Protein AF-G5SM64-F1 (afdb_monomer)

Radius of gyration: 37.09 Å; Cα contacts (8 Å, |Δi|>4): 666; chains: 1; bounding box: 85×56×99 Å

InterPro domains:
  IPR002898 MotA/TolQ/ExbB proton channel [PF01618] (306-399)
  IPR050790 ExbB/TolQ Biopolymer Transport [PTHR30625] (181-410)

Foldseek 3Di:
DQQFKDFCFAADHDPQKDKPDPPQKDADAQDPPGGIWGKFWADPAFTKIFAAWAWAAPQDDGRHFFKKKKKKAFQDDFKWKKAFDWDDQDDPWQFVQQNRMEMEGPDDPHGHDYQYHGGDRGIDMDMDGSCNNGNTTTTGMMTIDDNDDGMMIMHRTMTGRDPVSCCPPDPDDPPRPPDDDDDDDPDPPDDDDDDDDDDDPDPDPDPPPPLVVLLVLLPPLSVVLVVLLVVLVVLLVVLVVCLDCQAAPNPCLLVVLLVCVVVVNLVVSLVSLVVSNHLLSVLSNQCSVCLVDDLVVSLVVSLVSLVVVLVVSLVSLVVLQVLLVVLLVSLQVSQVVLQVVLVVVCVVPPPVCSVVSNVSSNSSSNSSNVSSNVSNVVSVVSSVVSNVSSVVSSVSSSVSSVSSSCSRPVVVVVD

Mean predicted aligned error: 18.78 Å

Sequence (415 aa):
MAKDRYEVFKDKVPAGTRISVPDAVREGGSSEKSTHYIYVQPSETPTRISGLSIPIRENPGPGQYRYITFAWIKWGGEEIGMQLGVKNVKGNAPGKKYNYTYMAGPGKELSGLKVDKKVTGGWMVVTRDLWKDFGEFTLTDVSFLCPTRRDAGFDNIILGATQDAFADVAPKILPGKVAAAETVNDAAADSISLDTPVEEEEAEQQVQIDWAAQIKAGGFIMYPLYLLGILALVITIQRFFTSTRGRLAPKNLAEKVNACIARKDYDGAVDLCKKSSSTLGNSLGFIVEHRDADWETVCQTAGDMAARDIRSHLSRIYPLTVISSLSPLLGLFGTIVGMIEAFGLVALFGDEGGASILSDSISKALITTAAGLVVAMPSIAVYFILKSRISNLGSQIEMGIESVVNAIYLNKKTE

Secondary structure (DSSP, 8-state):
--SSEEEEESSSPPTT-EESSTT-EEE--SSTT--EEEEE-S-SS-EEEEEEEEEE-SS--TT-B-EEEEEEEESSSS-EEEEEEEES--SS-GGGGGTTEEEESS-SS--SEEEESS--SS-EEEEEEHHHHH-SEEEEEEEEE--SSS-EEEEEEEEESSGGGGTTTS-S-----PPPPPPPPS---S---S----------------HHHHHHHT-TTHHHHHHHHHHHHHHHHHHHHHT-HHHHS-TTHHHHHHHHHHTT-HHHHHHHHHHH-SHHHHHHHHHHHTTTS-HHHHHHHHHHHHHHHHHHHHHTTHHHHHHHHHHHHHHHHHHHHHHHHHHHHHHHHTTTTHHHHHHHHHHHHHHHHHHHHHHHHHHHHHHHHHHHHHHHHHHHHHHHHHHHHHHHHTGGGT-

Organism: NCBI:txid762968

Nearest PDB structures (foldseek):
  5sv0-assembly1_B  TM=7.528E-01  e=3.159E-06  Escherichia coli DH1
  5sv0-assembly2_J  TM=7.453E-01  e=6.809E-06  Escherichia coli DH1
  7sqc-assembly1_1W  TM=3.046E-01  e=3.175E-01  Chlamydomonas reinhardtii
  2d1l-assembly1_B  TM=3.487E-01  e=1.719E+00  Mus musculus
  3ja6-assembly1_H  TM=1.797E-01  e=7.580E-01  Escherichia coli

pLDDT: mean 78.97, std 18.3, range [25.0, 97.44]

Structure (mmCIF, N/CA/C/O backbone):
data_AF-G5SM64-F1
#
_entry.id   AF-G5SM64-F1
#
loop_
_atom_site.group_PDB
_atom_site.id
_atom_site.type_symbol
_atom_site.label_atom_id
_atom_site.label_alt_id
_atom_site.label_comp_id
_atom_site.label_asym_id
_atom_site.label_entity_id
_atom_site.label_seq_id
_atom_site.pdbx_PDB_ins_code
_atom_site.Cartn_x
_atom_site.Cartn_y
_atom_site.Cartn_z
_atom_site.occupancy
_atom_site.B_iso_or_equiv
_atom_site.auth_seq_id
_atom_site.auth_comp_id
_atom_site.auth_asym_id
_atom_site.auth_atom_id
_atom_site.pdbx_PDB_model_num
ATOM 1 N N . MET A 1 1 ? 48.152 12.974 -33.262 1.00 35.09 1 MET A N 1
ATOM 2 C CA . MET A 1 1 ? 47.367 14.047 -32.613 1.00 35.09 1 MET A CA 1
ATOM 3 C C . MET A 1 1 ? 46.071 14.206 -33.379 1.00 35.09 1 MET A C 1
ATOM 5 O O . MET A 1 1 ? 46.119 14.360 -34.592 1.00 35.09 1 MET A O 1
ATOM 9 N N . ALA A 1 2 ? 44.953 14.078 -32.675 1.00 45.03 2 ALA A N 1
ATOM 10 C CA . ALA A 1 2 ? 43.591 14.124 -33.188 1.00 45.03 2 ALA A CA 1
ATOM 11 C C . ALA A 1 2 ? 43.277 15.493 -33.823 1.00 45.03 2 ALA A C 1
ATOM 13 O O . ALA A 1 2 ? 42.961 16.435 -33.107 1.00 45.03 2 ALA A O 1
ATOM 14 N N . LYS A 1 3 ? 43.429 15.628 -35.147 1.00 53.81 3 LYS A N 1
ATOM 15 C CA . LYS A 1 3 ? 43.187 16.901 -35.856 1.00 53.81 3 LYS A CA 1
ATOM 16 C C . LYS A 1 3 ? 41.726 17.132 -36.248 1.00 53.81 3 LYS A C 1
ATOM 18 O O . LYS A 1 3 ? 41.380 18.264 -36.564 1.00 53.81 3 LYS A O 1
ATOM 23 N N . ASP A 1 4 ? 40.885 16.105 -36.134 1.00 74.19 4 ASP A N 1
ATOM 24 C CA . ASP A 1 4 ? 39.533 16.126 -36.706 1.00 74.19 4 ASP A CA 1
ATOM 25 C C . ASP A 1 4 ? 38.417 16.045 -35.657 1.00 74.19 4 ASP A C 1
ATOM 27 O O . ASP A 1 4 ? 37.246 15.908 -36.016 1.00 74.19 4 ASP A O 1
ATOM 31 N N . ARG A 1 5 ? 38.758 16.136 -34.362 1.00 84.06 5 ARG A N 1
ATOM 32 C CA . ARG A 1 5 ? 37.774 16.144 -33.273 1.00 84.06 5 ARG A CA 1
ATOM 33 C C . ARG A 1 5 ? 38.085 17.135 -32.161 1.00 84.06 5 ARG A C 1
ATOM 35 O O . ARG A 1 5 ? 39.246 17.369 -31.836 1.00 84.06 5 ARG A O 1
ATOM 42 N N . TYR A 1 6 ? 37.027 17.656 -31.551 1.00 88.12 6 TYR A N 1
ATOM 43 C CA . TYR A 1 6 ? 37.076 18.515 -30.374 1.00 88.12 6 TYR A CA 1
ATOM 44 C C . TYR A 1 6 ? 36.254 17.899 -29.250 1.00 88.12 6 TYR A C 1
ATOM 46 O O . TYR A 1 6 ? 35.061 17.659 -29.406 1.00 88.12 6 TYR A O 1
ATOM 54 N N . GLU A 1 7 ? 36.884 17.658 -28.109 1.00 89.75 7 GLU A N 1
ATOM 55 C CA . GLU A 1 7 ? 36.226 17.099 -26.931 1.00 89.75 7 GLU A CA 1
ATOM 56 C C . GLU A 1 7 ? 35.613 18.252 -26.131 1.00 89.75 7 GLU A C 1
ATOM 58 O O . GLU A 1 7 ? 36.328 19.014 -25.489 1.00 89.75 7 GLU A O 1
ATOM 63 N N . VAL A 1 8 ? 34.290 18.416 -26.201 1.00 86.88 8 VAL A N 1
ATOM 64 C CA . VAL A 1 8 ? 33.557 19.386 -25.371 1.00 86.88 8 VAL A CA 1
ATOM 65 C C . VAL A 1 8 ? 33.514 18.900 -23.923 1.00 86.88 8 VAL A C 1
ATOM 67 O O . VAL A 1 8 ? 33.629 19.703 -23.000 1.00 86.88 8 VAL A O 1
ATOM 70 N N . PHE A 1 9 ? 33.386 17.586 -23.729 1.00 87.00 9 PHE A N 1
ATOM 71 C CA . PHE A 1 9 ? 33.560 16.915 -22.447 1.00 87.00 9 PHE A CA 1
ATOM 72 C C . PHE A 1 9 ? 33.868 15.426 -22.668 1.00 87.00 9 PHE A C 1
ATOM 74 O O . PHE A 1 9 ? 33.192 14.773 -23.462 1.00 87.00 9 PHE A O 1
ATOM 81 N N . LYS A 1 10 ? 34.864 14.891 -21.956 1.00 79.44 10 LYS A N 1
ATOM 82 C CA . LYS A 1 10 ? 35.198 13.458 -21.952 1.00 79.44 10 LYS A CA 1
ATOM 83 C C . LYS A 1 10 ? 35.547 12.985 -20.545 1.00 79.44 10 LYS A C 1
ATOM 85 O O . LYS A 1 10 ? 34.735 12.345 -19.915 1.00 79.44 10 LYS A O 1
ATOM 90 N N . ASP A 1 11 ? 36.691 13.411 -20.017 1.00 77.25 11 ASP A N 1
ATOM 91 C CA . ASP A 1 11 ? 37.038 13.202 -18.598 1.00 77.25 11 ASP A CA 1
ATOM 92 C C . ASP A 1 11 ? 37.221 14.528 -17.846 1.00 77.25 11 ASP A C 1
ATOM 94 O O . ASP A 1 11 ? 37.193 14.595 -16.621 1.00 77.25 11 ASP A O 1
ATOM 98 N N . LYS A 1 12 ? 37.430 15.616 -18.592 1.00 82.25 12 LYS A N 1
ATOM 99 C CA . LYS A 1 12 ? 37.622 16.959 -18.054 1.00 82.25 12 LYS A CA 1
ATOM 100 C C . LYS A 1 12 ? 37.038 18.005 -18.985 1.00 82.25 12 LYS A C 1
ATOM 102 O O . LYS A 1 12 ? 36.962 17.819 -20.199 1.00 82.25 12 LYS A O 1
ATOM 107 N N . VAL A 1 13 ? 36.677 19.130 -18.388 1.00 83.25 13 VAL A N 1
ATOM 108 C CA . VAL A 1 13 ? 36.219 20.323 -19.095 1.00 83.25 13 VAL A CA 1
ATOM 109 C C . VAL A 1 13 ? 37.423 20.990 -19.802 1.00 83.25 13 VAL A C 1
ATOM 111 O O . VAL A 1 13 ? 38.497 21.087 -19.197 1.00 83.25 13 VAL A O 1
ATOM 114 N N . PRO A 1 14 ? 37.305 21.427 -21.073 1.00 83.31 14 PRO A N 1
ATOM 115 C CA . PRO A 1 14 ? 38.409 22.032 -21.820 1.00 83.31 14 PRO A CA 1
ATOM 116 C C . PRO A 1 14 ? 38.957 23.309 -21.177 1.00 83.31 14 PRO A C 1
ATOM 118 O O . PRO A 1 14 ? 38.213 24.116 -20.613 1.00 83.31 14 PRO A O 1
ATOM 121 N N . ALA A 1 15 ? 40.264 23.542 -21.324 1.00 76.25 15 ALA A N 1
ATOM 122 C CA . ALA A 1 15 ? 40.906 24.758 -20.827 1.00 76.25 15 ALA A CA 1
ATOM 123 C C . ALA A 1 15 ? 40.254 26.017 -21.433 1.00 76.25 15 ALA A C 1
ATOM 125 O O . ALA A 1 15 ? 40.066 26.105 -22.645 1.00 76.25 15 ALA A O 1
ATOM 126 N N . GLY A 1 16 ? 39.915 26.992 -20.584 1.00 76.19 16 GLY A N 1
ATOM 127 C CA . GLY A 1 16 ? 39.260 28.242 -20.994 1.00 76.19 16 GLY A CA 1
ATOM 128 C C . GLY A 1 16 ? 37.727 28.204 -21.007 1.00 76.19 16 GLY A C 1
ATOM 129 O O . GLY A 1 16 ? 37.109 29.247 -21.210 1.00 76.19 16 GLY A O 1
ATOM 130 N N . THR A 1 17 ? 37.108 27.053 -20.734 1.00 82.88 17 THR A N 1
ATOM 131 C CA . THR A 1 17 ? 35.648 26.933 -20.582 1.00 82.88 17 THR A CA 1
ATOM 132 C C . THR A 1 17 ? 35.239 26.935 -19.105 1.00 82.88 17 THR A C 1
ATOM 134 O O . THR A 1 17 ? 36.056 26.678 -18.218 1.00 82.88 17 THR A O 1
ATOM 137 N N . ARG A 1 18 ? 33.983 27.291 -18.815 1.00 83.50 18 ARG A N 1
ATOM 138 C CA . ARG A 1 18 ? 33.428 27.362 -17.452 1.00 83.50 18 ARG A CA 1
ATOM 139 C C . ARG A 1 18 ? 32.190 26.489 -17.341 1.00 83.50 18 ARG A C 1
ATOM 141 O O . ARG A 1 18 ? 31.266 26.655 -18.139 1.00 83.50 18 ARG A O 1
ATOM 148 N N . ILE A 1 19 ? 32.156 25.627 -16.328 1.00 84.44 19 ILE A N 1
ATOM 149 C CA . ILE A 1 19 ? 30.955 24.889 -15.936 1.00 84.44 19 ILE A CA 1
ATOM 150 C C . ILE A 1 19 ? 30.177 25.696 -14.890 1.00 84.44 19 ILE A C 1
ATOM 152 O O . ILE A 1 19 ? 30.775 26.254 -13.972 1.00 84.44 19 ILE A O 1
ATOM 156 N N . SER A 1 20 ? 28.857 25.815 -15.046 1.00 83.62 20 SER A N 1
ATOM 157 C CA . SER A 1 20 ? 28.028 26.617 -14.129 1.00 83.62 20 SER A CA 1
ATOM 158 C C . SER A 1 20 ? 27.895 26.012 -12.731 1.00 83.62 20 SER A C 1
ATOM 160 O O . SER A 1 20 ? 27.649 26.748 -11.780 1.00 83.62 20 SER A O 1
ATOM 162 N N . VAL A 1 21 ? 28.079 24.696 -12.603 1.00 82.12 21 VAL A N 1
ATOM 163 C CA . VAL A 1 21 ? 28.020 23.958 -11.337 1.00 82.12 21 VAL A CA 1
ATOM 164 C C . VAL A 1 21 ? 29.393 23.313 -11.090 1.00 82.12 21 VAL A C 1
ATOM 166 O O . VAL A 1 21 ? 29.753 22.398 -11.832 1.00 82.12 21 VAL A O 1
ATOM 169 N N . PRO A 1 22 ? 30.177 23.784 -10.097 1.00 68.38 22 PRO A N 1
ATOM 170 C CA . PRO A 1 22 ? 31.567 23.357 -9.891 1.00 68.38 22 PRO A CA 1
ATOM 171 C C . PRO A 1 22 ? 31.747 21.850 -9.652 1.00 68.38 22 PRO A C 1
ATOM 173 O O . PRO A 1 22 ? 32.676 21.263 -10.197 1.00 68.38 22 PRO A O 1
ATOM 176 N N . ASP A 1 23 ? 30.819 21.220 -8.926 1.00 76.94 23 ASP A N 1
ATOM 177 C CA . ASP A 1 23 ? 30.889 19.802 -8.529 1.00 76.94 23 ASP A CA 1
ATOM 178 C C . ASP A 1 23 ? 30.013 18.888 -9.404 1.00 76.94 23 ASP A C 1
ATOM 180 O O . ASP A 1 23 ? 29.553 17.825 -8.980 1.00 76.94 23 ASP A O 1
ATOM 184 N N . ALA A 1 24 ? 29.727 19.310 -10.639 1.00 83.00 24 ALA A N 1
ATOM 185 C CA . ALA A 1 24 ? 28.909 18.522 -11.557 1.00 83.00 24 ALA A CA 1
ATOM 186 C C . ALA A 1 24 ? 29.649 17.313 -12.146 1.00 83.00 24 ALA A C 1
ATOM 188 O O . ALA A 1 24 ? 29.001 16.424 -12.682 1.00 83.00 24 ALA A O 1
ATOM 189 N N . VAL A 1 25 ? 30.979 17.245 -12.073 1.00 85.44 25 VAL A N 1
ATOM 190 C CA . VAL A 1 25 ? 31.749 16.119 -12.626 1.00 85.44 25 VAL A CA 1
ATOM 191 C C . VAL A 1 25 ? 31.899 15.024 -11.567 1.00 85.44 25 VAL A C 1
ATOM 193 O O . VAL A 1 25 ? 32.382 15.292 -10.470 1.00 85.44 25 VAL A O 1
ATOM 196 N N . ARG A 1 26 ? 31.482 13.794 -11.885 1.00 83.19 26 ARG A N 1
ATOM 197 C CA . ARG A 1 26 ? 31.544 12.624 -10.989 1.00 83.19 26 ARG A CA 1
ATOM 198 C C . ARG A 1 26 ? 32.307 11.467 -11.624 1.00 83.19 26 ARG A C 1
ATOM 200 O O . ARG A 1 26 ? 32.357 11.373 -12.846 1.00 83.19 26 ARG A O 1
ATOM 207 N N . GLU A 1 27 ? 32.860 10.589 -10.790 1.00 80.00 27 GLU A N 1
ATOM 208 C CA . GLU A 1 27 ? 33.528 9.358 -11.230 1.00 80.00 27 GLU A CA 1
ATOM 209 C C . GLU A 1 27 ? 32.534 8.346 -11.825 1.00 80.00 27 GLU A C 1
ATOM 211 O O . GLU A 1 27 ? 31.425 8.167 -11.317 1.00 80.00 27 GLU A O 1
ATOM 216 N N . GLY A 1 28 ? 32.954 7.665 -12.891 1.00 74.31 28 GLY A N 1
ATOM 217 C CA . GLY A 1 28 ? 32.155 6.736 -13.694 1.00 74.31 28 GLY A CA 1
ATOM 218 C C . GLY A 1 28 ? 32.022 7.212 -15.142 1.00 74.31 28 GLY A C 1
ATOM 219 O O . GLY A 1 28 ? 32.517 8.272 -15.499 1.00 74.31 28 GLY A O 1
ATOM 220 N N . GLY A 1 29 ? 31.330 6.464 -15.997 1.00 69.69 29 GLY A N 1
ATOM 221 C CA . GLY A 1 29 ? 31.205 6.862 -17.397 1.00 69.69 29 GLY A CA 1
ATOM 222 C C . GLY A 1 29 ? 30.316 5.942 -18.217 1.00 69.69 29 GLY A C 1
ATOM 223 O O . GLY A 1 29 ? 29.811 4.926 -17.740 1.00 69.69 29 GLY A O 1
ATOM 224 N N . SER A 1 30 ? 30.125 6.322 -19.474 1.00 66.50 30 SER A N 1
ATOM 225 C CA . SER A 1 30 ? 29.327 5.595 -20.466 1.00 66.50 30 SER A CA 1
ATOM 226 C C . SER A 1 30 ? 30.053 4.408 -21.105 1.00 66.50 30 SER A C 1
ATOM 228 O O . SER A 1 30 ? 29.428 3.605 -21.792 1.00 66.50 30 SER A O 1
ATOM 230 N N . SER A 1 31 ? 31.365 4.277 -20.891 1.00 65.56 31 SER A N 1
ATOM 231 C CA . SER A 1 31 ? 32.183 3.186 -21.431 1.00 65.56 31 SER A CA 1
ATOM 232 C C . SER A 1 31 ? 33.333 2.846 -20.487 1.00 65.56 31 SER A C 1
ATOM 234 O O . SER A 1 31 ? 33.724 3.682 -19.679 1.00 65.56 31 SER A O 1
ATOM 236 N N . GLU A 1 32 ? 33.949 1.671 -20.654 1.00 60.84 32 GLU A N 1
ATOM 237 C CA . GLU A 1 32 ? 35.151 1.254 -19.902 1.00 60.84 32 GLU A CA 1
ATOM 238 C C . GLU A 1 32 ? 36.343 2.220 -20.053 1.00 60.84 32 GLU A C 1
ATOM 240 O O . GLU A 1 32 ? 37.290 2.172 -19.273 1.00 60.84 32 GLU A O 1
ATOM 245 N N . LYS A 1 33 ? 36.308 3.097 -21.065 1.00 64.75 33 LYS A N 1
ATOM 246 C CA . LYS A 1 33 ? 37.337 4.107 -21.341 1.00 64.75 33 LYS A CA 1
ATOM 247 C C . LYS A 1 33 ? 36.972 5.508 -20.842 1.00 64.75 33 LYS A C 1
ATOM 249 O O . LYS A 1 33 ? 37.792 6.406 -21.011 1.00 64.75 33 LYS A O 1
ATOM 254 N N . SER A 1 34 ? 35.768 5.707 -20.301 1.00 67.94 34 SER A N 1
ATOM 255 C CA . SER A 1 34 ? 35.343 6.976 -19.702 1.00 67.94 34 SER A CA 1
ATOM 256 C C . SER A 1 34 ? 35.383 6.863 -18.185 1.00 67.94 34 SER A C 1
ATOM 258 O O . SER A 1 34 ? 34.823 5.930 -17.606 1.00 67.94 34 SER A O 1
ATOM 260 N N . THR A 1 35 ? 36.082 7.799 -17.553 1.00 74.31 35 THR A N 1
ATOM 261 C CA . THR A 1 35 ? 36.305 7.793 -16.104 1.00 74.31 35 THR A CA 1
ATOM 262 C C . THR A 1 35 ? 35.466 8.824 -15.371 1.00 74.31 35 THR A C 1
ATOM 264 O O . THR A 1 35 ? 35.290 8.683 -14.161 1.00 74.31 35 THR A O 1
ATOM 267 N N . HIS A 1 36 ? 34.955 9.838 -16.078 1.00 83.38 36 HIS A N 1
ATOM 268 C CA . HIS A 1 36 ? 34.120 10.876 -15.489 1.00 83.38 36 HIS A CA 1
ATOM 269 C C . HIS A 1 36 ? 32.906 11.209 -16.357 1.00 83.38 36 HIS A C 1
ATOM 271 O O . HIS A 1 36 ? 32.963 11.173 -17.579 1.00 83.38 36 HIS A O 1
ATOM 277 N N . TYR A 1 37 ? 31.817 11.633 -15.717 1.00 85.81 37 TYR A N 1
ATOM 278 C CA . TYR A 1 37 ? 30.627 12.140 -16.394 1.00 85.81 37 TYR A CA 1
ATOM 279 C C . TYR A 1 37 ? 30.079 13.398 -15.716 1.00 85.81 37 TYR A C 1
ATOM 281 O O . TYR A 1 37 ? 30.351 13.669 -14.545 1.00 85.81 37 TYR A O 1
ATOM 289 N N . ILE A 1 38 ? 29.279 14.173 -16.446 1.00 88.00 38 ILE A N 1
ATOM 290 C CA . ILE A 1 38 ? 28.556 15.331 -15.916 1.00 88.00 38 ILE A CA 1
ATOM 291 C C . ILE A 1 38 ? 27.242 14.850 -15.316 1.00 88.00 38 ILE A C 1
ATOM 293 O O . ILE A 1 38 ? 26.343 14.404 -16.026 1.00 88.00 38 ILE A O 1
ATOM 297 N N . TYR A 1 39 ? 27.124 14.964 -14.006 1.00 87.62 39 TYR A N 1
ATOM 298 C CA . TYR A 1 39 ? 25.920 14.724 -13.237 1.00 87.62 39 TYR A CA 1
ATOM 299 C C . TYR A 1 39 ? 25.081 16.000 -13.118 1.00 87.62 39 TYR A C 1
ATOM 301 O O . TYR A 1 39 ? 25.577 17.075 -12.773 1.00 87.62 39 TYR A O 1
ATOM 309 N N . VAL A 1 40 ? 23.784 15.866 -13.376 1.00 87.69 40 VAL A N 1
ATOM 310 C CA . VAL A 1 40 ? 22.824 16.970 -13.407 1.00 87.69 40 VAL A CA 1
ATOM 311 C C . VAL A 1 40 ? 21.596 16.588 -12.595 1.00 87.69 40 VAL A C 1
ATOM 313 O O . VAL A 1 40 ? 20.964 15.567 -12.856 1.00 87.69 40 VAL A O 1
ATOM 316 N N . GLN A 1 41 ? 21.253 17.413 -11.610 1.00 84.69 41 GLN A N 1
ATOM 317 C CA . GLN A 1 41 ? 20.037 17.250 -10.812 1.00 84.69 41 GLN A CA 1
ATOM 318 C C . GLN A 1 41 ? 18.832 17.887 -11.518 1.00 84.69 41 GLN A C 1
ATOM 320 O O . GLN A 1 41 ? 19.025 18.800 -12.327 1.00 84.69 41 GLN A O 1
ATOM 325 N N . PRO A 1 42 ? 17.594 17.463 -11.203 1.00 81.44 42 PRO A N 1
ATOM 326 C CA . PRO A 1 42 ? 16.395 18.172 -11.631 1.00 81.44 42 PRO A CA 1
ATOM 327 C C . PRO A 1 42 ? 16.443 19.636 -11.201 1.00 81.44 42 PRO A C 1
ATOM 329 O O . PRO A 1 42 ? 16.507 19.927 -10.007 1.00 81.44 42 PRO A O 1
ATOM 332 N N . SER A 1 43 ? 16.440 20.549 -12.166 1.00 71.38 43 SER A N 1
ATOM 333 C CA . SER A 1 43 ? 16.542 21.986 -11.913 1.00 71.38 43 SER A CA 1
ATOM 334 C C . SER A 1 43 ? 15.979 22.771 -13.091 1.00 71.38 43 SER A C 1
ATOM 336 O O . SER A 1 43 ? 16.222 22.423 -14.2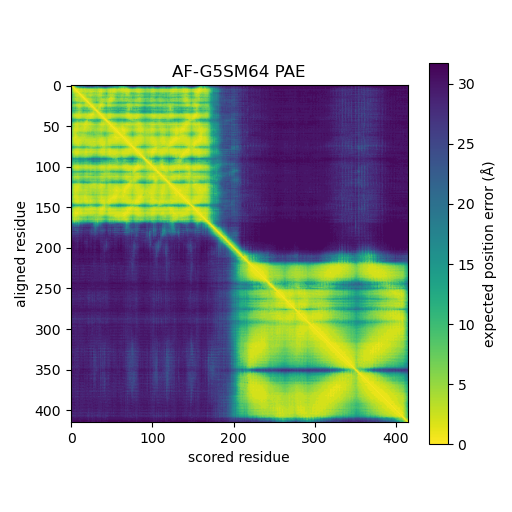47 1.00 71.38 43 SER A O 1
ATOM 338 N N . GLU A 1 44 ? 15.294 23.876 -12.793 1.00 60.31 44 GLU A N 1
ATOM 339 C CA . GLU A 1 44 ? 14.880 24.873 -13.791 1.00 60.31 44 GLU A CA 1
ATOM 340 C C . GLU A 1 44 ? 16.083 25.604 -14.411 1.00 60.31 44 GLU A C 1
ATOM 342 O O . GLU A 1 44 ? 16.006 26.116 -15.526 1.00 60.31 44 GLU A O 1
ATOM 347 N N . THR A 1 45 ? 17.220 25.637 -13.705 1.00 71.62 45 THR A N 1
ATOM 348 C CA . THR A 1 45 ? 18.475 26.204 -14.213 1.00 71.62 45 THR A CA 1
ATOM 349 C C . THR A 1 45 ? 19.421 25.078 -14.638 1.00 71.62 45 THR A C 1
ATOM 351 O O . THR A 1 45 ? 19.934 24.353 -13.779 1.00 71.62 45 THR A O 1
ATOM 354 N N . PRO A 1 46 ? 19.662 24.890 -15.949 1.00 78.00 46 PRO A N 1
ATOM 355 C CA . PRO A 1 46 ? 20.464 23.773 -16.423 1.00 78.00 46 PRO A CA 1
ATOM 356 C C . PRO A 1 46 ? 21.953 23.983 -16.134 1.00 78.00 46 PRO A C 1
ATOM 358 O O . PRO A 1 46 ? 22.499 25.083 -16.285 1.00 78.00 46 PRO A O 1
ATOM 361 N N . THR A 1 47 ? 22.641 22.896 -15.779 1.00 84.81 47 THR A N 1
ATOM 362 C CA . THR A 1 47 ? 24.107 22.869 -15.779 1.00 84.81 47 THR A CA 1
ATOM 363 C C . THR A 1 47 ? 24.590 23.139 -17.200 1.00 84.81 47 THR A C 1
ATOM 365 O O . THR A 1 47 ? 24.109 22.514 -18.142 1.00 84.81 47 THR A O 1
ATOM 368 N N . ARG A 1 48 ? 25.540 24.058 -17.386 1.00 89.06 48 ARG A N 1
ATOM 369 C CA . ARG A 1 48 ? 26.060 24.404 -18.714 1.00 89.06 48 ARG A CA 1
ATOM 370 C C . ARG A 1 48 ? 27.571 24.524 -18.731 1.00 89.06 48 ARG A C 1
ATOM 372 O O . ARG A 1 48 ? 28.164 25.043 -17.786 1.00 89.06 48 ARG A O 1
ATOM 379 N N . ILE A 1 49 ? 28.173 24.113 -19.841 1.00 89.69 49 ILE A N 1
ATOM 380 C CA . ILE A 1 49 ? 29.558 24.423 -20.198 1.00 89.69 49 ILE A CA 1
ATOM 381 C C . ILE A 1 49 ? 29.530 25.612 -21.150 1.00 89.69 49 ILE A C 1
ATOM 383 O O . ILE A 1 49 ? 28.913 25.554 -22.209 1.00 89.69 49 ILE A O 1
ATOM 387 N N . SER A 1 50 ? 30.193 26.696 -20.766 1.00 88.56 50 SER A N 1
ATOM 388 C CA . SER A 1 50 ? 30.203 27.975 -21.479 1.00 88.56 50 SER A CA 1
ATOM 389 C C . SER A 1 50 ? 31.624 28.421 -21.825 1.00 88.56 50 SER A C 1
ATOM 391 O O . SER A 1 50 ? 32.596 27.935 -21.246 1.00 88.56 50 SER A O 1
ATOM 393 N N . GLY A 1 51 ? 31.749 29.359 -22.767 1.00 84.00 51 GLY A N 1
ATOM 394 C CA . GLY A 1 51 ? 33.049 29.841 -23.251 1.00 84.00 51 GLY A CA 1
ATOM 395 C C . GLY A 1 51 ? 33.573 29.080 -24.470 1.00 84.00 51 GLY A C 1
ATOM 396 O O . GLY A 1 51 ? 34.761 29.153 -24.772 1.00 84.00 51 GLY A O 1
ATOM 397 N N . LEU A 1 52 ? 32.699 28.358 -25.177 1.00 89.50 52 LEU A N 1
ATOM 398 C CA . LEU A 1 52 ? 33.021 27.757 -26.468 1.00 89.50 52 LEU A CA 1
ATOM 399 C C . LEU A 1 52 ? 32.928 28.824 -27.573 1.00 89.50 52 LEU A C 1
ATOM 401 O O . LEU A 1 52 ? 32.223 29.827 -27.450 1.00 89.50 52 LEU A O 1
ATOM 405 N N . SER A 1 53 ? 33.648 28.608 -28.669 1.00 90.19 53 SER A N 1
ATOM 406 C CA . SER A 1 53 ? 33.553 29.431 -29.879 1.00 90.19 53 SER A CA 1
ATOM 407 C C . SER A 1 53 ? 33.844 28.564 -31.098 1.00 90.19 53 SER A C 1
ATOM 409 O O . SER A 1 53 ? 34.859 28.734 -31.776 1.00 90.19 53 SER A O 1
ATOM 411 N N . ILE A 1 54 ? 32.975 27.579 -31.332 1.00 91.75 54 ILE A N 1
ATOM 412 C CA . ILE A 1 54 ? 33.242 26.492 -32.276 1.00 91.75 54 ILE A CA 1
ATOM 413 C C . ILE A 1 54 ? 32.348 26.628 -33.517 1.00 91.75 54 ILE A C 1
ATOM 415 O O . ILE A 1 54 ? 31.127 26.514 -33.409 1.00 91.75 54 ILE A O 1
ATOM 419 N N . PRO A 1 55 ? 32.911 26.894 -34.705 1.00 91.75 55 PRO A N 1
ATOM 420 C CA . PRO A 1 55 ? 32.142 27.012 -35.944 1.00 91.75 55 PRO A CA 1
ATOM 421 C C . PRO A 1 55 ? 31.657 25.654 -36.482 1.00 91.75 55 PRO A C 1
ATOM 423 O O . PRO A 1 55 ? 32.461 24.754 -36.729 1.00 91.75 55 PRO A O 1
ATOM 426 N N . ILE A 1 56 ? 30.347 25.547 -36.738 1.00 92.81 56 ILE A N 1
ATOM 427 C CA . ILE A 1 56 ? 29.703 24.390 -37.377 1.00 92.81 56 ILE A CA 1
ATOM 428 C C . ILE A 1 56 ? 29.446 24.678 -38.858 1.00 92.81 56 ILE A C 1
ATOM 430 O O . ILE A 1 56 ? 28.825 25.694 -39.184 1.00 92.81 56 ILE A O 1
ATOM 434 N N . ARG A 1 57 ? 29.950 23.834 -39.765 1.00 91.06 57 ARG A N 1
ATOM 435 C CA . ARG A 1 57 ? 29.931 24.062 -41.224 1.00 91.06 57 ARG A CA 1
ATOM 436 C C . ARG A 1 57 ? 29.581 22.789 -41.995 1.00 91.06 57 ARG A C 1
ATOM 438 O O . ARG A 1 57 ? 29.857 21.690 -41.531 1.00 91.06 57 ARG A O 1
ATOM 445 N N . GLU A 1 58 ? 29.025 22.951 -43.196 1.00 89.94 58 GLU A N 1
ATOM 446 C CA . GLU A 1 58 ? 28.721 21.838 -44.112 1.00 89.94 58 GLU A CA 1
ATOM 447 C C . GLU A 1 58 ? 29.988 21.095 -44.556 1.00 89.94 58 GLU A C 1
ATOM 449 O O . GLU A 1 58 ? 30.032 19.865 -44.562 1.00 89.94 58 GLU A O 1
ATOM 454 N N . ASN A 1 59 ? 31.026 21.865 -44.887 1.00 88.38 59 ASN A N 1
ATOM 455 C CA . ASN A 1 59 ? 32.336 21.392 -45.318 1.00 88.38 59 ASN A CA 1
ATOM 456 C C . ASN A 1 59 ? 33.391 21.972 -44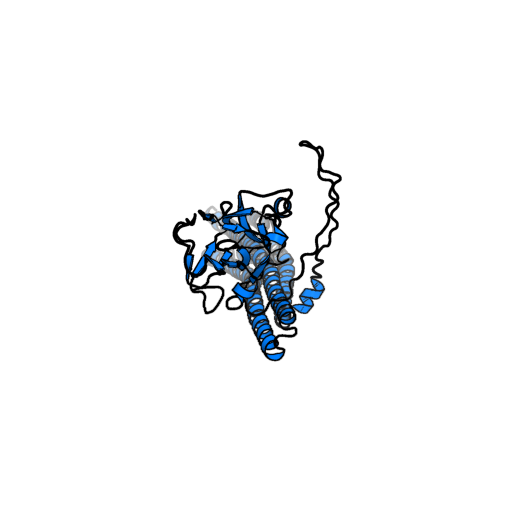.360 1.00 88.38 59 ASN A C 1
ATOM 458 O O . ASN A 1 59 ? 33.891 23.075 -44.602 1.00 88.38 59 ASN A O 1
ATOM 462 N N . PRO A 1 60 ? 33.657 21.308 -43.221 1.00 88.69 60 PRO A N 1
ATOM 463 C CA . PRO A 1 60 ? 34.515 21.852 -42.176 1.00 88.69 60 PRO A CA 1
ATOM 464 C C . PRO A 1 60 ? 35.987 21.924 -42.606 1.00 88.69 60 PRO A C 1
ATOM 466 O O . PRO A 1 60 ? 36.584 20.926 -43.002 1.00 88.69 60 PRO A O 1
ATOM 469 N N . GLY A 1 61 ? 36.581 23.114 -42.490 1.00 86.38 61 GLY A N 1
ATOM 470 C CA . GLY A 1 61 ? 38.032 23.308 -42.527 1.00 86.38 61 GLY A CA 1
ATOM 471 C C . GLY A 1 61 ? 38.698 23.102 -41.154 1.00 86.38 61 GLY A C 1
ATOM 472 O O . GLY A 1 61 ? 38.035 22.728 -40.185 1.00 86.38 61 GLY A O 1
ATOM 473 N N . PRO A 1 62 ? 40.005 23.392 -41.020 1.00 85.81 62 PRO A N 1
ATOM 474 C CA . PRO A 1 62 ? 40.718 23.267 -39.748 1.00 85.81 62 PRO A CA 1
ATOM 475 C C . PRO A 1 62 ? 40.048 24.067 -38.618 1.00 85.81 62 PRO A C 1
ATOM 477 O O . PRO A 1 62 ? 39.821 25.269 -38.749 1.00 85.81 62 PRO A O 1
ATOM 480 N N . GLY A 1 63 ? 39.737 23.399 -37.502 1.00 85.12 63 GLY A N 1
ATOM 481 C CA . GLY A 1 63 ? 39.064 24.012 -36.347 1.00 85.12 63 GLY A CA 1
ATOM 482 C C . GLY A 1 63 ? 37.553 24.225 -36.513 1.00 85.12 63 GLY A C 1
ATOM 483 O O . GLY A 1 63 ? 36.936 24.856 -35.654 1.00 85.12 63 GLY A O 1
ATOM 484 N N . GLN A 1 64 ? 36.959 23.708 -37.592 1.00 91.50 64 GLN A N 1
ATOM 485 C CA . GLN A 1 64 ? 35.517 23.672 -37.834 1.00 91.50 64 GLN A CA 1
ATOM 486 C C . GLN A 1 64 ? 35.014 22.229 -37.746 1.00 91.50 64 GLN A C 1
ATOM 488 O O . GLN A 1 64 ? 35.767 21.287 -37.981 1.00 91.50 64 GLN A O 1
ATOM 493 N N . TYR A 1 65 ? 33.735 22.053 -37.415 1.00 93.50 65 TYR A N 1
ATOM 494 C CA . TYR A 1 65 ? 33.147 20.727 -37.204 1.00 93.50 65 TYR A CA 1
ATOM 495 C C . TYR A 1 65 ? 31.763 20.627 -37.843 1.00 93.50 65 TYR A C 1
ATOM 497 O O . TYR A 1 65 ? 31.170 21.635 -38.228 1.00 93.50 65 TYR A O 1
ATOM 505 N N . ARG A 1 66 ? 31.245 19.404 -37.961 1.00 90.31 66 ARG A N 1
ATOM 506 C CA . ARG A 1 66 ? 29.922 19.137 -38.542 1.00 90.31 66 ARG A CA 1
ATOM 507 C C . ARG A 1 66 ? 29.097 18.169 -37.712 1.00 90.31 66 ARG A C 1
ATOM 509 O O . ARG A 1 66 ? 27.889 18.334 -37.594 1.00 90.31 66 ARG A O 1
ATOM 516 N N . TYR A 1 67 ? 29.740 17.170 -37.134 1.00 90.00 67 TYR A N 1
ATOM 517 C CA . TYR A 1 67 ? 29.065 16.109 -36.411 1.00 90.00 67 TYR A CA 1
ATOM 518 C C . TYR A 1 67 ? 29.275 16.265 -34.913 1.00 90.00 67 TYR A C 1
ATOM 520 O O . TYR A 1 67 ? 30.291 16.805 -34.471 1.00 90.00 67 TYR A O 1
ATOM 528 N N . ILE A 1 68 ? 28.327 15.754 -34.139 1.00 92.69 68 ILE A N 1
ATOM 529 C CA . ILE A 1 68 ? 28.440 15.611 -32.691 1.00 92.69 68 ILE A CA 1
ATOM 530 C C . ILE A 1 68 ? 28.149 14.168 -32.311 1.00 92.69 68 ILE A C 1
ATOM 532 O O . ILE A 1 68 ? 27.223 13.560 -32.847 1.00 92.69 68 ILE A O 1
ATOM 536 N N . THR A 1 69 ? 28.914 13.642 -31.364 1.00 89.38 69 THR A N 1
ATOM 537 C CA . THR A 1 69 ? 28.537 12.467 -30.589 1.00 89.38 69 THR A CA 1
ATOM 538 C C . THR A 1 69 ? 28.456 12.851 -29.120 1.00 89.38 69 THR A C 1
ATOM 540 O O . THR A 1 69 ? 29.233 13.683 -28.657 1.00 89.38 69 THR A O 1
ATOM 543 N N . PHE A 1 70 ? 27.494 12.289 -28.405 1.00 90.56 70 PHE A N 1
ATOM 544 C CA . PHE A 1 70 ? 27.358 12.440 -26.962 1.00 90.56 70 PHE A CA 1
ATOM 545 C C . PHE A 1 70 ? 26.665 11.214 -26.386 1.00 90.56 70 PHE A C 1
ATOM 547 O O . PHE A 1 70 ? 25.877 10.560 -27.066 1.00 90.56 70 PHE A O 1
ATOM 554 N N . ALA A 1 71 ? 26.957 10.904 -25.134 1.00 87.06 71 ALA A N 1
ATOM 555 C CA . ALA A 1 71 ? 26.244 9.908 -24.363 1.00 87.06 71 ALA A CA 1
ATOM 556 C C . ALA A 1 71 ? 25.442 10.606 -23.270 1.00 87.06 71 ALA A C 1
ATOM 558 O O . ALA A 1 71 ? 25.923 11.534 -22.622 1.00 87.06 71 ALA A O 1
ATOM 559 N N . TRP A 1 72 ? 24.219 10.149 -23.049 1.00 90.12 72 TRP A N 1
ATOM 560 C CA . TRP A 1 72 ? 23.413 10.602 -21.925 1.00 90.12 72 TRP A CA 1
ATOM 561 C C . TRP A 1 72 ? 22.733 9.428 -21.225 1.00 90.12 72 TRP A C 1
ATOM 563 O O . TRP A 1 72 ? 22.581 8.344 -21.786 1.00 90.12 72 TRP A O 1
ATOM 573 N N . ILE A 1 73 ? 22.339 9.625 -19.979 1.00 83.88 73 ILE A N 1
ATOM 574 C CA . ILE A 1 73 ? 21.573 8.660 -19.197 1.00 83.88 73 ILE A CA 1
ATOM 575 C C . ILE A 1 73 ? 20.599 9.422 -18.315 1.00 83.88 73 ILE A C 1
ATOM 577 O O . ILE A 1 73 ? 20.900 10.507 -17.818 1.00 83.88 73 ILE A O 1
ATOM 581 N N . LYS A 1 74 ? 19.428 8.837 -18.091 1.00 86.88 74 LYS A N 1
ATOM 582 C CA . LYS A 1 74 ? 18.446 9.361 -17.152 1.00 86.88 74 LYS A CA 1
ATOM 583 C C . LYS A 1 74 ? 18.105 8.273 -16.149 1.00 86.88 74 LYS A C 1
ATOM 585 O O . LYS A 1 74 ? 17.615 7.211 -16.524 1.00 86.88 74 LYS A O 1
ATOM 590 N N . TRP A 1 75 ? 18.342 8.538 -14.867 1.00 79.25 75 TRP A N 1
ATOM 591 C CA . TRP A 1 75 ? 18.093 7.551 -13.808 1.00 79.25 75 TRP A CA 1
ATOM 592 C C . TRP A 1 75 ? 16.620 7.491 -13.361 1.00 79.25 75 TRP A C 1
ATOM 594 O O . TRP A 1 75 ? 16.248 6.649 -12.545 1.00 79.25 75 TRP A O 1
ATOM 604 N N . GLY A 1 76 ? 15.768 8.372 -13.889 1.00 74.06 76 GLY A N 1
ATOM 605 C CA . GLY A 1 76 ? 14.308 8.380 -13.731 1.00 74.06 76 GLY A CA 1
ATOM 606 C C . GLY A 1 76 ? 13.710 9.636 -14.364 1.00 74.06 76 GLY A C 1
ATOM 607 O O . GLY A 1 76 ? 14.459 10.561 -14.616 1.00 74.06 76 GLY A O 1
ATOM 608 N N . GLY A 1 77 ? 12.405 9.692 -14.635 1.00 75.88 77 GLY A N 1
ATOM 609 C CA . GLY A 1 77 ? 11.780 10.817 -15.356 1.00 75.88 77 GLY A CA 1
ATOM 610 C C . GLY A 1 77 ? 11.511 10.508 -16.832 1.00 75.88 77 GLY A C 1
ATOM 611 O O . GLY A 1 77 ? 11.948 9.480 -17.346 1.00 75.88 77 GLY A O 1
ATOM 612 N N . GLU A 1 78 ? 10.729 11.365 -17.487 1.00 81.81 78 GLU A N 1
ATOM 613 C CA . GLU A 1 78 ? 10.145 11.073 -18.806 1.00 81.81 78 GLU A CA 1
ATOM 614 C C . GLU A 1 78 ? 10.858 11.765 -19.965 1.00 81.81 78 GLU A C 1
ATOM 616 O O . GLU A 1 78 ? 10.614 11.413 -21.115 1.00 81.81 78 GLU A O 1
ATOM 621 N N . GLU A 1 79 ? 11.757 12.710 -19.695 1.00 87.38 79 GLU A N 1
ATOM 622 C CA . GLU A 1 79 ? 12.533 13.373 -20.736 1.00 87.38 79 GLU A CA 1
ATOM 623 C C . GLU A 1 79 ? 13.927 13.801 -20.270 1.00 87.38 79 GLU A C 1
ATOM 625 O O . GLU A 1 79 ? 14.202 13.988 -19.080 1.00 87.38 79 GLU A O 1
ATOM 630 N N . ILE A 1 80 ? 14.826 13.914 -21.242 1.00 90.06 80 ILE A N 1
ATOM 631 C CA . ILE A 1 80 ? 16.195 14.408 -21.101 1.00 90.06 80 ILE A CA 1
ATOM 632 C C . ILE A 1 80 ? 16.530 15.224 -22.343 1.00 90.06 80 ILE A C 1
ATOM 634 O O . ILE A 1 80 ? 16.052 14.914 -23.439 1.00 90.06 80 ILE A O 1
ATOM 638 N N . GLY A 1 81 ? 17.355 16.257 -22.193 1.00 91.19 81 GLY A N 1
ATOM 639 C CA . GLY A 1 81 ? 17.780 17.043 -23.338 1.00 91.19 81 GLY A CA 1
ATOM 640 C C . GLY A 1 81 ? 19.163 17.646 -23.205 1.00 91.19 81 GLY A C 1
ATOM 641 O O . GLY A 1 81 ? 19.735 17.754 -22.123 1.00 91.19 81 GLY A O 1
ATOM 642 N N . MET A 1 82 ? 19.693 18.064 -24.344 1.00 93.25 82 MET A N 1
ATOM 643 C CA . MET A 1 82 ? 20.924 18.823 -24.450 1.00 93.25 82 MET A CA 1
ATOM 644 C C . MET A 1 82 ? 20.684 19.974 -25.419 1.00 93.25 82 MET A C 1
ATOM 646 O O . MET A 1 82 ? 20.374 19.755 -26.591 1.00 93.25 82 MET A O 1
ATOM 650 N N . GLN A 1 83 ? 20.818 21.196 -24.920 1.00 93.00 83 GLN A N 1
ATOM 651 C CA . GLN A 1 83 ? 20.652 22.407 -25.707 1.00 93.00 83 GLN A CA 1
ATOM 652 C C . GLN A 1 83 ? 22.005 22.982 -26.097 1.00 93.00 83 GLN A C 1
ATOM 654 O O . GLN A 1 83 ? 22.916 23.097 -25.278 1.00 93.00 83 GLN A O 1
ATOM 659 N N . LEU A 1 84 ? 22.117 23.369 -27.361 1.00 92.50 84 LEU A N 1
ATOM 660 C CA . LEU A 1 84 ? 23.293 24.016 -27.910 1.00 92.50 84 LEU A CA 1
ATOM 661 C C . LEU A 1 84 ? 23.060 25.525 -27.929 1.00 92.50 84 LEU A C 1
ATOM 663 O O . LEU A 1 84 ? 22.145 26.016 -28.587 1.00 92.50 84 LEU A O 1
ATOM 667 N N . GLY A 1 85 ? 23.899 26.274 -27.223 1.00 90.00 85 GLY A N 1
ATOM 668 C CA . GLY A 1 85 ? 23.921 27.723 -27.336 1.00 90.00 85 GLY A CA 1
ATOM 669 C C . GLY A 1 85 ? 24.575 28.137 -28.644 1.00 90.00 85 GLY A C 1
ATOM 670 O O . GLY A 1 85 ? 25.651 27.645 -29.000 1.00 90.00 85 GLY A O 1
ATOM 671 N N . VAL A 1 86 ? 23.917 29.029 -29.380 1.00 90.38 86 VAL A N 1
ATOM 672 C CA . VAL A 1 86 ? 24.316 29.379 -30.743 1.00 90.38 86 VAL A CA 1
ATOM 673 C C . VAL A 1 86 ? 24.494 30.879 -30.937 1.00 90.38 86 VAL A C 1
ATOM 675 O O . VAL A 1 86 ? 23.756 31.702 -30.397 1.00 90.38 86 VAL A O 1
ATOM 678 N N . LYS A 1 87 ? 25.460 31.240 -31.781 1.00 88.12 87 LYS A N 1
ATOM 679 C CA . LYS A 1 87 ? 25.644 32.582 -32.349 1.00 88.12 87 LYS A CA 1
ATOM 680 C C . LYS A 1 87 ? 25.863 32.498 -33.855 1.00 88.12 87 LYS A C 1
ATOM 682 O O . LYS A 1 87 ? 26.177 31.433 -34.382 1.00 88.12 87 LYS A O 1
ATOM 687 N N . ASN A 1 88 ? 25.744 33.638 -34.539 1.00 82.94 88 ASN A N 1
ATOM 688 C CA . ASN A 1 88 ? 26.038 33.779 -35.971 1.00 82.94 88 ASN A CA 1
ATOM 689 C C . ASN A 1 88 ? 25.267 32.784 -36.857 1.00 82.94 88 ASN A C 1
ATOM 691 O O . ASN A 1 88 ? 25.829 32.200 -37.782 1.00 82.94 88 ASN A O 1
ATOM 695 N N . VAL A 1 89 ? 23.983 32.582 -36.552 1.00 82.06 89 VAL A N 1
ATOM 696 C CA . VAL A 1 89 ? 23.080 31.745 -37.351 1.00 82.06 89 VAL A CA 1
ATOM 697 C C . VAL A 1 89 ? 22.871 32.399 -38.716 1.00 82.06 89 VAL A C 1
ATOM 699 O O . VAL A 1 89 ? 22.467 33.562 -38.784 1.00 82.06 89 VAL A O 1
ATOM 702 N N . LYS A 1 90 ? 23.113 31.663 -39.804 1.00 70.56 90 LYS A N 1
ATOM 703 C CA . LYS A 1 90 ? 22.855 32.149 -41.168 1.00 70.56 90 LYS A CA 1
ATOM 704 C C . LYS A 1 90 ? 21.519 31.638 -41.712 1.00 70.56 90 LYS A C 1
ATOM 706 O O . LYS A 1 90 ? 21.223 30.450 -41.642 1.00 70.56 90 LYS A O 1
ATOM 711 N N . GLY A 1 91 ? 20.745 32.538 -42.324 1.00 65.00 91 GLY A N 1
ATOM 712 C CA . GLY A 1 91 ? 19.515 32.205 -43.052 1.00 65.00 91 GLY A CA 1
ATOM 713 C C . GLY A 1 91 ? 18.344 31.744 -42.173 1.00 65.00 91 GLY A C 1
ATOM 714 O O . GLY A 1 91 ? 18.283 32.016 -40.969 1.00 65.00 91 GLY A O 1
ATOM 715 N N . ASN A 1 92 ? 17.384 31.048 -42.792 1.00 61.12 92 ASN A N 1
ATOM 716 C CA . ASN A 1 92 ? 16.258 30.413 -42.104 1.00 61.12 92 ASN A CA 1
ATOM 717 C C . ASN A 1 92 ? 16.616 28.962 -41.751 1.00 61.12 92 ASN A C 1
ATOM 719 O O . ASN A 1 92 ? 16.110 28.007 -42.332 1.00 61.12 92 ASN A O 1
ATOM 723 N N . ALA A 1 93 ? 17.588 28.820 -40.850 1.00 65.06 93 ALA A N 1
ATOM 724 C CA . ALA A 1 93 ? 18.136 27.526 -40.480 1.00 65.06 93 ALA A CA 1
ATOM 725 C C . ALA A 1 93 ? 17.066 26.618 -39.827 1.00 65.06 93 ALA A C 1
ATOM 727 O O . ALA A 1 93 ? 16.315 27.104 -38.970 1.00 65.06 93 ALA A O 1
ATOM 728 N N . PRO A 1 94 ? 17.020 25.309 -40.158 1.00 68.31 94 PRO A N 1
ATOM 729 C CA . PRO A 1 94 ? 16.033 24.365 -39.615 1.00 68.31 94 PRO A CA 1
ATOM 730 C C . PRO A 1 94 ? 15.987 24.328 -38.078 1.00 68.31 94 PRO A C 1
ATOM 732 O O . PRO A 1 94 ? 14.937 24.083 -37.483 1.00 68.31 94 PRO A O 1
ATOM 735 N N . GLY A 1 95 ? 17.105 24.651 -37.418 1.00 65.38 95 GLY A N 1
ATOM 736 C CA . GLY A 1 95 ? 17.235 24.617 -35.963 1.00 65.38 95 GLY A CA 1
ATOM 737 C C . GLY A 1 95 ? 16.434 25.653 -35.186 1.00 65.38 95 GLY A C 1
ATOM 738 O O . GLY A 1 95 ? 16.205 25.440 -33.996 1.00 65.38 95 GLY A O 1
ATOM 739 N N . LYS A 1 96 ? 15.925 26.714 -35.832 1.00 70.38 96 LYS A N 1
ATOM 740 C CA . LYS A 1 96 ? 15.018 27.675 -35.176 1.00 70.38 96 LYS A CA 1
ATOM 741 C C . LYS A 1 96 ? 13.724 27.015 -34.684 1.00 70.38 96 LYS A C 1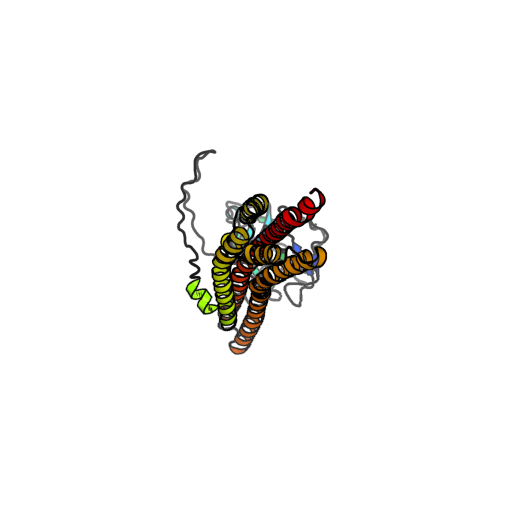
ATOM 743 O O . LYS A 1 96 ? 13.226 27.407 -33.637 1.00 70.38 96 LYS A O 1
ATOM 748 N N . LYS A 1 97 ? 13.225 25.983 -35.383 1.00 72.12 97 LYS A N 1
ATOM 749 C CA . LYS A 1 97 ? 12.032 25.214 -34.977 1.00 72.12 97 LYS A CA 1
ATOM 750 C C . LYS A 1 97 ? 12.244 24.431 -33.675 1.00 72.12 97 LYS A C 1
ATOM 752 O O . LYS A 1 97 ? 11.295 24.183 -32.945 1.00 72.12 97 LYS A O 1
ATOM 757 N N . TYR A 1 98 ? 13.485 24.042 -33.394 1.00 76.25 98 TYR A N 1
ATOM 758 C CA . TYR A 1 98 ? 13.840 23.125 -32.308 1.00 76.25 98 TYR A CA 1
ATOM 759 C C . TYR A 1 98 ? 14.666 23.788 -31.208 1.00 76.25 98 TYR A C 1
ATOM 761 O O . TYR A 1 98 ? 15.245 23.091 -30.377 1.00 76.25 98 TYR A O 1
ATOM 769 N N . ASN A 1 99 ? 14.801 25.117 -31.252 1.00 82.50 99 ASN A N 1
ATOM 770 C CA . ASN A 1 99 ? 15.618 25.891 -30.321 1.00 82.50 99 ASN A CA 1
ATOM 771 C C . ASN A 1 99 ? 17.015 25.271 -30.069 1.00 82.50 99 ASN A C 1
ATOM 773 O O . ASN A 1 99 ? 17.498 25.243 -28.935 1.00 82.50 99 ASN A O 1
ATOM 777 N N . TYR A 1 100 ? 17.623 24.699 -31.122 1.00 88.69 100 TYR A N 1
ATOM 778 C CA . TYR A 1 100 ? 18.933 24.024 -31.099 1.00 88.69 100 TYR A CA 1
ATOM 779 C C . TYR A 1 100 ? 19.090 22.959 -29.999 1.00 88.69 100 TYR A C 1
ATOM 781 O O . TYR A 1 100 ? 20.174 22.754 -29.453 1.00 88.69 100 TYR A O 1
ATOM 789 N N . THR A 1 101 ? 17.992 22.285 -29.660 1.00 88.38 101 THR A N 1
ATOM 790 C CA . THR A 1 101 ? 17.933 21.307 -28.574 1.00 88.38 101 THR A CA 1
ATOM 791 C C . THR A 1 101 ? 17.755 19.906 -29.134 1.00 88.38 101 THR A C 1
ATOM 793 O O . THR A 1 101 ? 16.906 19.689 -29.993 1.00 88.38 101 THR A O 1
ATOM 796 N N . TYR A 1 102 ? 18.529 18.945 -28.636 1.00 91.81 102 TYR A N 1
ATOM 797 C CA . TYR A 1 102 ? 18.241 17.521 -28.791 1.00 91.81 102 TYR A CA 1
ATOM 798 C C . TYR A 1 102 ? 17.514 17.021 -27.552 1.00 91.81 102 TYR A C 1
ATOM 800 O O . TYR A 1 102 ? 17.920 17.338 -26.437 1.00 91.81 102 TYR A O 1
ATOM 808 N N . MET A 1 103 ? 16.469 16.219 -27.736 1.00 90.75 103 MET A N 1
ATOM 809 C CA . MET A 1 103 ? 15.707 15.643 -26.626 1.00 90.75 103 MET A CA 1
ATOM 810 C C . MET A 1 103 ? 15.372 14.173 -26.865 1.00 90.75 103 MET A C 1
ATOM 812 O O . MET A 1 103 ? 15.268 13.725 -28.009 1.00 90.75 103 MET A O 1
ATOM 816 N N . ALA A 1 104 ? 15.160 13.431 -25.786 1.00 86.44 104 ALA A N 1
ATOM 817 C CA . ALA A 1 104 ? 14.578 12.097 -25.816 1.00 86.44 104 ALA A CA 1
ATOM 818 C C . ALA A 1 104 ? 13.460 11.983 -24.782 1.00 86.44 104 ALA A C 1
ATOM 820 O O . ALA A 1 104 ? 13.530 12.603 -23.723 1.00 86.44 104 ALA A O 1
ATOM 821 N N . GLY A 1 105 ? 12.462 11.153 -25.092 1.00 83.69 105 GLY A N 1
ATOM 822 C CA . GLY A 1 105 ? 11.355 10.842 -24.188 1.00 83.69 105 GLY A CA 1
ATOM 823 C C . GLY A 1 105 ? 9.999 11.454 -24.569 1.00 83.69 105 GLY A C 1
ATOM 824 O O . GLY A 1 105 ? 9.921 12.306 -25.465 1.00 83.69 105 GLY A O 1
ATOM 825 N N . PRO A 1 106 ? 8.899 10.974 -23.956 1.00 79.81 106 PRO A N 1
ATOM 826 C CA . PRO A 1 106 ? 7.544 11.463 -24.217 1.00 79.81 106 PRO A CA 1
ATOM 827 C C . PRO A 1 106 ? 7.160 12.748 -23.463 1.00 79.81 106 PRO A C 1
ATOM 829 O O . PRO A 1 106 ? 6.044 13.218 -23.675 1.00 79.81 106 PRO A O 1
ATOM 832 N N . GLY A 1 107 ? 8.037 13.297 -22.616 1.00 69.12 107 GLY A N 1
ATOM 833 C CA . GLY A 1 107 ? 7.755 14.507 -21.838 1.00 69.12 107 GLY A CA 1
ATOM 834 C C . GLY A 1 107 ? 7.401 15.739 -22.685 1.00 69.12 107 GLY A C 1
ATOM 835 O O . GLY A 1 107 ? 7.585 15.761 -23.909 1.00 69.12 107 GLY A O 1
ATOM 836 N N . LYS A 1 108 ? 6.812 16.736 -22.016 1.00 77.62 108 LYS A N 1
ATOM 837 C CA . LYS A 1 108 ? 6.283 17.970 -22.624 1.00 77.62 108 LYS A CA 1
ATOM 838 C C . LYS A 1 108 ? 7.030 19.229 -22.167 1.00 77.62 108 LYS A C 1
ATOM 840 O O . LYS A 1 108 ? 6.692 20.314 -22.629 1.00 77.62 108 LYS A O 1
ATOM 845 N N . GLU A 1 109 ? 7.997 19.114 -21.258 1.00 75.19 109 GLU A N 1
ATOM 846 C CA . GLU A 1 109 ? 8.721 20.259 -20.694 1.00 75.19 109 GLU A CA 1
ATOM 847 C C . GLU A 1 109 ? 9.838 20.726 -21.632 1.00 75.19 109 GLU A C 1
ATOM 849 O O . GLU A 1 109 ? 10.185 21.909 -21.639 1.00 75.19 109 GLU A O 1
ATOM 854 N N . LEU A 1 110 ? 10.384 19.826 -22.461 1.00 81.12 110 LEU A N 1
ATOM 855 C CA . LEU A 1 110 ? 11.380 20.170 -23.470 1.00 81.12 110 LEU A CA 1
ATOM 856 C C . LEU A 1 110 ? 10.761 20.300 -24.859 1.00 81.12 110 LEU A C 1
ATOM 858 O O . LEU A 1 110 ? 9.949 19.490 -25.302 1.00 81.12 110 LEU A O 1
ATOM 862 N N . SER A 1 111 ? 11.237 21.303 -25.593 1.00 80.12 111 SER A N 1
ATOM 863 C CA . SER A 1 111 ? 11.015 21.437 -27.030 1.00 80.12 111 SER A CA 1
ATOM 864 C C . SER A 1 111 ? 12.355 21.309 -27.749 1.00 80.12 111 SER A C 1
ATOM 866 O O . SER A 1 111 ? 13.329 21.981 -27.415 1.00 80.12 111 SER A O 1
ATOM 868 N N . GLY A 1 112 ? 12.431 20.401 -28.719 1.00 84.38 112 GLY A N 1
ATOM 869 C CA . GLY A 1 112 ? 13.681 20.083 -29.393 1.00 84.38 112 GLY A CA 1
ATOM 870 C C . GLY A 1 112 ? 13.523 19.026 -30.476 1.00 84.38 112 GLY A C 1
ATOM 871 O O . GLY A 1 112 ? 12.448 18.469 -30.700 1.00 84.38 112 GLY A O 1
ATOM 872 N N . LEU A 1 113 ? 14.619 18.748 -31.170 1.00 84.06 113 LEU A N 1
ATOM 873 C CA . LEU A 1 113 ? 14.706 17.677 -32.142 1.00 84.06 113 LEU A CA 1
ATOM 874 C C . LEU A 1 113 ? 14.733 16.345 -31.389 1.00 84.06 113 LEU A C 1
ATOM 876 O O . LEU A 1 113 ? 15.681 16.036 -30.660 1.00 84.06 113 LEU A O 1
ATOM 880 N N . LYS A 1 114 ? 13.661 15.566 -31.548 1.00 86.25 114 LYS A N 1
ATOM 881 C CA . LYS A 1 114 ? 13.473 14.296 -30.844 1.00 86.25 114 LYS A CA 1
ATOM 882 C C . LYS A 1 114 ? 14.382 13.221 -31.442 1.00 86.25 114 LYS A C 1
ATOM 884 O O . LYS A 1 114 ? 14.185 12.787 -32.576 1.00 86.25 114 LYS A O 1
ATOM 889 N N . VAL A 1 115 ? 15.384 12.815 -30.668 1.00 84.00 115 VAL A N 1
ATOM 890 C CA . VAL A 1 115 ? 16.357 11.776 -31.031 1.00 84.00 115 VAL A CA 1
ATOM 891 C C . VAL A 1 115 ? 15.802 10.385 -30.728 1.00 84.00 115 VAL A C 1
ATOM 893 O O . VAL A 1 115 ? 15.979 9.474 -31.531 1.00 84.00 115 VAL A O 1
ATOM 896 N N . ASP A 1 116 ? 15.078 10.237 -29.615 1.00 80.31 116 ASP A N 1
ATOM 897 C CA . ASP A 1 116 ? 14.393 8.995 -29.246 1.00 80.31 116 ASP A CA 1
ATOM 898 C C . ASP A 1 116 ? 13.007 9.285 -28.644 1.00 80.31 116 ASP A C 1
ATOM 900 O O . ASP A 1 116 ? 12.770 10.312 -28.003 1.00 80.31 116 ASP A O 1
ATOM 904 N N . LYS A 1 117 ? 12.065 8.363 -28.852 1.00 77.75 117 LYS A N 1
ATOM 905 C CA . LYS A 1 117 ? 10.712 8.415 -28.292 1.00 77.75 117 LYS A CA 1
ATOM 906 C C . LYS A 1 117 ? 10.686 8.078 -26.801 1.00 77.75 117 LYS A C 1
ATOM 908 O O . LYS A 1 117 ? 9.740 8.483 -26.133 1.00 77.75 117 LYS A O 1
ATOM 913 N N . LYS A 1 118 ? 11.677 7.345 -26.281 1.00 77.56 118 LYS A N 1
ATOM 914 C CA . LYS A 1 118 ? 11.756 6.955 -24.864 1.00 77.56 118 LYS A CA 1
ATOM 915 C C . LYS A 1 118 ? 13.140 7.228 -24.293 1.00 77.56 118 LYS A C 1
ATOM 917 O O . LYS A 1 118 ? 14.136 7.140 -25.001 1.00 77.56 118 LYS A O 1
ATOM 922 N N . VAL A 1 119 ? 13.192 7.519 -22.997 1.00 76.44 119 VAL A N 1
ATOM 923 C CA . VAL A 1 119 ? 14.457 7.597 -22.268 1.00 76.44 119 VAL A CA 1
ATOM 924 C C . VAL A 1 119 ? 14.775 6.215 -21.709 1.00 76.44 119 VAL A C 1
ATOM 926 O O . VAL A 1 119 ? 13.978 5.639 -20.968 1.00 76.44 119 VAL A O 1
ATOM 929 N N . THR A 1 120 ? 15.904 5.642 -22.113 1.00 64.00 120 THR A N 1
ATOM 930 C CA . THR A 1 120 ? 16.364 4.339 -21.621 1.00 64.00 120 THR A CA 1
ATOM 931 C C . THR A 1 120 ? 17.077 4.500 -20.280 1.00 64.00 120 THR A C 1
ATOM 933 O O . THR A 1 120 ? 17.785 5.479 -20.070 1.00 64.00 120 THR A O 1
ATOM 936 N N . GLY A 1 121 ? 16.944 3.520 -19.380 1.00 65.81 121 GLY A N 1
ATOM 937 C CA . GLY A 1 121 ? 17.624 3.533 -18.074 1.00 65.81 121 GLY A CA 1
ATOM 938 C C . GLY A 1 121 ? 19.139 3.280 -18.126 1.00 65.81 121 GLY A C 1
ATOM 939 O O . GLY A 1 121 ? 19.783 3.254 -17.082 1.00 65.81 121 GLY A O 1
ATOM 940 N N . GLY A 1 122 ? 19.701 3.067 -19.319 1.00 76.00 122 GLY A N 1
ATOM 941 C CA . GLY A 1 122 ? 21.136 2.936 -19.566 1.00 76.00 122 GLY A CA 1
ATOM 942 C C . GLY A 1 122 ? 21.679 4.091 -20.406 1.00 76.00 122 GLY A C 1
ATOM 943 O O . GLY A 1 122 ? 20.910 4.879 -20.962 1.00 76.00 122 GLY A O 1
ATOM 944 N N . TRP A 1 123 ? 23.007 4.166 -20.508 1.00 78.00 123 TRP A N 1
ATOM 945 C CA . TRP A 1 123 ? 23.690 5.138 -21.357 1.00 78.00 123 TRP A CA 1
ATOM 946 C C . TRP A 1 123 ? 23.277 4.969 -22.818 1.00 78.00 123 TRP A C 1
ATOM 948 O O . TRP A 1 123 ? 23.460 3.910 -23.414 1.00 78.00 123 TRP A O 1
ATOM 958 N N . MET A 1 124 ? 22.735 6.033 -23.395 1.00 83.12 124 MET A N 1
ATOM 959 C CA . MET A 1 124 ? 22.377 6.113 -24.802 1.00 83.12 124 MET A CA 1
ATOM 960 C C . MET A 1 124 ? 23.386 7.013 -25.503 1.00 83.12 124 MET A C 1
ATOM 962 O O . MET A 1 124 ? 23.533 8.184 -25.152 1.00 83.12 124 MET A O 1
ATOM 966 N N . VAL A 1 125 ? 24.068 6.450 -26.497 1.00 84.31 125 VAL A N 1
ATOM 967 C CA . VAL A 1 125 ? 25.005 7.175 -27.355 1.00 84.31 125 VAL A CA 1
ATOM 968 C C . VAL A 1 125 ? 24.252 7.696 -28.569 1.00 84.31 125 VAL A C 1
ATOM 970 O O . VAL A 1 125 ? 23.565 6.952 -29.267 1.00 84.31 125 VAL A O 1
ATOM 973 N N . VAL A 1 126 ? 24.394 8.988 -28.820 1.00 84.75 126 VAL A N 1
ATOM 974 C CA . VAL A 1 126 ? 23.727 9.715 -29.888 1.00 84.75 126 VAL A CA 1
ATOM 975 C C . VAL A 1 126 ? 24.787 10.343 -30.777 1.00 84.75 126 VAL A C 1
ATOM 977 O O . VAL A 1 126 ? 25.620 11.108 -30.301 1.00 84.75 126 VAL A O 1
ATOM 980 N N . THR A 1 127 ? 24.717 10.077 -32.081 1.00 87.19 127 THR A N 1
ATOM 981 C CA . THR A 1 127 ? 25.554 10.737 -33.091 1.00 87.19 127 THR A CA 1
ATOM 982 C C . THR A 1 127 ? 24.667 11.458 -34.102 1.00 87.19 127 THR A C 1
ATOM 984 O O . THR A 1 127 ? 23.761 10.851 -34.675 1.00 87.19 127 THR A O 1
ATOM 987 N N . ARG A 1 128 ? 24.901 12.758 -34.315 1.00 87.94 128 ARG A N 1
ATOM 988 C CA . ARG A 1 128 ? 24.073 13.627 -35.169 1.00 87.94 128 ARG A CA 1
ATOM 989 C C . ARG A 1 128 ? 24.915 14.499 -36.093 1.00 87.94 128 ARG A C 1
ATOM 991 O O . ARG A 1 128 ? 26.043 14.867 -35.768 1.00 87.94 128 ARG A O 1
ATOM 998 N N . ASP A 1 129 ? 24.331 14.852 -37.234 1.00 89.62 129 ASP A N 1
ATOM 999 C CA . ASP A 1 129 ? 24.864 15.857 -38.157 1.00 89.62 129 ASP A CA 1
ATOM 1000 C C . ASP A 1 129 ? 24.282 17.224 -37.773 1.00 89.62 129 ASP A C 1
ATOM 1002 O O . ASP A 1 129 ? 23.127 17.525 -38.075 1.00 89.62 129 ASP A O 1
ATOM 1006 N N . LEU A 1 130 ? 25.082 18.046 -37.086 1.00 89.94 130 LEU A N 1
ATOM 1007 C CA . LEU A 1 130 ? 24.653 19.355 -36.587 1.00 89.94 130 LEU A CA 1
ATOM 1008 C C . LEU A 1 130 ? 24.272 20.302 -37.720 1.00 89.94 130 LEU A C 1
ATOM 1010 O O . LEU A 1 130 ? 23.365 21.113 -37.551 1.00 89.94 130 LEU A O 1
ATOM 1014 N N . TRP A 1 131 ? 24.962 20.224 -38.859 1.00 88.88 131 TRP A N 1
ATOM 1015 C CA . TRP A 1 131 ? 24.664 21.103 -39.982 1.00 88.88 131 TRP A CA 1
ATOM 1016 C C . TRP A 1 131 ? 23.345 20.710 -40.646 1.00 88.88 131 TRP A C 1
ATOM 1018 O O . TRP A 1 131 ? 22.528 21.579 -40.944 1.00 88.88 131 TRP A O 1
ATOM 1028 N N . LYS A 1 132 ? 23.087 19.409 -40.817 1.00 86.31 132 LYS A N 1
ATOM 1029 C CA . LYS A 1 132 ? 21.806 18.934 -41.358 1.00 86.31 132 LYS A CA 1
ATOM 1030 C C . LYS A 1 132 ? 20.635 19.258 -40.428 1.00 86.31 132 LYS A C 1
ATOM 1032 O O . LYS A 1 132 ? 19.566 19.631 -40.905 1.00 86.31 132 LYS A O 1
ATOM 1037 N N . ASP A 1 133 ? 20.843 19.121 -39.122 1.00 85.69 133 ASP A N 1
ATOM 1038 C CA . ASP A 1 133 ? 19.797 19.334 -38.122 1.00 85.69 133 ASP A CA 1
ATOM 1039 C C . ASP A 1 133 ? 19.530 20.826 -37.864 1.00 85.69 133 ASP A C 1
ATOM 1041 O O . ASP A 1 133 ? 18.378 21.232 -37.704 1.00 85.69 133 ASP A O 1
ATOM 1045 N N . PHE A 1 134 ? 20.573 21.662 -37.846 1.00 87.12 134 PHE A N 1
ATOM 1046 C CA . PHE A 1 134 ? 20.483 23.038 -37.350 1.00 87.12 134 PHE A CA 1
ATOM 1047 C C . PHE A 1 134 ? 21.100 24.111 -38.257 1.00 87.12 134 PHE A C 1
ATOM 1049 O O . PHE A 1 134 ? 20.973 25.295 -37.951 1.00 87.12 134 PHE A O 1
ATOM 1056 N N . GLY A 1 135 ? 21.714 23.743 -39.380 1.00 85.38 135 GLY A N 1
ATOM 1057 C CA . GLY A 1 135 ? 22.344 24.666 -40.327 1.00 85.38 135 GLY A CA 1
ATOM 1058 C C . GLY A 1 135 ? 23.716 25.184 -39.882 1.00 85.38 135 GLY A C 1
ATOM 1059 O O . GLY A 1 135 ? 24.408 24.589 -39.059 1.00 85.38 135 GLY A O 1
ATOM 1060 N N . GLU A 1 136 ? 24.140 26.309 -40.462 1.00 89.44 136 GLU A N 1
ATOM 1061 C CA . GLU A 1 136 ? 25.409 26.959 -40.120 1.00 89.44 136 GLU A CA 1
ATOM 1062 C C . GLU A 1 136 ? 25.255 27.872 -38.893 1.00 89.44 136 GLU A C 1
ATOM 1064 O O . GLU A 1 136 ? 24.470 28.825 -38.906 1.00 89.44 136 GLU A O 1
ATOM 1069 N N . PHE A 1 137 ? 26.056 27.613 -37.855 1.00 92.50 137 PHE A N 1
ATOM 1070 C CA . PHE A 1 137 ? 26.114 28.423 -36.636 1.00 92.50 137 PHE A CA 1
ATOM 1071 C C . PHE A 1 137 ? 27.490 28.332 -35.951 1.00 92.50 137 PHE A C 1
ATOM 1073 O O . PHE A 1 137 ? 28.392 27.615 -36.394 1.00 92.50 137 PHE A O 1
ATOM 1080 N N . THR A 1 138 ? 27.679 29.093 -34.876 1.00 92.38 138 THR A N 1
ATOM 1081 C CA . THR A 1 138 ? 28.815 28.980 -33.952 1.00 92.38 138 THR A CA 1
ATOM 1082 C C . THR A 1 138 ? 28.302 28.518 -32.592 1.00 92.38 138 THR A C 1
ATOM 1084 O O . THR A 1 138 ? 27.473 29.201 -31.996 1.00 92.38 138 THR A O 1
ATOM 1087 N N . LEU A 1 139 ? 28.800 27.381 -32.104 1.00 92.50 139 LEU A N 1
ATOM 1088 C CA . LEU A 1 139 ? 28.486 26.835 -30.786 1.00 92.50 139 LEU A CA 1
ATOM 1089 C C . LEU A 1 139 ? 29.205 27.639 -29.694 1.00 92.50 139 LEU A C 1
ATOM 1091 O O . LEU A 1 139 ? 30.435 27.757 -29.721 1.00 92.50 139 LEU A O 1
ATOM 1095 N N . THR A 1 140 ? 28.443 28.172 -28.739 1.00 91.81 140 THR A N 1
ATOM 1096 C CA . THR A 1 140 ? 28.950 28.995 -27.627 1.00 91.81 140 THR A CA 1
ATOM 1097 C C . THR A 1 140 ? 28.916 28.305 -26.276 1.00 91.81 140 THR A C 1
ATOM 1099 O O . THR A 1 140 ? 29.736 28.595 -25.398 1.00 91.81 140 THR A O 1
ATOM 1102 N N . ASP A 1 141 ? 27.972 27.392 -26.105 1.00 91.25 141 ASP A N 1
ATOM 1103 C CA . ASP A 1 141 ? 27.758 26.671 -24.865 1.00 91.25 141 ASP A CA 1
ATOM 1104 C C . ASP A 1 141 ? 26.936 25.406 -25.104 1.00 91.25 141 ASP A C 1
ATOM 1106 O O . ASP A 1 141 ? 26.276 25.258 -26.131 1.00 91.25 141 ASP A O 1
ATOM 1110 N N . VAL A 1 142 ? 27.002 24.492 -24.145 1.00 92.81 142 VAL A N 1
ATOM 1111 C CA . VAL A 1 142 ? 26.189 23.277 -24.103 1.00 92.81 142 VAL A CA 1
ATOM 1112 C C . VAL A 1 142 ? 25.503 23.237 -22.749 1.00 92.81 142 VAL A C 1
ATOM 1114 O O . VAL A 1 142 ? 26.177 23.278 -21.719 1.00 92.81 142 VAL A O 1
ATOM 1117 N N . SER A 1 143 ? 24.175 23.195 -22.760 1.00 91.88 143 SER A N 1
ATOM 1118 C CA . SER A 1 143 ? 23.329 23.161 -21.569 1.00 91.88 143 SER A CA 1
ATOM 1119 C C . SER A 1 143 ? 22.671 21.793 -21.435 1.00 91.88 143 SER A C 1
ATOM 1121 O O . SER A 1 143 ? 22.127 21.249 -22.396 1.00 91.88 143 SER A O 1
ATOM 1123 N N . PHE A 1 144 ? 22.725 21.239 -20.233 1.00 92.44 144 PHE A N 1
ATOM 1124 C CA . PHE A 1 144 ? 22.244 19.907 -19.902 1.00 92.44 144 PHE A CA 1
ATOM 1125 C C . PHE A 1 144 ? 20.875 20.009 -19.242 1.00 92.44 144 PHE A C 1
ATOM 1127 O O . PHE A 1 144 ? 20.748 20.534 -18.135 1.00 92.44 144 PHE A O 1
ATOM 1134 N N . LEU A 1 145 ? 19.844 19.544 -19.943 1.00 88.81 145 LEU A N 1
ATOM 1135 C CA . LEU A 1 145 ? 18.452 19.711 -19.547 1.00 88.81 145 LEU A CA 1
ATOM 1136 C C . LEU A 1 145 ? 17.948 18.450 -18.837 1.00 88.81 145 LEU A C 1
ATOM 1138 O O . LEU A 1 145 ? 17.955 17.352 -19.400 1.00 88.81 145 LEU A O 1
ATOM 1142 N N . CYS A 1 146 ? 17.476 18.628 -17.605 1.00 86.56 146 CYS A N 1
ATOM 1143 C CA . CYS A 1 146 ? 16.884 17.581 -16.778 1.00 86.56 146 CYS A CA 1
ATOM 1144 C C . CYS A 1 146 ? 15.644 18.155 -16.068 1.00 86.56 146 CYS A C 1
ATOM 1146 O O . CYS A 1 146 ? 15.754 18.593 -14.923 1.00 86.56 146 CYS A O 1
ATOM 1148 N N . PRO A 1 147 ? 14.484 18.216 -16.740 1.00 70.75 147 PRO A N 1
ATOM 1149 C CA . PRO A 1 147 ? 13.379 19.056 -16.279 1.00 70.75 147 PRO A CA 1
ATOM 1150 C C . PRO A 1 147 ? 12.514 18.393 -15.187 1.00 70.75 147 PRO A C 1
ATOM 1152 O O . PRO A 1 147 ? 12.049 19.089 -14.290 1.00 70.75 147 PRO A O 1
ATOM 1155 N N . THR A 1 148 ? 12.438 17.053 -15.112 1.00 68.94 148 THR A N 1
ATOM 1156 C CA . THR A 1 148 ? 11.676 16.359 -14.051 1.00 68.94 148 THR A CA 1
ATOM 1157 C C . THR A 1 148 ? 12.311 15.073 -13.525 1.00 68.94 148 THR A C 1
ATOM 1159 O O . THR A 1 148 ? 12.978 14.346 -14.260 1.00 68.94 148 THR A O 1
ATOM 1162 N N . ARG A 1 149 ? 12.028 14.793 -12.233 1.00 65.56 149 ARG A N 1
ATOM 1163 C CA . ARG A 1 149 ? 12.269 13.555 -11.445 1.00 65.56 149 ARG A CA 1
ATOM 1164 C C . ARG A 1 149 ? 13.633 12.879 -11.646 1.00 65.56 149 ARG A C 1
ATOM 1166 O O . ARG A 1 149 ? 13.875 12.330 -12.701 1.00 65.56 149 ARG A O 1
ATOM 1173 N N . ARG A 1 150 ? 14.427 12.714 -10.579 1.00 78.25 150 ARG A N 1
ATOM 1174 C CA . ARG A 1 150 ? 15.754 12.043 -10.579 1.00 78.25 150 ARG A CA 1
ATOM 1175 C C . ARG A 1 150 ? 16.781 12.657 -11.538 1.00 78.25 150 ARG A C 1
ATOM 1177 O O . ARG A 1 150 ? 16.466 13.417 -12.441 1.00 78.25 150 ARG A O 1
ATOM 1184 N N . ASP A 1 151 ? 18.032 12.295 -11.336 1.00 85.69 151 ASP A N 1
ATOM 1185 C CA . ASP A 1 151 ? 19.162 12.954 -11.980 1.00 85.69 151 ASP A CA 1
ATOM 1186 C C . ASP A 1 151 ? 19.407 12.446 -13.412 1.00 85.69 151 ASP A C 1
ATOM 1188 O O . ASP A 1 151 ? 18.858 11.419 -13.838 1.00 85.69 151 ASP A O 1
ATOM 1192 N N . ALA A 1 152 ? 20.261 13.158 -14.141 1.00 88.62 152 ALA A N 1
ATOM 1193 C CA . ALA A 1 152 ? 20.727 12.830 -15.481 1.00 88.62 152 ALA A CA 1
ATOM 1194 C C . ALA A 1 152 ? 22.259 12.872 -15.562 1.00 88.62 152 ALA A C 1
ATOM 1196 O O . ALA A 1 152 ? 22.915 13.614 -14.829 1.00 88.62 152 ALA A O 1
ATOM 1197 N N . GLY A 1 153 ? 22.824 12.051 -16.439 1.00 88.06 153 GLY A N 1
ATOM 1198 C CA . GLY A 1 153 ? 24.255 11.971 -16.703 1.00 88.06 153 GLY A CA 1
ATOM 1199 C C . GLY A 1 153 ? 24.549 12.292 -18.159 1.00 88.06 153 GLY A C 1
ATOM 1200 O O . GLY A 1 153 ? 23.798 11.872 -19.036 1.00 88.06 153 GLY A O 1
ATOM 1201 N N . PHE A 1 154 ? 25.638 13.008 -18.418 1.00 91.62 154 PHE A N 1
ATOM 1202 C CA . PHE A 1 154 ? 26.120 13.326 -19.761 1.00 91.62 154 PHE A CA 1
ATOM 1203 C C . PHE A 1 154 ? 27.612 13.026 -19.855 1.00 91.62 154 PHE A C 1
ATOM 1205 O O . PHE A 1 154 ? 28.371 13.353 -18.947 1.00 91.62 154 PHE A O 1
ATOM 1212 N N . ASP A 1 155 ? 28.036 12.399 -20.941 1.00 87.06 155 ASP A N 1
ATOM 1213 C CA . ASP A 1 155 ? 29.403 11.923 -21.128 1.00 87.06 155 ASP A CA 1
ATOM 1214 C C . ASP A 1 155 ? 29.778 11.929 -22.623 1.00 87.06 155 ASP A C 1
ATOM 1216 O O . ASP A 1 155 ? 28.907 12.013 -23.489 1.00 87.06 155 ASP A O 1
ATOM 1220 N N . ASN A 1 156 ? 31.071 11.854 -22.942 1.00 86.69 156 ASN A N 1
ATOM 1221 C CA . ASN A 1 156 ? 31.605 11.686 -24.296 1.00 86.69 156 ASN A CA 1
ATOM 1222 C C . ASN A 1 156 ? 31.035 12.672 -25.330 1.00 86.69 156 ASN A C 1
ATOM 1224 O O . ASN A 1 156 ? 30.686 12.289 -26.447 1.00 86.69 156 ASN A O 1
ATOM 1228 N N . ILE A 1 157 ? 30.961 13.954 -24.969 1.00 91.12 157 ILE A N 1
ATOM 1229 C CA . ILE A 1 157 ? 30.487 15.030 -25.840 1.00 91.12 157 ILE A CA 1
ATOM 1230 C C . ILE A 1 157 ? 31.646 15.478 -26.727 1.00 91.12 157 ILE A C 1
ATOM 1232 O O . ILE A 1 157 ? 32.534 16.222 -26.303 1.00 91.12 157 ILE A O 1
ATOM 1236 N N . ILE A 1 158 ? 31.649 15.015 -27.971 1.00 90.56 158 ILE A N 1
ATOM 1237 C CA . ILE A 1 158 ? 32.756 15.197 -28.907 1.00 90.56 158 ILE A CA 1
ATOM 1238 C C . ILE A 1 158 ? 32.208 15.688 -30.245 1.00 90.56 158 ILE A C 1
ATOM 1240 O O . ILE A 1 158 ? 31.250 15.144 -30.789 1.00 90.56 158 ILE A O 1
ATOM 1244 N N . LEU A 1 159 ? 32.842 16.715 -30.798 1.00 91.25 159 LEU A N 1
ATOM 1245 C CA . LEU A 1 159 ? 32.588 17.224 -32.138 1.00 91.25 159 LEU A CA 1
ATOM 1246 C C . LEU A 1 159 ? 33.579 16.615 -33.122 1.00 91.25 159 LEU A C 1
ATOM 1248 O O . LEU A 1 159 ? 34.748 16.446 -32.787 1.00 91.25 159 LEU A O 1
ATOM 1252 N N . GLY A 1 160 ? 33.122 16.327 -34.336 1.00 89.81 160 GLY A N 1
ATOM 1253 C CA . GLY A 1 160 ? 33.918 15.729 -35.405 1.00 89.81 160 GLY A CA 1
ATOM 1254 C C . GLY A 1 160 ? 33.737 16.475 -36.723 1.00 89.81 160 GLY A C 1
ATOM 1255 O O . GLY A 1 160 ? 32.635 16.928 -37.052 1.00 89.81 160 GLY A O 1
ATOM 1256 N N . ALA A 1 161 ? 34.819 16.629 -37.483 1.00 87.44 161 ALA A N 1
ATOM 1257 C CA . ALA A 1 161 ? 34.754 17.150 -38.848 1.00 87.44 161 ALA A CA 1
ATOM 1258 C C . ALA A 1 161 ? 34.095 16.129 -39.796 1.00 87.44 161 ALA A C 1
ATOM 1260 O O . ALA A 1 161 ? 33.319 16.499 -40.676 1.00 87.44 161 ALA A O 1
ATOM 1261 N N . THR A 1 162 ? 34.334 14.837 -39.557 1.00 83.19 162 THR A N 1
ATOM 1262 C CA . THR A 1 162 ? 33.753 13.704 -40.290 1.00 83.19 162 THR A CA 1
ATOM 1263 C C . THR A 1 162 ? 33.129 12.696 -39.326 1.00 83.19 162 THR A C 1
ATOM 1265 O O . THR A 1 162 ? 33.424 12.699 -38.131 1.00 83.19 162 THR A O 1
ATOM 1268 N N . GLN A 1 163 ? 32.263 11.821 -39.837 1.00 77.12 163 GLN A N 1
ATOM 1269 C CA . GLN A 1 163 ? 31.633 10.770 -39.032 1.00 77.12 163 GLN A CA 1
ATOM 1270 C C . GLN A 1 163 ? 32.644 9.707 -38.560 1.00 77.12 163 GLN A C 1
ATOM 1272 O O . GLN A 1 163 ? 32.498 9.156 -37.470 1.00 77.12 163 GLN A O 1
ATOM 1277 N N . ASP A 1 164 ? 33.713 9.480 -39.328 1.00 76.19 164 ASP A N 1
ATOM 1278 C CA . ASP A 1 164 ? 34.781 8.529 -38.992 1.00 76.19 164 ASP A CA 1
ATOM 1279 C C . ASP A 1 164 ? 35.612 8.960 -37.772 1.00 76.19 164 ASP A C 1
ATOM 1281 O O . ASP A 1 164 ? 36.273 8.133 -37.142 1.00 76.19 164 ASP A O 1
ATOM 1285 N N . ALA A 1 165 ? 35.535 10.237 -37.376 1.00 77.50 165 ALA A N 1
ATOM 1286 C CA . ALA A 1 165 ? 36.224 10.774 -36.201 1.00 77.50 165 ALA A CA 1
ATOM 1287 C C . ALA A 1 165 ? 35.762 10.150 -34.864 1.00 77.50 165 ALA A C 1
ATOM 1289 O O . ALA A 1 165 ? 36.390 10.388 -33.824 1.00 77.50 165 ALA A O 1
ATOM 1290 N N . PHE A 1 166 ? 34.680 9.363 -34.887 1.00 79.25 166 PHE A N 1
ATOM 1291 C CA . PHE A 1 166 ? 34.091 8.704 -33.719 1.00 79.25 166 PHE A CA 1
ATOM 1292 C C . PHE A 1 166 ? 34.262 7.180 -33.705 1.00 79.25 166 PHE A C 1
ATOM 1294 O O . PHE A 1 166 ? 33.741 6.535 -32.796 1.00 79.25 166 PHE A O 1
ATOM 1301 N N . ALA A 1 167 ? 34.969 6.587 -34.673 1.00 68.75 167 ALA A N 1
ATOM 1302 C CA . ALA A 1 167 ? 35.061 5.131 -34.834 1.00 68.75 167 ALA A CA 1
ATOM 1303 C C . ALA A 1 167 ? 35.614 4.380 -33.599 1.00 68.75 167 ALA A C 1
ATOM 1305 O O . ALA A 1 167 ? 35.331 3.201 -33.408 1.00 68.75 167 ALA A O 1
ATOM 1306 N N . ASP A 1 168 ? 36.394 5.056 -32.754 1.00 64.81 168 ASP A N 1
ATOM 1307 C CA . ASP A 1 168 ? 36.991 4.542 -31.516 1.00 64.81 168 ASP A CA 1
ATOM 1308 C C . ASP A 1 168 ? 36.154 4.802 -30.248 1.00 64.81 168 ASP A C 1
ATOM 1310 O O . ASP A 1 168 ? 36.473 4.244 -29.193 1.00 64.81 168 ASP A O 1
ATOM 1314 N N . VAL A 1 169 ? 35.112 5.638 -30.341 1.00 63.38 169 VAL A N 1
ATOM 1315 C CA . VAL A 1 169 ? 34.257 6.067 -29.216 1.00 63.38 169 VAL A CA 1
ATOM 1316 C C . VAL A 1 169 ? 32.820 5.548 -29.356 1.00 63.38 169 VAL A C 1
ATOM 1318 O O . VAL A 1 169 ? 32.179 5.257 -28.352 1.00 63.38 169 VAL A O 1
ATOM 1321 N N . ALA A 1 170 ? 32.324 5.369 -30.583 1.00 55.66 170 ALA A N 1
ATOM 1322 C CA . ALA A 1 170 ? 31.002 4.821 -30.875 1.00 55.66 170 ALA A CA 1
ATOM 1323 C C . ALA A 1 170 ? 31.140 3.483 -31.636 1.00 55.66 170 ALA A C 1
ATOM 1325 O O . ALA A 1 170 ? 31.542 3.479 -32.803 1.00 55.66 170 ALA A O 1
ATOM 1326 N N . PRO A 1 171 ? 30.828 2.327 -31.022 1.00 41.06 171 PRO A N 1
ATOM 1327 C CA . PRO A 1 171 ? 30.908 1.045 -31.708 1.00 41.06 171 PRO A CA 1
ATOM 1328 C C . PRO A 1 171 ? 29.721 0.928 -32.669 1.00 41.06 171 PRO A C 1
ATOM 1330 O O . PRO A 1 171 ? 28.595 0.852 -32.205 1.00 41.06 171 PRO A O 1
ATOM 1333 N N . LYS A 1 172 ? 29.971 0.895 -33.988 1.00 35.44 172 LYS A N 1
ATOM 1334 C CA . LYS A 1 172 ? 28.987 0.626 -35.063 1.00 35.44 172 LYS A CA 1
ATOM 1335 C C . LYS A 1 172 ? 27.698 1.463 -34.992 1.00 35.44 172 LYS A C 1
ATOM 1337 O O . LYS A 1 172 ? 26.809 1.220 -34.190 1.00 35.44 172 LYS A O 1
ATOM 1342 N N . ILE A 1 173 ? 27.564 2.374 -35.955 1.00 37.34 173 ILE A N 1
ATOM 1343 C CA . ILE A 1 173 ? 26.324 3.075 -36.318 1.00 37.34 173 ILE A CA 1
ATOM 1344 C C . ILE A 1 173 ? 25.126 2.112 -36.202 1.00 37.34 173 ILE A C 1
ATOM 1346 O O . ILE A 1 173 ? 24.931 1.260 -37.069 1.00 37.34 173 ILE A O 1
ATOM 1350 N N . LEU A 1 174 ? 24.311 2.245 -35.149 1.00 35.84 174 LEU A N 1
ATOM 1351 C CA . LEU A 1 174 ? 22.937 1.757 -35.206 1.00 35.84 174 LEU A CA 1
ATOM 1352 C C . LEU A 1 174 ? 22.278 2.561 -36.331 1.00 35.84 174 LEU A C 1
ATOM 1354 O O . LEU A 1 174 ? 22.434 3.788 -36.343 1.00 35.84 174 LEU A O 1
ATOM 1358 N N . PRO A 1 175 ? 21.623 1.916 -37.315 1.00 33.69 175 PRO A N 1
ATOM 1359 C CA . PRO A 1 175 ? 21.043 2.627 -38.440 1.00 33.69 175 PRO A CA 1
ATOM 1360 C C . PRO A 1 175 ? 20.133 3.706 -37.879 1.00 33.69 175 PRO A C 1
ATOM 1362 O O . PRO A 1 175 ? 19.183 3.420 -37.147 1.00 33.69 175 PRO A O 1
ATOM 1365 N N . GLY A 1 176 ? 20.482 4.956 -38.185 1.00 34.22 176 GLY A N 1
ATOM 1366 C CA . GLY A 1 176 ? 19.695 6.098 -37.786 1.00 34.22 176 GLY A CA 1
ATOM 1367 C C . GLY A 1 176 ? 18.265 5.851 -38.231 1.00 34.22 176 GLY A C 1
ATOM 1368 O O . GLY A 1 176 ? 17.975 5.820 -39.427 1.00 34.22 176 GLY A O 1
ATOM 1369 N N . LYS A 1 177 ? 17.357 5.694 -37.267 1.00 29.23 177 LYS A N 1
ATOM 1370 C CA . LYS A 1 177 ? 15.969 6.051 -37.512 1.00 29.23 177 LYS A CA 1
ATOM 1371 C C . LYS A 1 177 ? 16.006 7.537 -37.833 1.00 29.23 177 LYS A C 1
ATOM 1373 O O . LYS A 1 177 ? 16.141 8.380 -36.950 1.00 29.23 177 LYS A O 1
ATOM 1378 N N . VAL A 1 178 ? 15.977 7.842 -39.127 1.00 32.31 178 VAL A N 1
ATOM 1379 C CA . VAL A 1 178 ? 15.629 9.166 -39.628 1.00 32.31 178 VAL A CA 1
ATOM 1380 C C . VAL A 1 178 ? 14.355 9.560 -38.885 1.00 32.31 178 VAL A C 1
ATOM 1382 O O . VAL A 1 178 ? 13.370 8.820 -38.911 1.00 32.31 178 VAL A O 1
ATOM 1385 N N . ALA A 1 179 ? 14.411 10.664 -38.140 1.00 35.22 179 ALA A N 1
ATOM 1386 C CA . ALA A 1 179 ? 13.246 11.195 -37.455 1.00 35.22 179 ALA A CA 1
ATOM 1387 C C . ALA A 1 179 ? 12.153 11.436 -38.506 1.00 35.22 179 ALA A C 1
ATOM 1389 O O . ALA A 1 179 ? 12.390 12.126 -39.499 1.00 35.22 179 ALA A O 1
ATOM 1390 N N . ALA A 1 180 ? 10.981 10.831 -38.317 1.00 26.50 180 ALA A N 1
ATOM 1391 C CA . ALA A 1 180 ? 9.819 11.155 -39.126 1.00 26.50 180 ALA A CA 1
ATOM 1392 C C . ALA A 1 180 ? 9.383 12.576 -38.749 1.00 26.50 180 ALA A C 1
ATOM 1394 O O . ALA A 1 180 ? 9.106 12.852 -37.581 1.00 26.50 180 ALA A O 1
ATOM 1395 N N . ALA A 1 181 ? 9.388 13.483 -39.723 1.00 27.50 181 ALA A N 1
ATOM 1396 C CA . ALA A 1 181 ? 8.858 14.823 -39.548 1.00 27.50 181 ALA A CA 1
ATOM 1397 C C . ALA A 1 181 ? 7.328 14.743 -39.503 1.00 27.50 181 ALA A C 1
ATOM 1399 O O . ALA A 1 181 ? 6.708 14.357 -40.490 1.00 27.50 181 ALA A O 1
ATOM 1400 N N . GLU A 1 182 ? 6.721 15.122 -38.381 1.00 28.62 182 GLU A N 1
ATOM 1401 C CA . GLU A 1 182 ? 5.309 15.498 -38.368 1.00 28.62 182 GLU A CA 1
ATOM 1402 C C . GLU A 1 182 ? 5.188 16.951 -38.848 1.00 28.62 182 GLU A C 1
ATOM 1404 O O . GLU A 1 182 ? 5.838 17.873 -38.334 1.00 28.62 182 GLU A O 1
ATOM 1409 N N . THR A 1 183 ? 4.400 17.138 -39.903 1.00 26.94 183 THR A N 1
ATOM 1410 C CA . THR A 1 183 ? 3.996 18.439 -40.433 1.00 26.94 183 THR A CA 1
ATOM 1411 C C . THR A 1 183 ? 2.895 19.011 -39.550 1.00 26.94 183 THR A C 1
ATOM 1413 O O . THR A 1 183 ? 1.854 18.379 -39.386 1.00 26.94 183 THR A O 1
ATOM 1416 N N . VAL A 1 184 ? 3.107 20.209 -39.009 1.00 31.72 184 VAL A N 1
ATOM 1417 C CA . VAL A 1 184 ? 2.044 21.006 -38.384 1.00 31.72 184 VAL A CA 1
ATOM 1418 C C . VAL A 1 184 ? 1.493 21.931 -39.467 1.00 31.72 184 VAL A C 1
ATOM 1420 O O . VAL A 1 184 ? 2.274 22.571 -40.166 1.00 31.72 184 VAL A O 1
ATOM 1423 N N . ASN A 1 185 ? 0.171 21.949 -39.641 1.00 29.75 185 ASN A N 1
ATOM 1424 C CA . ASN A 1 185 ? -0.520 22.854 -40.560 1.00 29.75 185 ASN A CA 1
ATOM 1425 C C . ASN A 1 185 ? -0.389 24.313 -40.081 1.00 29.75 185 ASN A C 1
ATOM 1427 O O . ASN A 1 185 ? -0.811 24.643 -38.975 1.00 29.75 185 ASN A O 1
ATOM 1431 N N . ASP A 1 186 ? 0.137 25.179 -40.949 1.00 31.58 186 ASP A N 1
ATOM 1432 C CA . ASP A 1 186 ? 0.432 26.610 -40.739 1.00 31.58 186 ASP A CA 1
ATOM 1433 C C . ASP A 1 186 ? -0.808 27.541 -40.763 1.00 31.58 186 ASP A C 1
ATOM 1435 O O . ASP A 1 186 ? -0.751 28.646 -41.293 1.00 31.58 186 ASP A O 1
ATOM 1439 N N . ALA A 1 187 ? -1.959 27.139 -40.213 1.00 31.50 187 ALA A N 1
ATOM 1440 C CA . ALA A 1 187 ? -3.201 27.921 -40.370 1.00 31.50 187 ALA A CA 1
ATOM 1441 C C . ALA A 1 187 ? -3.804 28.525 -39.088 1.00 31.50 187 ALA A C 1
ATOM 1443 O O . ALA A 1 187 ? -4.910 29.052 -39.147 1.00 31.50 187 ALA A O 1
ATOM 1444 N N . ALA A 1 188 ? -3.118 28.494 -37.942 1.00 30.08 188 ALA A N 1
ATOM 1445 C CA . ALA A 1 188 ? -3.665 29.054 -36.694 1.00 30.08 188 ALA A CA 1
ATOM 1446 C C . ALA A 1 188 ? -2.660 29.891 -35.885 1.00 30.08 188 ALA A C 1
ATOM 1448 O O . ALA A 1 188 ? -2.772 30.006 -34.668 1.00 30.08 188 ALA A O 1
ATOM 1449 N N . ALA A 1 189 ? -1.669 30.481 -36.553 1.00 28.44 189 ALA A N 1
ATOM 1450 C CA . ALA A 1 189 ? -0.779 31.468 -35.953 1.00 28.44 189 ALA A CA 1
ATOM 1451 C C . ALA A 1 189 ? -1.162 32.867 -36.438 1.00 28.44 189 ALA A C 1
ATOM 1453 O O . ALA A 1 189 ? -0.393 33.491 -37.151 1.00 28.44 189 ALA A O 1
ATOM 1454 N N . ASP A 1 190 ? -2.361 33.331 -36.092 1.00 31.42 190 ASP A N 1
ATOM 1455 C CA . ASP A 1 190 ? -2.596 34.760 -35.898 1.00 31.42 190 ASP A CA 1
ATOM 1456 C C . ASP A 1 190 ? -3.888 34.974 -35.104 1.00 31.42 190 ASP A C 1
ATOM 1458 O O . ASP A 1 190 ? -4.951 34.472 -35.464 1.00 31.42 190 ASP A O 1
ATOM 1462 N N . SER A 1 191 ? -3.763 35.752 -34.025 1.00 33.19 191 SER A N 1
ATOM 1463 C CA . SER A 1 191 ? -4.745 36.021 -32.958 1.00 33.19 191 SER A CA 1
ATOM 1464 C C . SER A 1 191 ? -5.048 34.803 -32.072 1.00 33.19 191 SER A C 1
ATOM 1466 O O . SER A 1 191 ? -5.402 33.736 -32.548 1.00 33.19 191 SER A O 1
ATOM 1468 N N . ILE A 1 192 ? -4.808 34.867 -30.762 1.00 28.53 192 ILE A N 1
ATOM 1469 C CA . ILE A 1 192 ? -5.798 35.263 -29.738 1.00 28.53 192 ILE A CA 1
ATOM 1470 C C . ILE A 1 192 ? -4.999 35.316 -28.411 1.00 28.53 192 ILE A C 1
ATOM 1472 O O . ILE A 1 192 ? -4.301 34.362 -28.076 1.00 28.53 192 ILE A O 1
ATOM 1476 N N . SER A 1 193 ? -4.751 36.483 -27.800 1.00 25.53 193 SER A N 1
ATOM 1477 C CA . SER A 1 193 ? -5.568 37.155 -26.766 1.00 25.53 193 SER A CA 1
ATOM 1478 C C . SER A 1 193 ? -6.132 36.228 -25.684 1.00 25.53 193 SER A C 1
ATOM 1480 O O . SER A 1 193 ? -6.841 35.281 -25.972 1.00 25.53 193 SER A O 1
ATOM 1482 N N . LEU A 1 194 ? -5.823 36.544 -24.426 1.00 39.38 194 LEU A N 1
ATOM 1483 C CA . LEU A 1 194 ? -6.343 35.885 -23.227 1.00 39.38 194 LEU A CA 1
ATOM 1484 C C . LEU A 1 194 ? -7.885 35.852 -23.208 1.00 39.38 194 LEU A C 1
ATOM 1486 O O . LEU A 1 194 ? -8.515 36.813 -23.642 1.00 39.38 194 LEU A O 1
ATOM 1490 N N . ASP A 1 195 ? -8.416 34.782 -22.613 1.00 30.92 195 ASP A N 1
ATOM 1491 C CA . ASP A 1 195 ? -9.816 34.450 -22.296 1.00 30.92 195 ASP A CA 1
ATOM 1492 C C . ASP A 1 195 ? -10.592 33.529 -23.257 1.00 30.92 195 ASP A C 1
ATOM 1494 O O . ASP A 1 195 ? -10.607 33.682 -24.477 1.00 30.92 195 ASP A O 1
ATOM 1498 N N . THR A 1 196 ? -11.360 32.640 -22.607 1.00 25.00 196 THR A N 1
ATOM 1499 C CA . THR A 1 196 ? -12.404 31.696 -23.074 1.00 25.00 196 THR A CA 1
ATOM 1500 C C . THR A 1 196 ? -11.969 30.285 -23.532 1.00 25.00 196 THR A C 1
ATOM 1502 O O . THR A 1 196 ? -10.830 30.087 -23.941 1.00 25.00 196 THR A O 1
ATOM 1505 N N . PRO A 1 197 ? -12.808 29.255 -23.272 1.00 30.33 197 PRO A N 1
ATOM 1506 C CA . PRO A 1 197 ? -12.440 28.059 -22.522 1.00 30.33 197 PRO A CA 1
ATOM 1507 C C . PRO A 1 197 ? -12.060 26.896 -23.438 1.00 30.33 197 PRO A C 1
ATOM 1509 O O . PRO A 1 197 ? -12.482 26.817 -24.587 1.00 30.33 197 PRO A O 1
ATOM 1512 N N . VAL A 1 198 ? -11.278 25.978 -22.877 1.00 28.06 198 VAL A N 1
ATOM 1513 C CA . VAL A 1 198 ? -10.891 24.712 -23.498 1.00 28.06 198 VAL A CA 1
ATOM 1514 C C . VAL A 1 198 ? -12.152 23.877 -23.739 1.00 28.06 198 VAL A C 1
ATOM 1516 O O . VAL A 1 198 ? -12.729 23.357 -22.788 1.00 28.06 198 VAL A O 1
ATOM 1519 N N . GLU A 1 199 ? -12.579 23.752 -24.995 1.00 27.50 199 GLU A N 1
ATOM 1520 C CA . GLU A 1 199 ? -13.357 22.590 -25.422 1.00 27.50 199 GLU A CA 1
ATOM 1521 C C . GLU A 1 199 ? -12.366 21.475 -25.762 1.00 27.50 199 GLU A C 1
ATOM 1523 O O . GLU A 1 199 ? -11.575 21.551 -26.703 1.00 27.50 199 GLU A O 1
ATOM 1528 N N . GLU A 1 200 ? -12.371 20.483 -24.878 1.00 37.47 200 GLU A N 1
ATOM 1529 C CA . GLU A 1 200 ? -11.703 19.200 -25.003 1.00 37.47 200 GLU A CA 1
ATOM 1530 C C . GLU A 1 200 ? -12.282 18.433 -26.199 1.00 37.47 200 GLU A C 1
ATOM 1532 O O . GLU A 1 200 ? -13.449 18.051 -26.194 1.00 37.47 200 GLU A O 1
ATOM 1537 N N . GLU A 1 201 ? -11.448 18.123 -27.188 1.00 27.73 201 GLU A N 1
ATOM 1538 C CA . GLU A 1 201 ? -11.613 16.887 -27.953 1.00 27.73 201 GLU A CA 1
ATOM 1539 C C . GLU A 1 201 ? -10.403 15.994 -27.675 1.00 27.73 201 GLU A C 1
ATOM 1541 O O . GLU A 1 201 ? -9.397 15.961 -28.389 1.00 27.73 201 GLU A O 1
ATOM 1546 N N . GLU A 1 202 ? -10.506 15.286 -26.551 1.00 30.31 202 GLU A N 1
ATOM 1547 C CA . GLU A 1 202 ? -9.689 14.129 -26.231 1.00 30.31 202 GLU A CA 1
ATOM 1548 C C . GLU A 1 202 ? -10.009 13.006 -27.226 1.00 30.31 202 GLU A C 1
ATOM 1550 O O . GLU A 1 202 ? -11.021 12.315 -27.121 1.00 30.31 202 GLU A O 1
ATOM 1555 N N . ALA A 1 203 ? -9.107 12.742 -28.170 1.00 29.36 203 ALA A N 1
ATOM 1556 C CA . ALA A 1 203 ? -8.981 11.384 -28.681 1.00 29.36 203 ALA A CA 1
ATOM 1557 C C . ALA A 1 203 ? -8.264 10.555 -27.605 1.00 29.36 203 ALA A C 1
ATOM 1559 O O . ALA A 1 203 ? -7.049 10.345 -27.651 1.00 29.36 203 ALA A O 1
ATOM 1560 N N . GLU A 1 204 ? -9.028 10.131 -26.599 1.00 30.02 204 GLU A N 1
ATOM 1561 C CA . GLU A 1 204 ? -8.635 9.153 -25.594 1.00 30.02 204 GLU A CA 1
ATOM 1562 C C . GLU A 1 204 ? -8.199 7.842 -26.278 1.00 30.02 204 GLU A C 1
ATOM 1564 O O . GLU A 1 204 ? -8.978 6.907 -26.453 1.00 30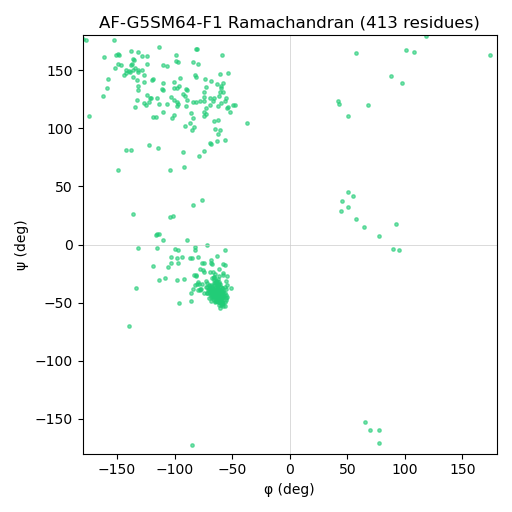.02 204 GLU A O 1
ATOM 1569 N N . GLN A 1 205 ? -6.916 7.694 -26.611 1.00 34.50 205 GLN A N 1
ATOM 1570 C CA . GLN A 1 205 ? -6.310 6.367 -26.530 1.00 34.50 205 GLN A CA 1
ATOM 1571 C C . GLN A 1 205 ? -5.995 6.109 -25.061 1.00 34.50 205 GLN A C 1
ATOM 1573 O O . GLN A 1 205 ? -4.853 6.201 -24.609 1.00 34.50 205 GLN A O 1
ATOM 1578 N N . GLN A 1 206 ? -7.052 5.797 -24.306 1.00 28.25 206 GLN A N 1
ATOM 1579 C CA . GLN A 1 206 ? -6.926 5.139 -23.018 1.00 28.25 206 GLN A CA 1
ATOM 1580 C C . GLN A 1 206 ? -6.009 3.932 -23.223 1.00 28.25 206 GLN A C 1
ATOM 1582 O O . GLN A 1 206 ? -6.313 3.023 -24.001 1.00 28.25 206 GLN A O 1
ATOM 1587 N N . VAL A 1 207 ? -4.877 3.902 -22.513 1.00 40.88 207 VAL A N 1
ATOM 1588 C CA . VAL A 1 207 ? -4.223 2.632 -22.203 1.00 40.88 207 VAL A CA 1
ATOM 1589 C C . VAL A 1 207 ? -5.237 1.893 -21.348 1.00 40.88 207 VAL A C 1
ATOM 1591 O O . VAL A 1 207 ? -5.293 2.061 -20.132 1.00 40.88 207 VAL A O 1
ATOM 1594 N N . GLN A 1 208 ? -6.110 1.144 -22.011 1.00 34.22 208 GLN A N 1
ATOM 1595 C CA . GLN A 1 208 ? -7.069 0.284 -21.365 1.00 34.22 208 GLN A CA 1
ATOM 1596 C C . GLN A 1 208 ? -6.238 -0.836 -20.747 1.00 34.22 208 GLN A C 1
ATOM 1598 O O . GLN A 1 208 ? -5.925 -1.844 -21.378 1.00 34.22 208 GLN A O 1
ATOM 1603 N N . ILE A 1 209 ? -5.768 -0.598 -19.522 1.00 52.00 209 ILE A N 1
ATOM 1604 C CA . ILE A 1 209 ? -5.203 -1.646 -18.694 1.00 52.00 209 ILE A CA 1
ATOM 1605 C C . ILE A 1 209 ? -6.376 -2.572 -18.429 1.00 52.00 209 ILE A C 1
ATOM 1607 O O . ILE A 1 209 ? -7.238 -2.288 -17.598 1.00 52.00 209 ILE A O 1
ATOM 1611 N N . ASP A 1 210 ? -6.443 -3.658 -19.188 1.00 58.56 210 ASP A N 1
ATOM 1612 C CA . ASP A 1 210 ? -7.343 -4.747 -18.874 1.00 58.56 210 ASP A CA 1
ATOM 1613 C C . ASP A 1 210 ? -6.821 -5.404 -17.591 1.00 58.56 210 ASP A C 1
ATOM 1615 O O . ASP A 1 210 ? -6.003 -6.330 -17.598 1.00 58.56 210 ASP A O 1
ATOM 1619 N N . TRP A 1 211 ? -7.250 -4.843 -16.459 1.00 59.47 211 TRP A N 1
ATOM 1620 C CA . TRP A 1 211 ? -6.868 -5.289 -15.128 1.00 59.47 211 TRP A CA 1
ATOM 1621 C C . TRP A 1 211 ? -7.183 -6.770 -14.945 1.00 59.47 211 TRP A C 1
ATOM 1623 O O . TRP A 1 211 ? -6.430 -7.452 -14.262 1.00 59.47 211 TRP A O 1
ATOM 1633 N N . ALA A 1 212 ? -8.228 -7.296 -15.597 1.00 56.38 212 ALA A N 1
ATOM 1634 C CA . ALA A 1 212 ? -8.583 -8.708 -15.531 1.00 56.38 212 ALA A CA 1
ATOM 1635 C C . ALA A 1 212 ? -7.581 -9.597 -16.289 1.00 56.38 212 ALA A C 1
ATOM 1637 O O . ALA A 1 212 ? -7.209 -10.666 -15.791 1.00 56.38 21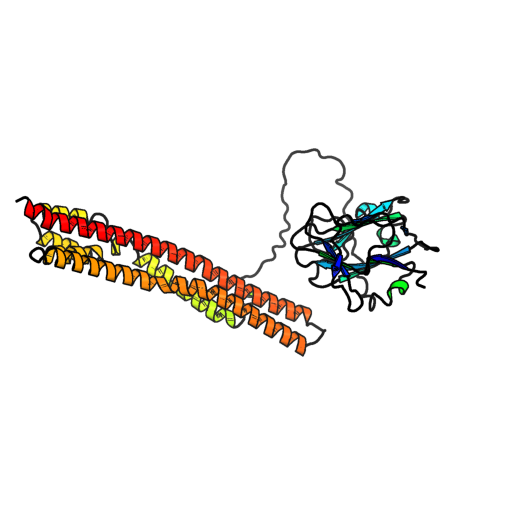2 ALA A O 1
ATOM 1638 N N . ALA A 1 213 ? -7.094 -9.150 -17.450 1.00 56.34 213 ALA A N 1
ATOM 1639 C CA . ALA A 1 213 ? -6.041 -9.842 -18.192 1.00 56.34 213 ALA A CA 1
ATOM 1640 C C . ALA A 1 213 ? -4.686 -9.791 -17.458 1.00 56.34 213 ALA A C 1
ATOM 1642 O O . ALA A 1 213 ? -3.993 -10.805 -17.363 1.00 56.34 213 ALA A O 1
ATOM 1643 N N . GLN A 1 214 ? -4.338 -8.649 -16.860 1.00 55.97 214 GLN A N 1
ATOM 1644 C CA . GLN A 1 214 ? -3.079 -8.468 -16.122 1.00 55.97 214 GLN A CA 1
ATOM 1645 C C . GLN A 1 214 ? -3.036 -9.212 -14.777 1.00 55.97 214 GLN A C 1
ATOM 1647 O O . GLN A 1 214 ? -1.998 -9.738 -14.379 1.00 55.97 214 GLN A O 1
ATOM 1652 N N . ILE A 1 215 ? -4.181 -9.339 -14.107 1.00 58.78 215 ILE A N 1
ATOM 1653 C CA . ILE A 1 215 ? -4.380 -10.161 -12.903 1.00 58.78 215 ILE A CA 1
ATOM 1654 C C . ILE A 1 215 ? -4.125 -11.645 -13.212 1.00 58.78 215 ILE A C 1
ATOM 1656 O O . ILE A 1 215 ? -3.411 -12.311 -12.465 1.00 58.78 215 ILE A O 1
ATOM 1660 N N . LYS A 1 216 ? -4.590 -12.152 -14.364 1.00 59.31 216 LYS A N 1
ATOM 1661 C CA . LYS A 1 216 ? -4.219 -13.499 -14.843 1.00 59.31 216 LYS A CA 1
ATOM 1662 C C . LYS A 1 216 ? -2.732 -13.624 -15.185 1.00 59.31 216 LYS A C 1
ATOM 1664 O O . LYS A 1 216 ? -2.170 -14.707 -15.031 1.00 59.31 216 LYS A O 1
ATOM 1669 N N . ALA A 1 217 ? -2.096 -12.538 -15.623 1.00 59.41 217 ALA A N 1
ATOM 1670 C CA . ALA A 1 217 ? -0.683 -12.527 -15.978 1.00 59.41 217 ALA A CA 1
ATOM 1671 C C . ALA A 1 217 ? 0.261 -12.541 -14.761 1.00 59.41 217 ALA A C 1
ATOM 1673 O O . ALA A 1 217 ? 1.382 -13.007 -14.919 1.00 59.41 217 ALA A O 1
ATOM 1674 N N . GLY A 1 218 ? -0.178 -12.131 -13.557 1.00 61.62 218 GLY A N 1
ATOM 1675 C CA . GLY A 1 218 ? 0.620 -11.964 -12.316 1.00 61.62 218 GLY A CA 1
ATOM 1676 C C . GLY A 1 218 ? 1.409 -13.185 -11.800 1.00 61.62 218 GLY A C 1
ATOM 1677 O O . GLY A 1 218 ? 2.198 -13.086 -10.858 1.00 61.62 218 GLY A O 1
ATOM 1678 N N . GLY A 1 219 ? 1.257 -14.349 -12.433 1.00 73.19 219 GLY A N 1
ATOM 1679 C CA . GLY A 1 219 ? 2.059 -15.540 -12.163 1.00 73.19 219 GLY A CA 1
ATOM 1680 C C . GLY A 1 219 ? 1.659 -16.294 -10.905 1.00 73.19 219 GLY A C 1
ATOM 1681 O O . GLY A 1 219 ? 0.637 -16.031 -10.277 1.00 73.19 219 GLY A O 1
ATOM 1682 N N . PHE A 1 220 ? 2.483 -17.271 -10.531 1.00 79.75 220 PHE A N 1
ATOM 1683 C CA . PHE A 1 220 ? 2.168 -18.203 -9.449 1.00 79.75 220 PHE A CA 1
ATOM 1684 C C . PHE A 1 220 ? 1.996 -17.516 -8.080 1.00 79.75 220 PHE A C 1
ATOM 1686 O O . PHE A 1 220 ? 1.142 -17.910 -7.289 1.00 79.75 220 PHE A O 1
ATOM 1693 N N . ILE A 1 221 ? 2.746 -16.440 -7.817 1.00 83.69 221 ILE A N 1
ATOM 1694 C CA . ILE A 1 221 ? 2.684 -15.680 -6.553 1.00 83.69 221 ILE A CA 1
ATOM 1695 C C . ILE A 1 221 ? 1.358 -14.920 -6.381 1.00 83.69 221 ILE A C 1
ATOM 1697 O O . ILE A 1 221 ? 0.999 -14.517 -5.275 1.00 83.69 221 ILE A O 1
ATOM 1701 N N . MET A 1 222 ? 0.565 -14.799 -7.442 1.00 85.75 222 MET A N 1
ATOM 1702 C CA . MET A 1 222 ? -0.732 -14.142 -7.386 1.00 85.75 222 MET A CA 1
ATOM 1703 C C . MET A 1 222 ? -1.803 -14.977 -6.658 1.00 85.75 222 MET A C 1
ATOM 1705 O O . MET A 1 222 ? -2.660 -14.426 -5.969 1.00 85.75 222 MET A O 1
ATOM 1709 N N . TYR A 1 223 ? -1.731 -16.313 -6.726 1.00 89.31 223 TYR A N 1
ATOM 1710 C CA . TYR A 1 223 ? -2.676 -17.213 -6.049 1.00 89.31 223 TYR A CA 1
ATOM 1711 C C . TYR A 1 223 ? -2.736 -17.036 -4.520 1.00 89.31 223 TYR A C 1
ATOM 1713 O O . TYR A 1 223 ? -3.841 -16.854 -3.995 1.00 89.31 223 TYR A O 1
ATOM 1721 N N . PRO A 1 224 ? -1.611 -17.050 -3.773 1.00 91.25 224 PRO A N 1
ATOM 1722 C CA . PRO A 1 224 ? -1.655 -16.803 -2.333 1.00 91.25 224 PRO A CA 1
ATOM 1723 C C . PRO A 1 224 ? -2.140 -15.385 -1.999 1.00 91.25 224 PRO A C 1
ATOM 1725 O O . PRO A 1 224 ? -2.823 -15.205 -0.993 1.00 91.25 224 PRO A O 1
ATOM 1728 N N . LEU A 1 225 ? -1.872 -14.389 -2.853 1.00 91.69 225 LEU A N 1
ATOM 1729 C CA . LEU A 1 225 ? -2.401 -13.031 -2.692 1.00 91.69 225 LEU A CA 1
ATOM 1730 C C . LEU A 1 225 ? -3.930 -12.982 -2.810 1.00 91.69 225 LEU A C 1
ATOM 1732 O O . LEU A 1 225 ? -4.583 -12.367 -1.966 1.00 91.69 225 LEU A O 1
ATOM 1736 N N . TYR A 1 226 ? -4.522 -13.676 -3.787 1.00 90.75 226 TYR A N 1
ATOM 1737 C CA . TYR A 1 226 ? -5.983 -13.783 -3.879 1.00 90.75 226 TYR A CA 1
ATOM 1738 C C . TYR A 1 226 ? -6.588 -14.493 -2.677 1.00 90.75 226 TYR A C 1
ATOM 1740 O O . TYR A 1 226 ? -7.619 -14.054 -2.170 1.00 90.75 226 TYR A O 1
ATOM 1748 N N . LEU A 1 227 ? -5.945 -15.557 -2.190 1.00 93.75 227 LEU A N 1
ATOM 1749 C CA . LEU A 1 227 ? -6.400 -16.262 -0.996 1.00 93.75 227 LEU A CA 1
ATOM 1750 C C . LEU A 1 227 ? -6.443 -15.318 0.214 1.00 93.75 227 LEU A C 1
ATOM 1752 O O . LEU A 1 227 ? -7.449 -15.274 0.921 1.00 93.75 227 LEU A O 1
ATOM 1756 N N . LEU A 1 228 ? -5.389 -14.522 0.422 1.00 94.62 228 LEU A N 1
ATOM 1757 C CA . LEU A 1 228 ? -5.354 -13.514 1.483 1.00 94.62 228 LEU A CA 1
ATOM 1758 C C . LEU A 1 228 ? -6.417 -12.426 1.292 1.00 94.62 228 LEU A C 1
ATOM 1760 O O . LEU A 1 228 ? -7.069 -12.046 2.263 1.00 94.62 228 LEU A O 1
ATOM 1764 N N . GLY A 1 229 ? -6.637 -11.967 0.058 1.00 94.88 229 GLY A N 1
ATOM 1765 C CA . GLY A 1 229 ? -7.687 -11.001 -0.268 1.00 94.88 229 GLY A CA 1
ATOM 1766 C C . GLY A 1 229 ? -9.093 -11.522 0.043 1.00 94.88 229 GLY A C 1
ATOM 1767 O O . GLY A 1 229 ? -9.880 -10.833 0.692 1.00 94.88 229 GLY A O 1
ATOM 1768 N N . ILE A 1 230 ? -9.399 -12.763 -0.343 1.00 95.44 230 ILE A N 1
ATOM 1769 C CA . ILE A 1 230 ? -10.683 -13.417 -0.047 1.00 95.44 230 ILE A CA 1
ATOM 1770 C C . ILE A 1 230 ? -10.854 -13.605 1.463 1.00 95.44 230 ILE A C 1
ATOM 1772 O O . ILE A 1 230 ? -11.912 -13.286 2.003 1.00 95.44 230 ILE A O 1
ATOM 1776 N N . LEU A 1 231 ? -9.819 -14.071 2.167 1.00 95.56 231 LEU A N 1
ATOM 1777 C CA . LEU A 1 231 ? -9.854 -14.212 3.624 1.00 95.56 231 LEU A CA 1
ATOM 1778 C C . LEU A 1 231 ? -10.108 -12.866 4.314 1.00 95.56 231 LEU A C 1
ATOM 1780 O O . LEU A 1 231 ? -10.965 -12.786 5.197 1.00 95.56 231 LEU A O 1
ATOM 1784 N N . ALA A 1 232 ? -9.427 -11.798 3.889 1.00 95.56 232 ALA A N 1
ATOM 1785 C CA . ALA A 1 232 ? -9.653 -10.453 4.410 1.00 95.56 232 ALA A CA 1
ATOM 1786 C C . ALA A 1 232 ? -11.092 -9.983 4.167 1.00 95.56 232 ALA A C 1
ATOM 1788 O O . ALA A 1 232 ? -11.722 -9.440 5.079 1.00 95.56 232 ALA A O 1
ATOM 1789 N N . LEU A 1 233 ? -11.638 -10.234 2.973 1.00 95.25 233 LEU A N 1
ATOM 1790 C CA . LEU A 1 233 ? -13.012 -9.886 2.618 1.00 95.25 233 LEU A CA 1
ATOM 1791 C C . LEU A 1 233 ? -14.026 -10.629 3.500 1.00 95.25 233 LEU A C 1
ATOM 1793 O O . LEU A 1 233 ? -14.909 -10.005 4.088 1.00 95.25 233 LEU A O 1
ATOM 1797 N N . VAL A 1 234 ? -13.877 -11.949 3.645 1.00 95.31 234 VAL A N 1
ATOM 1798 C CA . VAL A 1 234 ? -14.761 -12.788 4.469 1.00 95.31 234 VAL A CA 1
ATOM 1799 C C . VAL A 1 234 ? -14.742 -12.323 5.923 1.00 95.31 234 VAL A C 1
ATOM 1801 O O . VAL A 1 234 ? -15.803 -12.118 6.519 1.00 95.31 234 VAL A O 1
ATOM 1804 N N . ILE A 1 235 ? -13.553 -12.088 6.488 1.00 93.00 235 ILE A N 1
ATOM 1805 C CA . ILE A 1 235 ? -13.410 -11.596 7.864 1.00 93.00 235 ILE A CA 1
ATOM 1806 C C . ILE A 1 235 ? -14.046 -10.211 8.004 1.00 93.00 235 ILE A C 1
ATOM 1808 O O . ILE A 1 235 ? -14.775 -9.969 8.967 1.00 93.00 235 ILE A O 1
ATOM 1812 N N . THR A 1 236 ? -13.821 -9.318 7.040 1.00 93.00 236 THR A N 1
ATOM 1813 C CA . THR A 1 236 ? -14.400 -7.969 7.027 1.00 93.00 236 THR A CA 1
ATOM 1814 C C . THR A 1 236 ? -15.920 -8.024 7.058 1.00 93.00 236 THR A C 1
ATOM 1816 O O . THR A 1 236 ? -16.527 -7.443 7.956 1.00 93.00 236 THR A O 1
ATOM 1819 N N . ILE A 1 237 ? -16.540 -8.776 6.147 1.00 92.19 237 ILE A N 1
ATOM 1820 C CA . ILE A 1 237 ? -17.998 -8.909 6.060 1.00 92.19 237 ILE A CA 1
ATOM 1821 C C . ILE A 1 237 ? -18.549 -9.518 7.354 1.00 92.19 237 ILE A C 1
ATOM 1823 O O . ILE A 1 237 ? -19.412 -8.925 8.005 1.00 92.19 237 ILE A O 1
ATOM 1827 N N . GLN A 1 238 ? -18.004 -10.656 7.794 1.00 90.56 238 GLN A N 1
ATOM 1828 C CA . GLN A 1 238 ? -18.455 -11.333 9.011 1.00 90.56 238 GLN A CA 1
ATOM 1829 C C . GLN A 1 238 ? -18.384 -10.408 10.236 1.00 90.56 238 GLN A C 1
ATOM 1831 O O . GLN A 1 238 ? -19.290 -10.394 11.078 1.00 90.56 238 GLN A O 1
ATOM 1836 N N . ARG A 1 239 ? -17.309 -9.622 10.362 1.00 86.81 239 ARG A N 1
ATOM 1837 C CA . ARG A 1 239 ? -17.090 -8.734 11.511 1.00 86.81 239 ARG A CA 1
ATOM 1838 C C . ARG A 1 239 ? -17.889 -7.451 11.417 1.00 86.81 239 ARG A C 1
ATOM 1840 O O . ARG A 1 239 ? -18.349 -6.982 12.454 1.00 86.81 239 ARG A O 1
ATOM 1847 N N . PHE A 1 240 ? -18.129 -6.933 10.219 1.00 83.69 240 PHE A N 1
ATOM 1848 C CA . PHE A 1 240 ? -18.976 -5.764 10.027 1.00 83.69 240 PHE A CA 1
ATOM 1849 C C . PHE A 1 240 ? -20.392 -6.004 10.573 1.00 83.69 240 PHE A C 1
ATOM 1851 O O . PHE A 1 240 ? -20.925 -5.152 11.286 1.00 83.69 240 PHE A O 1
ATOM 1858 N N . PHE A 1 241 ? -20.950 -7.201 10.350 1.00 81.62 241 PHE A N 1
ATOM 1859 C CA . PHE A 1 241 ? -22.252 -7.595 10.902 1.00 81.62 241 PHE A CA 1
ATOM 1860 C C . PHE A 1 241 ? -22.199 -7.994 12.386 1.00 81.62 241 PHE A C 1
ATOM 1862 O O . PHE A 1 241 ? -23.107 -7.666 13.154 1.00 81.62 241 PHE A O 1
ATOM 1869 N N . THR A 1 242 ? -21.136 -8.678 12.826 1.00 76.19 242 THR A N 1
ATOM 1870 C CA . THR A 1 242 ? -21.058 -9.204 14.203 1.00 76.19 242 THR A CA 1
ATOM 1871 C C . THR A 1 242 ? -20.650 -8.146 15.239 1.00 76.19 242 THR A C 1
ATOM 1873 O O . THR A 1 242 ? -21.143 -8.187 16.362 1.00 76.19 242 THR A O 1
ATOM 1876 N N . SER A 1 243 ? -19.791 -7.180 14.889 1.00 71.25 243 SER A N 1
ATOM 1877 C CA . SER A 1 243 ? -19.338 -6.093 15.783 1.00 71.25 243 SER A CA 1
ATOM 1878 C C . SER A 1 243 ? -20.315 -4.910 15.820 1.00 71.25 243 SER A C 1
ATOM 1880 O O . SER A 1 243 ? -19.923 -3.742 15.914 1.00 71.25 243 SER A O 1
ATOM 1882 N N . THR A 1 244 ? -21.611 -5.190 15.713 1.00 72.38 244 THR A N 1
ATOM 1883 C CA . THR A 1 244 ? -22.656 -4.173 15.803 1.00 72.38 244 THR A CA 1
ATOM 1884 C C . THR A 1 244 ? -22.962 -3.836 17.262 1.00 72.38 244 THR A C 1
ATOM 1886 O O . THR A 1 244 ? -22.952 -4.687 18.151 1.00 72.38 244 THR A O 1
ATOM 1889 N N . ARG A 1 245 ? -23.263 -2.554 17.510 1.00 65.25 245 ARG A N 1
ATOM 1890 C CA . ARG A 1 245 ? -23.543 -1.999 18.848 1.00 65.25 245 ARG A CA 1
ATOM 1891 C C . ARG A 1 245 ? -24.662 -2.760 19.567 1.00 65.25 245 ARG A C 1
ATOM 1893 O O . ARG A 1 245 ? -24.565 -2.974 20.763 1.00 65.25 245 ARG A O 1
ATOM 1900 N N . GLY A 1 246 ? -25.660 -3.247 18.827 1.00 64.56 246 GLY A N 1
ATOM 1901 C CA . GLY A 1 246 ? -26.767 -4.031 19.380 1.00 64.56 246 GLY A CA 1
ATOM 1902 C C . GLY A 1 246 ? -26.376 -5.392 19.969 1.00 64.56 246 GLY A C 1
ATOM 1903 O O . GLY A 1 246 ? -27.078 -5.863 20.853 1.00 64.56 246 GLY A O 1
ATOM 1904 N N . ARG A 1 247 ? -25.265 -6.008 19.531 1.00 68.56 247 ARG A N 1
ATOM 1905 C CA . ARG A 1 247 ? -24.807 -7.313 20.049 1.00 68.56 247 ARG A CA 1
ATOM 1906 C C . ARG A 1 247 ? -23.835 -7.207 21.221 1.00 68.56 247 ARG A C 1
ATOM 1908 O O . ARG A 1 247 ? -23.817 -8.107 22.047 1.00 68.56 247 ARG A O 1
ATOM 1915 N N . LEU A 1 248 ? -23.033 -6.142 21.294 1.00 74.44 248 LEU A N 1
ATOM 1916 C CA . LEU A 1 248 ? -22.042 -5.970 22.369 1.00 74.44 248 LEU A CA 1
ATOM 1917 C C . LEU A 1 248 ? -22.567 -5.089 23.514 1.00 74.44 248 LEU A C 1
ATOM 1919 O O . LEU A 1 248 ? -22.485 -5.486 24.672 1.00 74.44 248 LEU A O 1
ATOM 1923 N N . ALA A 1 249 ? -23.117 -3.913 23.192 1.00 77.31 249 ALA A N 1
ATOM 1924 C CA . ALA A 1 249 ? -23.545 -2.904 24.165 1.00 77.31 249 ALA A CA 1
ATOM 1925 C C . ALA A 1 249 ? -24.855 -2.229 23.699 1.00 77.31 249 ALA A C 1
ATOM 1927 O O . ALA A 1 249 ? -24.825 -1.152 23.084 1.00 77.31 249 ALA A O 1
ATOM 1928 N N . PRO A 1 250 ? -26.016 -2.871 23.928 1.00 78.56 250 PRO A N 1
ATOM 1929 C CA . PRO A 1 250 ? -27.307 -2.321 23.541 1.00 78.56 250 PRO A CA 1
ATOM 1930 C C . PRO A 1 250 ? -27.547 -0.982 24.237 1.00 78.56 250 PRO A C 1
ATOM 1932 O O . PRO A 1 250 ? -27.307 -0.834 25.437 1.00 78.56 250 PRO A O 1
ATOM 1935 N N . LYS A 1 251 ? -28.053 -0.002 23.479 1.00 75.50 251 LYS A N 1
ATOM 1936 C CA . LYS A 1 251 ? -28.368 1.320 24.028 1.00 75.50 251 LYS A CA 1
ATOM 1937 C C . LYS A 1 251 ? -29.400 1.188 25.148 1.00 75.50 251 LYS A C 1
ATOM 1939 O O . LYS A 1 251 ? -30.403 0.489 24.992 1.00 75.50 251 LYS A O 1
ATOM 1944 N N . ASN A 1 252 ? -29.144 1.890 26.247 1.00 82.31 252 ASN A N 1
ATOM 1945 C CA . ASN A 1 252 ? -30.038 2.034 27.393 1.00 82.31 252 ASN A CA 1
ATOM 1946 C C . ASN A 1 252 ? -30.312 0.717 28.146 1.00 82.31 252 ASN A C 1
ATOM 1948 O O . ASN A 1 252 ? -31.251 0.660 28.935 1.00 82.31 252 ASN A O 1
ATOM 1952 N N . LEU A 1 253 ? -29.531 -0.354 27.926 1.00 84.75 253 LEU A N 1
ATOM 1953 C CA . LEU A 1 253 ? -29.685 -1.584 28.714 1.00 84.75 253 LEU A CA 1
ATOM 1954 C C . LEU A 1 253 ? -29.340 -1.325 30.186 1.00 84.75 253 LEU A C 1
ATOM 1956 O O . LEU A 1 253 ? -30.152 -1.630 31.051 1.00 84.75 253 LEU A O 1
ATOM 1960 N N . ALA A 1 254 ? -28.191 -0.697 30.454 1.00 84.94 254 ALA A N 1
ATOM 1961 C CA . ALA A 1 254 ? -27.784 -0.332 31.812 1.00 84.94 254 ALA A CA 1
ATOM 1962 C C . ALA A 1 254 ? -28.802 0.607 32.486 1.00 84.94 254 ALA A C 1
ATOM 1964 O O . ALA A 1 254 ? -29.180 0.382 33.628 1.00 84.94 254 ALA A O 1
ATOM 1965 N N . GLU A 1 255 ? -29.330 1.597 31.757 1.00 87.94 255 GLU A N 1
ATOM 1966 C CA . GLU A 1 255 ? -30.381 2.496 32.260 1.00 87.94 255 GLU A CA 1
ATOM 1967 C C . GLU A 1 255 ? -31.667 1.744 32.636 1.00 87.94 255 GLU A C 1
ATOM 1969 O O . GLU A 1 255 ? -32.243 1.995 33.693 1.00 87.94 255 GLU A O 1
ATOM 1974 N N . LYS A 1 256 ? -32.112 0.794 31.802 1.00 88.44 256 LYS A N 1
ATOM 1975 C CA . LYS A 1 256 ? -33.297 -0.033 32.085 1.00 88.44 256 LYS A CA 1
ATOM 1976 C C . LYS A 1 256 ? -33.082 -0.950 33.286 1.00 88.44 256 LYS A C 1
ATOM 1978 O O . LYS A 1 256 ? -33.978 -1.072 34.114 1.00 88.44 256 LYS A O 1
ATOM 1983 N N . VAL A 1 257 ? -31.901 -1.558 33.392 1.00 88.62 257 VAL A N 1
ATOM 1984 C CA . VAL A 1 257 ? -31.521 -2.403 34.533 1.00 88.62 257 VAL A CA 1
ATOM 1985 C C . VAL A 1 257 ? -31.488 -1.572 35.818 1.00 88.62 257 VAL A C 1
ATOM 1987 O O . VAL A 1 257 ? -32.108 -1.961 36.803 1.00 88.62 257 VAL A O 1
ATOM 1990 N N . ASN A 1 258 ? -30.886 -0.381 35.787 1.00 88.44 258 ASN A N 1
ATOM 1991 C CA . ASN A 1 258 ? -30.902 0.556 36.912 1.00 88.44 258 ASN A CA 1
ATOM 1992 C C . ASN A 1 258 ? -32.321 0.976 37.312 1.00 88.44 258 ASN A C 1
ATOM 1994 O O . ASN A 1 258 ? -32.617 1.063 38.501 1.00 88.44 258 ASN A O 1
ATOM 1998 N N . ALA A 1 259 ? -33.219 1.204 36.349 1.00 88.62 259 ALA A N 1
ATOM 1999 C CA . ALA A 1 259 ? -34.612 1.536 36.639 1.00 88.62 259 ALA A CA 1
ATOM 2000 C C . ALA A 1 259 ? -35.367 0.383 37.331 1.00 88.62 259 ALA A C 1
ATOM 2002 O O . ALA A 1 259 ? -36.186 0.639 38.214 1.00 88.62 259 ALA A O 1
ATOM 2003 N N . CYS A 1 260 ? -35.087 -0.874 36.970 1.00 88.44 260 CYS A N 1
ATOM 2004 C CA . CYS A 1 260 ? -35.621 -2.053 37.662 1.00 88.44 260 CYS A CA 1
ATOM 2005 C C . CYS A 1 260 ? -35.040 -2.194 39.078 1.00 88.44 260 CYS A C 1
ATOM 2007 O O . CYS A 1 260 ? -35.793 -2.379 40.034 1.00 88.44 260 CYS A O 1
ATOM 2009 N N . ILE A 1 261 ? -33.728 -1.990 39.239 1.00 88.81 261 ILE A N 1
ATOM 2010 C CA . ILE A 1 261 ? -33.051 -2.011 40.547 1.00 88.81 261 ILE A CA 1
ATOM 2011 C C . ILE A 1 261 ? -33.611 -0.931 41.479 1.00 88.81 261 ILE A C 1
ATOM 2013 O O . ILE A 1 261 ? -33.897 -1.216 42.639 1.00 88.81 261 ILE A O 1
ATOM 2017 N N . ALA A 1 262 ? -33.847 0.284 40.974 1.00 87.31 262 ALA A N 1
ATOM 2018 C CA . ALA A 1 262 ? -34.454 1.371 41.744 1.00 87.31 262 ALA A CA 1
ATOM 2019 C C . ALA A 1 262 ? -35.875 1.035 42.236 1.00 87.31 262 ALA A C 1
ATOM 2021 O O . ALA A 1 262 ? -36.312 1.538 43.267 1.00 87.31 262 ALA A O 1
ATOM 2022 N N . ARG A 1 263 ? -36.593 0.160 41.520 1.00 89.00 263 ARG A N 1
ATOM 2023 C CA . ARG A 1 263 ? -37.917 -0.357 41.903 1.00 89.00 263 ARG A CA 1
ATOM 2024 C C . ARG A 1 263 ? -37.849 -1.624 42.766 1.00 89.00 263 ARG A C 1
ATOM 2026 O O . ARG A 1 263 ? -38.897 -2.180 43.075 1.00 89.00 263 ARG A O 1
ATOM 2033 N N . LYS A 1 264 ? -36.646 -2.076 43.147 1.00 85.81 264 LYS A N 1
ATOM 2034 C CA . LYS A 1 264 ? -36.374 -3.356 43.832 1.00 85.81 264 LYS A CA 1
ATOM 2035 C C . LYS A 1 264 ? -36.872 -4.590 43.046 1.00 85.81 264 LYS A C 1
ATOM 2037 O O . LYS A 1 264 ? -37.051 -5.658 43.621 1.00 85.81 264 LYS A O 1
ATOM 2042 N N . ASP A 1 265 ? -37.052 -4.458 41.729 1.00 90.38 265 ASP A N 1
ATOM 2043 C CA . ASP A 1 265 ? -37.452 -5.535 40.813 1.00 90.38 265 ASP A CA 1
ATOM 2044 C C . ASP A 1 265 ? -36.208 -6.199 40.200 1.00 90.38 265 ASP A C 1
ATOM 2046 O O . ASP A 1 265 ? -35.765 -5.873 39.094 1.00 90.38 265 ASP A O 1
ATOM 2050 N N . TYR A 1 266 ? -35.585 -7.093 40.969 1.00 87.88 266 TYR A N 1
ATOM 2051 C CA . TYR A 1 266 ? -34.356 -7.777 40.556 1.00 87.88 266 TYR A CA 1
ATOM 2052 C C . TYR A 1 266 ? -34.614 -8.893 39.538 1.00 87.88 266 TYR A C 1
ATOM 2054 O O . TYR A 1 266 ? -33.802 -9.083 38.633 1.00 87.88 266 TYR A O 1
ATOM 2062 N N . ASP A 1 267 ? -35.750 -9.586 39.630 1.00 89.12 267 ASP A N 1
ATOM 2063 C CA . ASP A 1 267 ? -36.110 -10.654 38.692 1.00 89.12 267 ASP A CA 1
ATOM 2064 C C . ASP A 1 267 ? -36.359 -10.081 37.288 1.00 89.12 267 ASP A C 1
ATOM 2066 O O . ASP A 1 267 ? -35.800 -10.573 36.303 1.00 89.12 267 ASP A O 1
ATOM 2070 N N . GLY A 1 268 ? -37.076 -8.952 37.193 1.00 87.81 268 GLY A N 1
ATOM 2071 C CA . GLY A 1 268 ? -37.258 -8.226 35.936 1.00 87.81 268 GLY A CA 1
ATOM 2072 C C . GLY A 1 268 ? -35.942 -7.711 35.340 1.00 87.81 268 GLY A C 1
ATOM 2073 O O . GLY A 1 268 ? -35.763 -7.715 34.117 1.00 87.81 268 GLY A O 1
ATOM 2074 N N . ALA A 1 269 ? -34.979 -7.318 36.181 1.00 87.69 269 ALA A N 1
ATOM 2075 C CA . ALA A 1 269 ? -33.646 -6.915 35.733 1.00 87.69 269 ALA A CA 1
ATOM 2076 C C . ALA A 1 269 ? -32.847 -8.091 35.133 1.00 87.69 269 ALA A C 1
ATOM 2078 O O . ALA A 1 269 ? -32.219 -7.928 34.081 1.00 87.69 269 ALA A O 1
ATOM 2079 N N . VAL A 1 270 ? -32.901 -9.280 35.745 1.00 88.75 270 VAL A N 1
ATOM 2080 C CA . VAL A 1 270 ? -32.256 -10.496 35.212 1.00 88.75 270 VAL A CA 1
ATOM 2081 C C . VAL A 1 270 ? -32.883 -10.910 33.879 1.00 88.75 270 VAL A C 1
ATOM 2083 O O . VAL A 1 270 ? -32.156 -11.223 32.931 1.00 88.75 270 VAL A O 1
ATOM 2086 N N . ASP A 1 271 ? -34.209 -10.854 33.760 1.00 89.56 271 ASP A N 1
ATOM 2087 C CA . ASP A 1 271 ? -34.916 -11.198 32.522 1.00 89.56 271 ASP A CA 1
ATOM 2088 C C . ASP A 1 271 ? -34.566 -10.252 31.365 1.00 89.56 271 ASP A C 1
ATOM 2090 O O . ASP A 1 271 ? -34.345 -10.695 30.231 1.00 89.56 271 ASP A O 1
ATOM 2094 N N . LEU A 1 272 ? -34.433 -8.950 31.637 1.00 87.81 272 LEU A N 1
ATOM 2095 C CA . LEU A 1 272 ? -33.964 -7.969 30.652 1.00 87.81 272 LEU A CA 1
ATOM 2096 C C . LEU A 1 272 ? -32.544 -8.279 30.160 1.00 87.81 272 LEU A C 1
ATOM 2098 O O . LEU A 1 272 ? -32.275 -8.204 28.955 1.00 87.81 272 LEU A O 1
ATOM 2102 N N . CYS A 1 273 ? -31.650 -8.658 31.073 1.00 87.19 273 CYS A N 1
ATOM 2103 C CA . CYS A 1 273 ? -30.278 -9.052 30.762 1.00 87.19 273 CYS A CA 1
ATOM 2104 C C . CYS A 1 273 ? -30.230 -10.321 29.895 1.00 87.19 273 CYS A C 1
ATOM 2106 O O . CYS A 1 273 ? -29.593 -10.318 28.835 1.00 87.19 273 CYS A O 1
ATOM 2108 N N . LYS A 1 274 ? -30.978 -11.367 30.276 1.00 86.00 274 LYS A N 1
ATOM 2109 C CA . LYS A 1 274 ? -31.082 -12.632 29.525 1.00 86.00 274 LYS A CA 1
ATOM 2110 C C . LYS A 1 274 ? -31.663 -12.426 28.127 1.00 86.00 274 LYS A C 1
ATOM 2112 O O . LYS A 1 274 ? -31.156 -12.993 27.161 1.00 86.00 274 LYS A O 1
ATOM 2117 N N . LYS A 1 275 ? -32.669 -11.555 27.985 1.00 86.25 275 LYS A N 1
ATOM 2118 C CA . LYS A 1 275 ? -33.300 -11.241 26.692 1.00 86.25 275 LYS A CA 1
ATOM 2119 C C . LYS A 1 275 ? -32.353 -10.541 25.715 1.00 86.25 275 LYS A C 1
ATOM 2121 O O . LYS A 1 275 ? -32.521 -10.670 24.505 1.00 86.25 275 LYS A O 1
ATOM 2126 N N . SER A 1 276 ? -31.366 -9.793 26.214 1.00 78.25 276 SER A N 1
ATOM 2127 C CA . SER A 1 276 ? -30.413 -9.089 25.355 1.00 78.25 276 SER A CA 1
ATOM 2128 C C . SER A 1 276 ? -29.274 -9.977 24.844 1.00 78.25 276 SER A C 1
ATOM 2130 O O . SER A 1 276 ? -28.732 -9.654 23.786 1.00 78.25 276 SER A O 1
ATOM 2132 N N . SER A 1 277 ? -28.890 -11.050 25.549 1.00 77.25 277 SER A N 1
ATOM 2133 C CA . SER A 1 277 ? -27.781 -11.968 25.191 1.00 77.25 277 SER A CA 1
ATOM 2134 C C . SER A 1 277 ? -26.485 -11.276 24.715 1.00 77.25 277 SER A C 1
ATOM 2136 O O . SER A 1 277 ? -25.747 -11.796 23.878 1.00 77.25 277 SER A O 1
ATOM 2138 N N . SER A 1 278 ? -26.233 -10.059 25.203 1.00 85.88 278 SER A N 1
ATOM 2139 C CA . SER A 1 278 ? -25.082 -9.232 24.834 1.00 85.88 278 SER A CA 1
ATOM 2140 C C . SER A 1 278 ? -23.978 -9.356 25.878 1.00 85.88 278 SER A C 1
ATOM 2142 O O . SER A 1 278 ? -24.250 -9.759 27.006 1.00 85.88 278 SER A O 1
ATOM 2144 N N . THR A 1 279 ? -22.745 -8.965 25.542 1.00 85.44 279 THR A N 1
ATOM 2145 C CA . THR A 1 279 ? -21.642 -8.930 26.520 1.00 85.44 279 THR A CA 1
ATOM 2146 C C . THR A 1 279 ? -22.014 -8.086 27.742 1.00 85.44 279 THR A C 1
ATOM 2148 O O . THR A 1 279 ? -21.853 -8.544 28.869 1.00 85.44 279 THR A O 1
ATOM 2151 N N . LEU A 1 280 ? -22.611 -6.903 27.529 1.00 86.69 280 LEU A N 1
ATOM 2152 C CA . LEU A 1 280 ? -23.147 -6.090 28.624 1.00 86.69 280 LEU A CA 1
ATOM 2153 C C . LEU A 1 280 ? -24.240 -6.837 29.404 1.00 86.69 280 LEU A C 1
ATOM 2155 O O . LEU A 1 280 ? -24.190 -6.877 30.625 1.00 86.69 280 LEU A O 1
ATOM 2159 N N . GLY A 1 281 ? -25.210 -7.452 28.721 1.00 88.00 281 GLY A N 1
ATOM 2160 C CA . GLY A 1 281 ? -26.294 -8.192 29.376 1.00 88.00 281 GLY A CA 1
ATOM 2161 C C . GLY A 1 281 ? -25.808 -9.365 30.226 1.00 88.00 281 GLY A C 1
ATOM 2162 O O . GLY A 1 281 ? -26.312 -9.558 31.325 1.00 88.00 281 GLY A O 1
ATOM 2163 N N . ASN A 1 282 ? -24.795 -10.101 29.770 1.00 90.00 282 ASN A N 1
ATOM 2164 C CA . ASN A 1 282 ? -24.221 -11.212 30.526 1.00 90.00 282 ASN A CA 1
ATOM 2165 C C . ASN A 1 282 ? -23.516 -10.723 31.799 1.00 90.00 282 ASN A C 1
ATOM 2167 O O . ASN A 1 282 ? -23.744 -11.285 32.869 1.00 90.00 282 ASN A O 1
ATOM 2171 N N . SER A 1 283 ? -22.713 -9.655 31.709 1.00 91.50 283 SER A N 1
ATOM 2172 C CA . SER A 1 283 ? -22.058 -9.062 32.883 1.00 91.50 283 SER A CA 1
ATOM 2173 C C . SER A 1 283 ? -23.072 -8.458 33.862 1.00 91.50 283 SER A C 1
ATOM 2175 O O . SER A 1 283 ? -22.985 -8.715 35.058 1.00 91.50 283 SER A O 1
ATOM 2177 N N . LEU A 1 284 ? -24.067 -7.708 33.374 1.00 90.75 284 LEU A N 1
ATOM 2178 C CA . LEU A 1 284 ? -25.111 -7.117 34.221 1.00 90.75 284 LEU A CA 1
ATOM 2179 C C . LEU A 1 284 ? -26.000 -8.177 34.879 1.00 90.75 284 LEU A C 1
ATOM 2181 O O . LEU A 1 284 ? -26.323 -8.056 36.056 1.00 90.75 284 LEU A O 1
ATOM 2185 N N . GLY A 1 285 ? -26.372 -9.228 34.146 1.00 90.69 285 GLY A N 1
ATOM 2186 C CA . GLY A 1 285 ? -27.133 -10.352 34.690 1.00 90.69 285 GLY A CA 1
ATOM 2187 C C . GLY A 1 285 ? -26.384 -11.041 35.829 1.00 90.69 285 GLY A C 1
ATOM 2188 O O . GLY A 1 285 ? -26.968 -11.261 36.886 1.00 90.69 285 GLY A O 1
ATOM 2189 N N . PHE A 1 286 ? -25.078 -11.279 35.651 1.00 91.88 286 PHE A N 1
ATOM 2190 C CA . PHE A 1 286 ? -24.224 -11.850 36.693 1.00 91.88 286 PHE A CA 1
ATOM 2191 C C . PHE A 1 286 ? -24.205 -10.991 37.967 1.00 91.88 286 PHE A C 1
ATOM 2193 O O . PHE A 1 286 ? -24.348 -11.532 39.063 1.00 91.88 286 PHE A O 1
ATOM 2200 N N . ILE A 1 287 ? -24.091 -9.663 37.823 1.00 91.81 287 ILE A N 1
ATOM 2201 C CA . ILE A 1 287 ? -24.099 -8.713 38.949 1.00 91.81 287 ILE A CA 1
ATOM 2202 C C . ILE A 1 287 ? -25.420 -8.775 39.727 1.00 91.81 287 ILE A C 1
ATOM 2204 O O . ILE A 1 287 ? -25.410 -8.825 40.954 1.00 91.81 287 ILE A O 1
ATOM 2208 N N . VAL A 1 288 ? -26.561 -8.772 39.030 1.00 91.00 288 VAL A N 1
ATOM 2209 C CA . VAL A 1 288 ? -27.886 -8.772 39.677 1.00 91.00 288 VAL A CA 1
ATOM 2210 C C . VAL A 1 288 ? -28.179 -10.111 40.368 1.00 91.00 288 VAL A C 1
ATOM 2212 O O . VAL A 1 288 ? -28.763 -10.132 41.456 1.00 91.00 288 VAL A O 1
ATOM 2215 N N . GLU A 1 289 ? -27.757 -11.224 39.764 1.00 91.75 289 GLU A N 1
ATOM 2216 C CA . GLU A 1 289 ? -27.938 -12.577 40.303 1.00 91.75 289 GLU A CA 1
ATOM 2217 C C . GLU A 1 289 ? -27.084 -12.819 41.559 1.00 91.75 289 GLU A C 1
ATOM 2219 O O . GLU A 1 289 ? -27.552 -13.443 42.507 1.00 91.75 289 GLU A O 1
ATOM 2224 N N . HIS A 1 290 ? -25.877 -12.243 41.617 1.00 92.06 290 HIS A N 1
ATOM 2225 C CA . HIS A 1 290 ? -24.940 -12.391 42.739 1.00 92.06 290 HIS A CA 1
ATOM 2226 C C . HIS A 1 290 ? -24.883 -11.159 43.660 1.00 92.06 290 HIS A C 1
ATOM 2228 O O . HIS A 1 290 ? -23.906 -10.968 44.378 1.00 92.06 290 HIS A O 1
ATOM 2234 N N . ARG A 1 291 ? -25.939 -10.337 43.691 1.00 88.12 291 ARG A N 1
ATOM 2235 C CA . ARG A 1 291 ? -26.016 -9.069 44.454 1.00 88.12 291 ARG A CA 1
ATOM 2236 C C . ARG A 1 291 ? -25.763 -9.168 45.969 1.00 88.12 291 ARG A C 1
ATOM 2238 O O . ARG A 1 291 ? -25.573 -8.145 46.627 1.00 88.12 291 ARG A O 1
ATOM 2245 N N . ASP A 1 292 ? -25.862 -10.369 46.534 1.00 87.12 292 ASP A N 1
ATOM 2246 C CA . ASP A 1 292 ? -25.672 -10.631 47.966 1.00 87.12 292 ASP A CA 1
ATOM 2247 C C . ASP A 1 292 ? -24.249 -11.126 48.289 1.00 87.12 292 ASP A C 1
ATOM 2249 O O . ASP A 1 292 ? -23.897 -11.271 49.458 1.00 87.12 292 ASP A O 1
ATOM 2253 N N . ALA A 1 293 ? -23.416 -11.351 47.267 1.00 90.25 293 ALA A N 1
ATOM 2254 C CA . ALA A 1 293 ? -21.996 -11.635 47.424 1.00 90.25 293 ALA A CA 1
ATOM 2255 C C . ALA A 1 293 ? -21.176 -10.351 47.647 1.00 90.25 293 ALA A C 1
ATOM 2257 O O . ALA A 1 293 ? -21.661 -9.231 47.456 1.00 90.25 293 ALA A O 1
ATOM 2258 N N . ASP A 1 294 ? -19.915 -10.535 48.042 1.00 90.19 294 ASP A N 1
ATOM 2259 C CA . ASP A 1 294 ? -18.963 -9.451 48.269 1.00 90.19 294 ASP A CA 1
ATOM 2260 C C . ASP A 1 294 ? -18.762 -8.570 47.019 1.00 90.19 294 ASP A C 1
ATOM 2262 O O . ASP A 1 294 ? -18.653 -9.059 45.891 1.00 90.19 294 ASP A O 1
ATOM 2266 N N . TRP A 1 295 ? -18.692 -7.256 47.248 1.00 87.00 295 TRP A N 1
ATOM 2267 C CA . TRP A 1 295 ? -18.555 -6.236 46.207 1.00 87.00 295 TRP A CA 1
ATOM 2268 C C . TRP A 1 295 ? -17.337 -6.473 45.314 1.00 87.00 295 TRP A C 1
ATOM 2270 O O . TRP A 1 295 ? -17.447 -6.393 44.089 1.00 87.00 295 TRP A O 1
ATOM 2280 N N . GLU A 1 296 ? -16.179 -6.731 45.924 1.00 89.38 296 GLU A N 1
ATOM 2281 C CA . GLU A 1 296 ? -14.911 -6.835 45.207 1.00 89.38 296 GLU A CA 1
ATOM 2282 C C . GLU A 1 296 ? -14.943 -8.059 44.294 1.00 89.38 296 GLU A C 1
ATOM 2284 O O . GLU A 1 296 ? -14.653 -7.959 43.100 1.00 89.38 296 GLU A O 1
ATOM 2289 N N . THR A 1 297 ? -15.453 -9.174 44.820 1.00 91.06 297 THR A N 1
ATOM 2290 C CA . THR A 1 297 ? -15.636 -10.421 44.069 1.00 91.06 297 THR A CA 1
ATOM 2291 C C . THR A 1 297 ? -16.569 -10.244 42.864 1.00 91.06 297 THR A C 1
ATOM 2293 O O . THR A 1 297 ? -16.250 -10.695 41.757 1.00 91.06 297 THR A O 1
ATOM 2296 N N . VAL A 1 298 ? -17.718 -9.579 43.041 1.00 91.94 298 VAL A N 1
ATOM 2297 C CA . VAL A 1 298 ? -18.705 -9.378 41.963 1.00 91.94 298 VAL A CA 1
ATOM 2298 C C . VAL A 1 298 ? -18.186 -8.412 40.902 1.00 91.94 298 VAL A C 1
ATOM 2300 O O . VAL A 1 298 ? -18.268 -8.716 39.710 1.00 91.94 298 VAL A O 1
ATOM 2303 N N . CYS A 1 299 ? -17.617 -7.278 41.319 1.00 88.75 299 CYS A N 1
ATOM 2304 C CA . CYS A 1 299 ? -17.073 -6.270 40.413 1.00 88.75 299 CYS A CA 1
ATOM 2305 C C . CYS A 1 299 ? -15.929 -6.847 39.567 1.00 88.75 299 CYS A C 1
ATOM 2307 O O . CYS A 1 299 ? -15.957 -6.756 38.336 1.00 88.75 299 CYS A O 1
ATOM 2309 N N . GLN A 1 300 ? -14.977 -7.53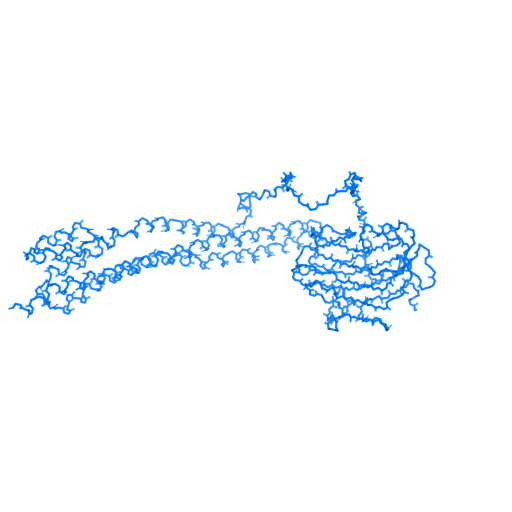3 40.210 1.00 91.44 300 GLN A N 1
ATOM 2310 C CA . GLN A 1 300 ? -13.846 -8.154 39.527 1.00 91.44 300 GLN A CA 1
ATOM 2311 C C . GLN A 1 300 ? -14.304 -9.238 38.546 1.00 91.44 300 GLN A C 1
ATOM 2313 O O . GLN A 1 300 ? -13.886 -9.238 37.389 1.00 91.44 300 GLN A O 1
ATOM 2318 N N . THR A 1 301 ? -15.220 -10.121 38.956 1.00 92.75 301 THR A N 1
ATOM 2319 C CA . THR A 1 301 ? -15.700 -11.204 38.083 1.00 92.75 301 THR A CA 1
ATOM 2320 C C . THR A 1 301 ? -16.474 -10.667 36.877 1.00 92.75 301 THR A C 1
ATOM 2322 O O . THR A 1 301 ? -16.253 -11.123 35.752 1.00 92.75 301 THR A O 1
ATOM 2325 N N . ALA A 1 302 ? -17.348 -9.674 37.075 1.00 91.31 302 ALA A N 1
ATOM 2326 C CA . ALA A 1 302 ? -18.118 -9.059 35.993 1.00 91.31 302 ALA A CA 1
ATOM 2327 C C . ALA A 1 302 ? -17.225 -8.296 34.999 1.00 91.31 302 ALA A C 1
ATOM 2329 O O . ALA A 1 302 ? -17.437 -8.389 33.782 1.00 91.31 302 ALA A O 1
ATOM 2330 N N . GLY A 1 303 ? -16.212 -7.588 35.512 1.00 91.44 303 GLY A N 1
ATOM 2331 C CA . GLY A 1 303 ? -15.183 -6.924 34.715 1.00 91.44 303 GLY A CA 1
ATOM 2332 C C . GLY A 1 303 ? -14.352 -7.921 33.909 1.00 91.44 303 GLY A C 1
ATOM 2333 O O . GLY A 1 303 ? -14.211 -7.769 32.696 1.00 91.44 303 GLY A O 1
ATOM 2334 N N . ASP A 1 304 ? -13.896 -9.006 34.535 1.00 92.69 304 ASP A N 1
ATOM 2335 C CA . ASP A 1 304 ? -13.146 -10.067 33.863 1.00 92.69 304 ASP A CA 1
ATOM 2336 C C . ASP A 1 304 ? -13.974 -10.767 32.775 1.00 92.69 304 ASP A C 1
ATOM 2338 O O . ASP A 1 304 ? -13.451 -11.098 31.707 1.00 92.69 304 ASP A O 1
ATOM 2342 N N . MET A 1 305 ? -15.274 -10.984 33.006 1.00 91.50 305 MET A N 1
ATOM 2343 C CA . MET A 1 305 ? -16.194 -11.505 31.988 1.00 91.50 305 MET A CA 1
ATOM 2344 C C . MET A 1 305 ? -16.257 -10.582 30.769 1.00 91.50 305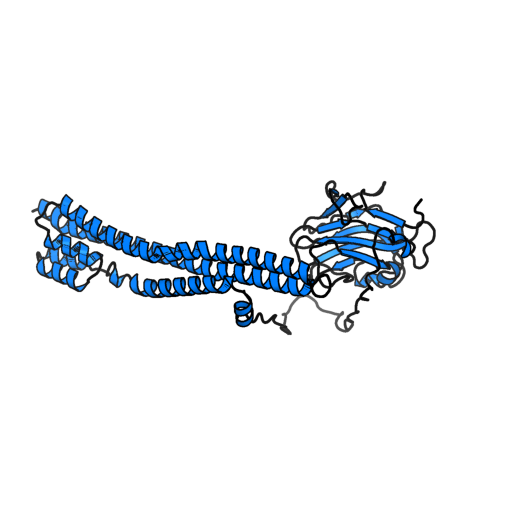 MET A C 1
ATOM 2346 O O . MET A 1 305 ? -16.057 -11.048 29.643 1.00 91.50 305 MET A O 1
ATOM 2350 N N . ALA A 1 306 ? -16.463 -9.280 30.987 1.00 90.75 306 ALA A N 1
ATOM 2351 C CA . ALA A 1 306 ? -16.501 -8.293 29.912 1.00 90.75 306 ALA A CA 1
ATOM 2352 C C . ALA A 1 306 ? -15.158 -8.211 29.169 1.00 90.75 306 ALA A C 1
ATOM 2354 O O . ALA A 1 306 ? -15.120 -8.255 27.936 1.00 90.75 306 ALA A O 1
ATOM 2355 N N . ALA A 1 307 ? -14.045 -8.166 29.904 1.00 91.31 307 ALA A N 1
ATOM 2356 C CA . ALA A 1 307 ? -12.702 -8.091 29.344 1.00 91.31 307 ALA A CA 1
ATOM 2357 C C . ALA A 1 307 ? -12.355 -9.325 28.496 1.00 91.31 307 ALA A C 1
ATOM 2359 O O . ALA A 1 307 ? -11.759 -9.187 27.421 1.00 91.31 307 ALA A O 1
ATOM 2360 N N . ARG A 1 308 ? -12.743 -10.533 28.933 1.00 92.69 308 ARG A N 1
ATOM 2361 C CA . ARG A 1 308 ? -12.565 -11.773 28.155 1.00 92.69 308 ARG A CA 1
ATOM 2362 C C . ARG A 1 308 ? -13.338 -11.733 26.839 1.00 92.69 308 ARG A C 1
ATOM 2364 O O . ARG A 1 308 ? -12.769 -12.073 25.799 1.00 92.69 308 ARG A O 1
ATOM 2371 N N . ASP A 1 309 ? -14.586 -11.277 26.863 1.00 90.00 309 ASP A N 1
ATOM 2372 C CA . ASP A 1 309 ? -15.414 -11.157 25.660 1.00 90.00 309 ASP A CA 1
ATOM 2373 C C . ASP A 1 309 ? -14.836 -10.126 24.681 1.00 90.00 309 ASP A C 1
ATOM 2375 O O . ASP A 1 309 ? -14.624 -10.432 23.503 1.00 90.00 309 ASP A O 1
ATOM 2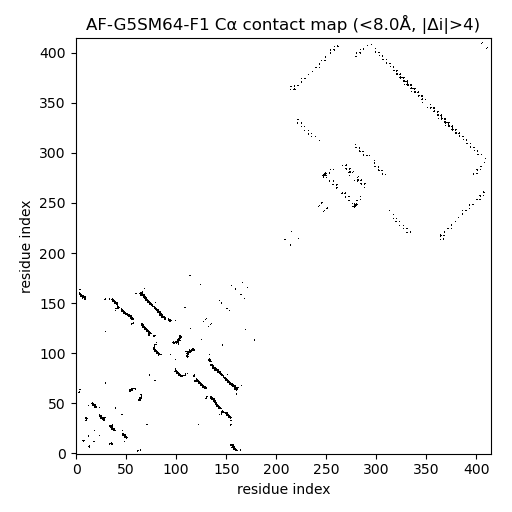379 N N . ILE A 1 310 ? -14.483 -8.929 25.166 1.00 90.88 310 ILE A N 1
ATOM 2380 C CA . ILE A 1 310 ? -13.849 -7.874 24.358 1.00 90.88 310 ILE A CA 1
ATOM 2381 C C . ILE A 1 310 ? -12.547 -8.391 23.736 1.00 90.88 310 ILE A C 1
ATOM 2383 O O . ILE A 1 310 ? -12.314 -8.217 22.536 1.00 90.88 310 ILE A O 1
ATOM 2387 N N . ARG A 1 311 ? -11.713 -9.088 24.518 1.00 91.69 311 ARG A N 1
ATOM 2388 C CA . ARG A 1 311 ? -10.473 -9.700 24.024 1.00 91.69 311 ARG A CA 1
ATOM 2389 C C . ARG A 1 311 ? -10.746 -10.753 22.951 1.00 91.69 311 ARG A C 1
ATOM 2391 O O . ARG A 1 311 ? -10.018 -10.792 21.961 1.00 91.69 311 ARG A O 1
ATOM 2398 N N . SER A 1 312 ? -11.802 -11.556 23.096 1.00 90.56 312 SER A N 1
ATOM 2399 C CA . SER A 1 312 ? -12.241 -12.505 22.062 1.00 90.56 312 SER A CA 1
ATOM 2400 C C . SER A 1 312 ? -12.658 -11.790 20.774 1.00 90.56 312 SER A C 1
ATOM 2402 O O . SER A 1 312 ? -12.354 -12.249 19.675 1.00 90.56 312 SER A O 1
ATOM 2404 N N . HIS A 1 313 ? -13.320 -10.636 20.868 1.00 90.50 313 HIS A N 1
ATOM 2405 C CA . HIS A 1 313 ? -13.660 -9.833 19.692 1.00 90.50 313 HIS A CA 1
ATOM 2406 C C . HIS A 1 313 ? -12.420 -9.241 19.008 1.00 90.50 313 HIS A C 1
ATOM 2408 O O . HIS A 1 313 ? -12.337 -9.272 17.778 1.00 90.50 313 HIS A O 1
ATOM 2414 N N . LEU A 1 314 ? -11.446 -8.760 19.786 1.00 91.75 314 LEU A N 1
ATOM 2415 C CA . LEU A 1 314 ? -10.179 -8.234 19.273 1.00 91.75 314 LEU A CA 1
ATOM 2416 C C . LEU A 1 314 ? -9.318 -9.324 18.613 1.00 91.75 314 LEU A C 1
ATOM 2418 O O . LEU A 1 314 ? -8.794 -9.112 17.519 1.00 91.75 314 LEU A O 1
ATOM 2422 N N . SER A 1 315 ? -9.210 -10.513 19.213 1.00 92.50 315 SER A N 1
ATOM 2423 C CA . SER A 1 315 ? -8.423 -11.615 18.637 1.00 92.50 315 SER A CA 1
ATOM 2424 C C . SER A 1 315 ? -8.976 -12.082 17.290 1.00 92.50 315 SER A C 1
ATOM 2426 O O . SER A 1 315 ? -8.220 -12.447 16.395 1.00 92.50 315 SER A O 1
ATOM 2428 N N . ARG A 1 316 ? -10.295 -11.995 17.094 1.00 91.19 316 ARG A N 1
ATOM 2429 C CA . ARG A 1 316 ? -10.954 -12.372 15.838 1.00 91.19 316 ARG A CA 1
ATOM 2430 C C . ARG A 1 316 ? -10.789 -11.360 14.699 1.00 91.19 316 ARG A C 1
ATOM 2432 O O . ARG A 1 316 ? -11.090 -11.718 13.562 1.00 91.19 316 ARG A O 1
ATOM 2439 N N . ILE A 1 317 ? -10.378 -10.119 14.980 1.00 94.31 317 ILE A N 1
ATOM 2440 C CA . ILE A 1 317 ? -10.026 -9.127 13.943 1.00 94.31 317 ILE A CA 1
ATOM 2441 C C . ILE A 1 317 ? -8.517 -9.064 13.687 1.00 94.31 317 ILE A C 1
ATOM 2443 O O . ILE A 1 317 ? -8.107 -8.563 12.645 1.00 94.31 317 ILE A O 1
ATOM 2447 N N . TYR A 1 318 ? -7.696 -9.606 14.594 1.00 94.81 318 TYR A N 1
ATOM 2448 C CA . TYR A 1 318 ? -6.236 -9.630 14.481 1.00 94.81 318 TYR A CA 1
ATOM 2449 C C . TYR A 1 318 ? -5.699 -10.174 13.141 1.00 94.81 318 TYR A C 1
ATOM 2451 O O . TYR A 1 318 ? -4.748 -9.588 12.619 1.00 94.81 318 TYR A O 1
ATOM 2459 N N . PRO A 1 319 ? -6.303 -11.206 12.511 1.00 95.81 319 PRO A N 1
ATOM 2460 C CA . PRO A 1 319 ? -5.829 -11.678 11.212 1.00 95.81 319 PRO A CA 1
ATOM 2461 C C . PRO A 1 319 ? -5.831 -10.605 10.112 1.00 95.81 319 PRO A C 1
ATOM 2463 O O . PRO A 1 319 ? -5.001 -10.686 9.217 1.00 95.81 319 PRO A O 1
ATOM 2466 N N . LEU A 1 320 ? -6.685 -9.572 10.182 1.00 95.69 320 LEU A N 1
ATOM 2467 C CA . LEU A 1 320 ? -6.659 -8.461 9.218 1.00 95.69 320 LEU A CA 1
ATOM 2468 C C . LEU A 1 320 ? -5.340 -7.680 9.274 1.00 95.69 320 LEU A C 1
ATOM 2470 O O . LEU A 1 320 ? -4.797 -7.329 8.230 1.00 95.69 320 LEU A O 1
ATOM 2474 N N . THR A 1 321 ? -4.787 -7.462 10.474 1.00 96.56 321 THR A N 1
ATOM 2475 C CA . THR A 1 321 ? -3.446 -6.877 10.628 1.00 96.56 321 THR A CA 1
ATOM 2476 C C . THR A 1 321 ? -2.388 -7.781 10.013 1.00 96.56 321 THR A C 1
ATOM 2478 O O . THR A 1 321 ? -1.552 -7.300 9.253 1.00 96.56 321 THR A O 1
ATOM 2481 N N . VAL A 1 322 ? -2.440 -9.085 10.292 1.00 97.06 322 VAL A N 1
ATOM 2482 C CA . VAL A 1 322 ? -1.473 -10.044 9.737 1.00 97.06 322 VAL A CA 1
ATOM 2483 C C . VAL A 1 322 ? -1.522 -10.036 8.208 1.00 97.06 322 VAL A C 1
ATOM 2485 O O . VAL A 1 322 ? -0.480 -9.912 7.571 1.00 97.06 322 VAL A O 1
ATOM 2488 N N . ILE A 1 323 ? -2.720 -10.080 7.616 1.00 97.00 323 ILE A N 1
ATOM 2489 C CA . ILE A 1 323 ? -2.913 -10.013 6.161 1.00 97.00 323 ILE A CA 1
ATOM 2490 C C . ILE A 1 323 ? -2.372 -8.693 5.604 1.00 97.00 323 ILE A C 1
ATOM 2492 O O . ILE A 1 323 ? -1.681 -8.701 4.585 1.00 97.00 323 ILE A O 1
ATOM 2496 N N . SER A 1 324 ? -2.626 -7.570 6.279 1.00 96.94 324 SER A N 1
ATOM 2497 C CA . SER A 1 324 ? -2.142 -6.264 5.827 1.00 96.94 324 SER A CA 1
ATOM 2498 C C . SER A 1 324 ? -0.618 -6.140 5.818 1.00 96.94 324 SER A C 1
ATOM 2500 O O . SER A 1 324 ? -0.073 -5.486 4.936 1.00 96.94 324 SER A O 1
ATOM 2502 N N . SER A 1 325 ? 0.074 -6.810 6.743 1.00 96.25 325 SER A N 1
ATOM 2503 C CA . SER A 1 325 ? 1.538 -6.838 6.776 1.00 96.25 325 SER A CA 1
ATOM 2504 C C . SER A 1 325 ? 2.127 -7.877 5.820 1.00 96.25 325 SER A C 1
ATOM 2506 O O . SER A 1 325 ? 3.181 -7.644 5.238 1.00 96.25 325 SER A O 1
ATOM 2508 N N . LEU A 1 326 ? 1.463 -9.023 5.638 1.00 96.44 326 LEU A N 1
ATOM 2509 C CA . LEU A 1 326 ? 1.963 -10.122 4.808 1.00 96.44 326 LEU A CA 1
ATOM 2510 C C . LEU A 1 326 ? 1.761 -9.870 3.306 1.00 96.44 326 LEU A C 1
ATOM 2512 O O . LEU A 1 326 ? 2.606 -10.259 2.503 1.00 96.44 326 LEU A O 1
ATOM 2516 N N . SER A 1 327 ? 0.671 -9.202 2.914 1.00 95.56 327 SER A N 1
ATOM 2517 C CA . SER A 1 327 ? 0.337 -8.979 1.496 1.00 95.56 327 SER A CA 1
ATOM 2518 C C . SER A 1 327 ? 1.401 -8.165 0.736 1.00 95.56 327 SER A C 1
ATOM 2520 O O . SER A 1 327 ? 1.801 -8.599 -0.344 1.00 95.56 327 SER A O 1
ATOM 2522 N N . PRO A 1 328 ? 1.948 -7.050 1.270 1.00 95.44 328 PRO A N 1
ATOM 2523 C CA . PRO A 1 328 ? 3.028 -6.313 0.610 1.00 95.44 328 PRO A CA 1
ATOM 2524 C C . PRO A 1 328 ? 4.327 -7.116 0.533 1.00 95.44 328 PRO A C 1
ATOM 2526 O O . PRO A 1 328 ? 5.039 -7.029 -0.463 1.00 95.44 328 PRO A O 1
ATOM 2529 N N . LEU A 1 329 ? 4.623 -7.928 1.556 1.00 96.19 329 LEU A N 1
ATOM 2530 C CA . LEU A 1 329 ? 5.803 -8.796 1.572 1.00 96.19 329 LEU A CA 1
ATOM 2531 C C . LEU A 1 329 ? 5.712 -9.886 0.498 1.00 96.19 329 LEU A C 1
ATOM 2533 O O . LEU A 1 329 ? 6.700 -10.152 -0.181 1.00 96.19 329 LEU A O 1
ATOM 2537 N N . LEU A 1 330 ? 4.528 -10.470 0.291 1.00 93.50 330 LEU A N 1
ATOM 2538 C CA . LEU A 1 330 ? 4.282 -11.400 -0.815 1.00 93.50 330 LEU A CA 1
ATOM 2539 C C . LEU A 1 330 ? 4.360 -10.713 -2.182 1.00 93.50 330 LEU A C 1
ATOM 2541 O O . LEU A 1 330 ? 4.910 -11.288 -3.117 1.00 93.50 330 LEU A O 1
ATOM 2545 N N . GLY A 1 331 ? 3.866 -9.478 -2.291 1.00 92.25 331 GLY A N 1
ATOM 2546 C CA . GLY A 1 331 ? 4.014 -8.660 -3.496 1.00 92.25 331 GLY A CA 1
ATOM 2547 C C . GLY A 1 331 ? 5.483 -8.416 -3.856 1.00 92.25 331 GLY A C 1
ATOM 2548 O O . GLY A 1 331 ? 5.908 -8.708 -4.975 1.00 92.25 331 GLY A O 1
ATOM 2549 N N . LEU A 1 332 ? 6.279 -7.978 -2.875 1.00 93.88 332 LEU A N 1
ATOM 2550 C CA . LEU A 1 332 ? 7.723 -7.789 -3.013 1.00 93.88 332 LEU A CA 1
ATOM 2551 C C . LEU A 1 332 ? 8.433 -9.105 -3.360 1.00 93.88 332 LEU A C 1
ATOM 2553 O O . LEU A 1 332 ? 9.267 -9.132 -4.263 1.00 93.88 332 LEU A O 1
ATOM 2557 N N . PHE A 1 333 ? 8.076 -10.213 -2.710 1.00 92.25 333 PHE A N 1
ATOM 2558 C CA . PHE A 1 333 ? 8.599 -11.533 -3.067 1.00 92.25 333 PHE A CA 1
ATOM 2559 C C . PHE A 1 333 ? 8.292 -11.890 -4.530 1.00 92.25 333 PHE A C 1
ATOM 2561 O O . PHE A 1 333 ? 9.170 -12.376 -5.241 1.00 92.25 333 PHE A O 1
ATOM 2568 N N . GLY A 1 334 ? 7.093 -11.555 -5.015 1.00 89.56 334 GLY A N 1
ATOM 2569 C CA . GLY A 1 334 ? 6.721 -11.682 -6.423 1.00 89.56 334 GLY A CA 1
ATOM 2570 C C . GLY A 1 334 ? 7.655 -10.929 -7.371 1.00 89.56 334 GLY A C 1
ATOM 2571 O O . GLY A 1 334 ? 7.982 -11.453 -8.433 1.00 89.56 334 GLY A O 1
ATOM 2572 N N . THR A 1 335 ? 8.158 -9.752 -6.981 1.00 91.12 335 THR A N 1
ATOM 2573 C CA . THR A 1 335 ? 9.141 -9.024 -7.809 1.00 91.12 335 THR A CA 1
ATOM 2574 C C . THR A 1 335 ? 10.495 -9.699 -7.861 1.00 91.12 335 THR A C 1
ATOM 2576 O O . THR A 1 335 ? 11.109 -9.740 -8.923 1.00 91.12 335 THR A O 1
ATOM 2579 N N . ILE A 1 336 ? 10.944 -10.267 -6.741 1.00 92.19 336 ILE A N 1
ATOM 2580 C CA . ILE A 1 336 ? 12.209 -11.000 -6.679 1.00 92.19 336 ILE A CA 1
ATOM 2581 C C . ILE A 1 336 ? 12.126 -12.225 -7.591 1.00 92.19 336 ILE A C 1
ATOM 2583 O O . ILE A 1 336 ? 13.002 -12.420 -8.430 1.00 92.19 336 ILE A O 1
ATOM 2587 N N . VAL A 1 337 ? 11.044 -13.001 -7.487 1.00 87.38 337 VAL A N 1
ATOM 2588 C CA . VAL A 1 337 ? 10.814 -14.172 -8.346 1.00 87.38 337 VAL A CA 1
ATOM 2589 C C . VAL A 1 337 ? 10.716 -13.764 -9.817 1.00 87.38 337 VAL A C 1
ATOM 2591 O O . VAL A 1 337 ? 11.398 -14.352 -10.651 1.00 87.38 337 VAL A O 1
ATOM 2594 N N . GLY A 1 338 ? 9.944 -12.724 -10.141 1.00 86.50 338 GLY A N 1
ATOM 2595 C CA . GLY A 1 338 ? 9.793 -12.264 -11.521 1.00 86.50 338 GLY A CA 1
ATOM 2596 C C . GLY A 1 338 ? 11.098 -11.754 -12.137 1.00 86.50 338 GLY A C 1
ATOM 2597 O O . GLY A 1 338 ? 11.358 -12.029 -13.303 1.00 86.50 338 GLY A O 1
ATOM 2598 N N . MET A 1 339 ? 11.963 -11.086 -11.366 1.00 87.88 339 MET A N 1
ATOM 2599 C CA . MET A 1 339 ? 13.298 -10.702 -11.842 1.00 87.88 339 MET A CA 1
ATOM 2600 C C . MET A 1 339 ? 14.214 -11.914 -12.057 1.00 87.88 339 MET A C 1
ATOM 2602 O O . MET A 1 339 ? 14.950 -11.941 -13.040 1.00 87.88 339 MET A O 1
ATOM 2606 N N . ILE A 1 340 ? 14.161 -12.925 -11.183 1.00 87.81 340 ILE A N 1
ATOM 2607 C CA . ILE A 1 340 ? 14.927 -14.172 -11.357 1.00 87.81 340 ILE A CA 1
ATOM 2608 C C . ILE A 1 340 ? 14.494 -14.891 -12.644 1.00 87.81 340 ILE A C 1
ATOM 2610 O O . ILE A 1 340 ? 15.348 -15.292 -13.434 1.00 87.81 340 ILE A O 1
ATOM 2614 N N . GLU A 1 341 ? 13.183 -15.004 -12.886 1.00 83.44 341 GLU A N 1
ATOM 2615 C CA . GLU A 1 341 ? 12.632 -15.564 -14.129 1.00 83.44 341 GLU A CA 1
ATOM 2616 C C . GLU A 1 341 ? 13.087 -14.752 -15.352 1.00 83.44 341 GLU A C 1
ATOM 2618 O O . GLU A 1 341 ? 13.556 -15.324 -16.336 1.00 83.44 341 GLU A O 1
ATOM 2623 N N . ALA A 1 342 ? 13.026 -13.420 -15.267 1.00 83.69 342 ALA A N 1
ATOM 2624 C CA . ALA A 1 342 ? 13.396 -12.519 -16.354 1.00 83.69 342 ALA A CA 1
ATOM 2625 C C . ALA A 1 342 ? 14.866 -12.690 -16.779 1.00 83.69 342 ALA A C 1
ATOM 2627 O O . ALA A 1 342 ? 15.153 -12.867 -17.964 1.00 83.69 342 ALA A O 1
ATOM 2628 N N . PHE A 1 343 ? 15.802 -12.692 -15.823 1.00 84.50 343 PHE A N 1
ATOM 2629 C CA . PHE A 1 343 ? 17.225 -12.885 -16.121 1.00 84.50 343 PHE A CA 1
ATOM 2630 C C . PHE A 1 343 ? 17.539 -14.304 -16.608 1.00 84.50 343 PHE A C 1
ATOM 2632 O O . PHE A 1 343 ? 18.382 -14.469 -17.489 1.00 84.50 343 PHE A O 1
ATOM 2639 N N . GLY A 1 344 ? 16.838 -15.318 -16.091 1.00 83.56 344 GLY A N 1
ATOM 2640 C CA . GLY A 1 344 ? 16.961 -16.693 -16.578 1.00 83.56 344 GLY A CA 1
ATOM 2641 C C . GLY A 1 344 ? 16.546 -16.836 -18.045 1.00 83.56 344 GLY A C 1
ATOM 2642 O O . GLY A 1 344 ? 17.240 -17.490 -18.821 1.00 83.56 344 GLY A O 1
ATOM 2643 N N . LEU A 1 345 ? 15.454 -16.179 -18.450 1.00 79.62 345 LEU A N 1
ATOM 2644 C CA . LEU A 1 345 ? 14.984 -16.188 -19.838 1.00 79.62 345 LEU A CA 1
ATOM 2645 C C . LEU A 1 345 ? 15.944 -15.445 -20.775 1.00 79.62 345 LEU A C 1
ATOM 2647 O O . LEU A 1 345 ? 16.253 -15.951 -21.851 1.00 79.62 345 LEU A O 1
ATOM 2651 N N . VAL A 1 346 ? 16.479 -14.293 -20.361 1.00 82.38 346 VAL A N 1
ATOM 2652 C CA . VAL A 1 346 ? 17.495 -13.570 -21.148 1.00 82.38 346 VAL A CA 1
ATOM 2653 C C . VAL A 1 346 ? 18.755 -14.421 -21.352 1.00 82.38 346 VAL A C 1
ATOM 2655 O O . VAL A 1 346 ? 19.296 -14.455 -22.455 1.00 82.38 346 VAL A O 1
ATOM 2658 N N . ALA A 1 347 ? 19.190 -15.169 -20.332 1.00 82.50 347 ALA A N 1
ATOM 2659 C CA . ALA A 1 347 ? 20.334 -16.076 -20.445 1.00 82.50 347 ALA A CA 1
ATOM 2660 C C . ALA A 1 347 ? 20.094 -17.256 -21.412 1.00 82.50 347 ALA A C 1
ATOM 2662 O O . ALA A 1 347 ? 21.050 -17.764 -21.995 1.00 82.50 347 ALA A O 1
ATOM 2663 N N . LEU A 1 348 ? 18.840 -17.692 -21.587 1.00 79.50 348 LEU A N 1
ATOM 2664 C CA . LEU A 1 348 ? 18.460 -18.804 -22.469 1.00 79.50 348 LEU A CA 1
ATOM 2665 C C . LEU A 1 348 ? 18.244 -18.378 -23.928 1.00 79.50 348 LEU A C 1
ATOM 2667 O O . LEU A 1 348 ? 18.641 -19.107 -24.833 1.00 79.50 348 LEU A O 1
ATOM 2671 N N . PHE A 1 349 ? 17.596 -17.232 -24.159 1.00 75.19 349 PHE A N 1
ATOM 2672 C CA . PHE A 1 349 ? 17.168 -16.796 -25.496 1.00 75.19 349 PHE A CA 1
ATOM 2673 C C . PHE A 1 349 ? 18.129 -15.804 -26.172 1.00 75.19 349 PHE A C 1
ATOM 2675 O O . PHE A 1 349 ? 18.017 -15.580 -27.376 1.00 75.19 349 PHE A O 1
ATOM 2682 N N . GLY A 1 350 ? 19.108 -15.252 -25.447 1.00 66.06 350 GLY A N 1
ATOM 2683 C CA . GLY A 1 350 ? 20.079 -14.314 -26.016 1.00 66.06 350 GLY A CA 1
ATOM 2684 C C . GLY A 1 350 ? 19.447 -12.991 -26.478 1.00 66.06 350 GLY A C 1
ATOM 2685 O O . GLY A 1 350 ? 18.444 -12.537 -25.927 1.00 66.06 350 GLY A O 1
ATOM 2686 N N . ASP A 1 351 ? 20.065 -12.346 -27.472 1.00 60.38 351 ASP A N 1
ATOM 2687 C CA . ASP A 1 351 ? 19.762 -10.960 -27.878 1.00 60.38 351 ASP A CA 1
ATOM 2688 C C . ASP A 1 351 ? 18.478 -10.825 -28.734 1.00 60.38 351 ASP A C 1
ATOM 2690 O O . ASP A 1 351 ? 17.855 -9.762 -28.785 1.00 60.38 351 ASP A O 1
ATOM 2694 N N . GLU A 1 352 ? 18.014 -11.908 -29.372 1.00 52.84 352 GLU A N 1
ATOM 2695 C CA . GLU A 1 352 ? 16.777 -11.906 -30.166 1.00 52.84 352 GLU A CA 1
ATOM 2696 C C . GLU A 1 352 ? 15.547 -12.158 -29.276 1.00 52.84 352 GLU A C 1
ATOM 2698 O O . GLU A 1 352 ? 15.208 -13.285 -28.931 1.00 52.84 352 GLU A O 1
ATOM 2703 N N . GLY A 1 353 ? 14.851 -11.081 -28.894 1.00 58.62 353 GLY A N 1
ATOM 2704 C CA . GLY A 1 353 ? 13.600 -11.144 -28.117 1.00 58.62 353 GLY A CA 1
ATOM 2705 C C . GLY A 1 353 ? 13.770 -11.007 -26.599 1.00 58.62 353 GLY A C 1
ATOM 2706 O O . GLY A 1 353 ? 12.776 -10.854 -25.884 1.00 58.62 353 GLY A O 1
ATOM 2707 N N . GLY A 1 354 ? 15.011 -10.949 -26.101 1.00 65.69 354 GLY A N 1
ATOM 2708 C CA . GLY A 1 354 ? 15.311 -10.758 -24.679 1.00 65.69 354 GLY A CA 1
ATOM 2709 C C . GLY A 1 354 ? 14.662 -9.503 -24.085 1.00 65.69 354 GLY A C 1
ATOM 2710 O O . GLY A 1 354 ? 14.119 -9.556 -22.986 1.00 65.69 354 GLY A O 1
ATOM 2711 N N . ALA A 1 355 ? 14.611 -8.394 -24.831 1.00 72.25 355 ALA A N 1
ATOM 2712 C CA . ALA A 1 355 ? 14.027 -7.139 -24.351 1.00 72.25 355 ALA A CA 1
ATOM 2713 C C . ALA A 1 355 ? 12.502 -7.202 -24.134 1.00 72.25 355 ALA A C 1
ATOM 2715 O O . ALA A 1 355 ? 12.003 -6.638 -23.157 1.00 72.25 355 ALA A O 1
ATOM 2716 N N . SER A 1 356 ? 11.746 -7.886 -25.006 1.00 75.44 356 SER A N 1
ATOM 2717 C CA . SER A 1 356 ? 10.290 -8.005 -24.831 1.00 75.44 356 SER A CA 1
ATOM 2718 C C . SER A 1 356 ? 9.945 -8.973 -23.705 1.00 75.44 356 SER A C 1
ATOM 2720 O O . SER A 1 356 ? 9.080 -8.669 -22.890 1.00 75.44 356 SER A O 1
ATOM 2722 N N . ILE A 1 357 ? 10.659 -10.100 -23.620 1.00 75.00 357 ILE A N 1
ATOM 2723 C CA . ILE A 1 357 ? 10.474 -11.108 -22.568 1.00 75.00 357 ILE A CA 1
ATOM 2724 C C . ILE A 1 357 ? 10.836 -10.531 -21.191 1.00 75.00 357 ILE A C 1
ATOM 2726 O O . ILE A 1 357 ? 10.116 -10.735 -20.209 1.00 75.00 357 ILE A O 1
ATOM 2730 N N . LEU A 1 358 ? 11.922 -9.755 -21.125 1.00 80.44 358 LEU A N 1
ATOM 2731 C CA . LEU A 1 358 ? 12.333 -9.042 -19.919 1.00 80.44 358 LEU A CA 1
ATOM 2732 C C . LEU A 1 358 ? 11.274 -8.013 -19.500 1.00 80.44 358 LEU A C 1
ATOM 2734 O O . LEU A 1 358 ? 10.873 -7.984 -18.337 1.00 80.44 358 LEU A O 1
ATOM 2738 N N . SER A 1 359 ? 10.792 -7.191 -20.440 1.00 81.38 359 SER A N 1
ATOM 2739 C CA . SER A 1 359 ? 9.764 -6.182 -20.161 1.00 81.38 359 SER A CA 1
ATOM 2740 C C . SER A 1 359 ? 8.460 -6.803 -19.655 1.00 81.38 359 SER A C 1
ATOM 2742 O O . SER A 1 359 ? 7.842 -6.245 -18.748 1.00 81.38 359 SER A O 1
ATOM 2744 N N . ASP A 1 360 ? 8.044 -7.941 -20.213 1.00 80.56 360 ASP A N 1
ATOM 2745 C CA . ASP A 1 360 ? 6.835 -8.657 -19.790 1.00 80.56 360 ASP A CA 1
ATOM 2746 C C . ASP A 1 360 ? 6.985 -9.225 -18.367 1.00 80.56 360 ASP A C 1
ATOM 2748 O O . ASP A 1 360 ? 6.143 -8.996 -17.497 1.00 80.56 360 ASP A O 1
ATOM 2752 N N . SER A 1 361 ? 8.128 -9.855 -18.078 1.00 80.56 361 SER A N 1
ATOM 2753 C CA . SER A 1 361 ? 8.429 -10.435 -16.761 1.00 80.56 361 SER A CA 1
ATOM 2754 C C . SER A 1 361 ? 8.518 -9.374 -15.656 1.00 80.56 361 SER A C 1
ATOM 2756 O O . SER A 1 361 ? 7.998 -9.565 -14.553 1.00 80.56 361 SER A O 1
ATOM 2758 N N . ILE A 1 362 ? 9.128 -8.220 -15.953 1.00 84.31 362 ILE A N 1
ATOM 2759 C CA . ILE A 1 362 ? 9.193 -7.085 -15.021 1.00 84.31 362 ILE A CA 1
ATOM 2760 C C . ILE A 1 362 ? 7.802 -6.471 -14.820 1.00 84.31 362 ILE A C 1
ATOM 2762 O O . ILE A 1 362 ? 7.427 -6.165 -13.687 1.00 84.31 362 ILE A O 1
ATOM 2766 N N . SER A 1 363 ? 7.014 -6.311 -15.888 1.00 83.94 363 SER A N 1
ATOM 2767 C CA . SER A 1 363 ? 5.644 -5.792 -15.787 1.00 83.94 363 SER A CA 1
ATOM 2768 C C . SER A 1 363 ? 4.783 -6.677 -14.882 1.00 83.94 363 SER A C 1
ATOM 2770 O O . SER A 1 363 ? 4.177 -6.187 -13.927 1.00 83.94 363 SER A O 1
ATOM 2772 N N . LYS A 1 364 ? 4.830 -7.995 -15.098 1.00 80.94 364 LYS A N 1
ATOM 2773 C CA . LYS A 1 364 ? 4.181 -9.010 -14.262 1.00 80.94 364 LYS A CA 1
ATOM 2774 C C . LYS A 1 364 ? 4.590 -8.911 -12.789 1.00 80.94 364 LYS A C 1
ATOM 2776 O O . LYS A 1 364 ? 3.727 -8.907 -11.913 1.00 80.94 364 LYS A O 1
ATOM 2781 N N . ALA A 1 365 ? 5.885 -8.772 -12.509 1.00 85.56 365 ALA A N 1
ATOM 2782 C CA . ALA A 1 365 ? 6.410 -8.568 -11.158 1.00 85.56 365 ALA A CA 1
ATOM 2783 C C . ALA A 1 365 ? 5.823 -7.318 -10.470 1.00 85.56 365 ALA A C 1
ATOM 2785 O O . ALA A 1 365 ? 5.424 -7.370 -9.300 1.00 85.56 365 ALA A O 1
ATOM 2786 N N . LEU A 1 366 ? 5.748 -6.198 -11.193 1.00 87.19 366 LEU A N 1
ATOM 2787 C CA . LEU A 1 366 ? 5.206 -4.941 -10.672 1.00 87.19 366 LEU A CA 1
ATOM 2788 C C . LEU A 1 366 ? 3.703 -5.036 -10.380 1.00 87.19 366 LEU A C 1
ATOM 2790 O O . LEU A 1 366 ? 3.253 -4.532 -9.348 1.00 87.19 366 LEU A O 1
ATOM 2794 N N . ILE A 1 367 ? 2.939 -5.733 -11.227 1.00 87.75 367 ILE A N 1
ATOM 2795 C CA . ILE A 1 367 ? 1.502 -5.972 -11.016 1.00 87.75 367 ILE A CA 1
ATOM 2796 C C . ILE A 1 367 ? 1.266 -6.752 -9.716 1.00 87.75 367 ILE A C 1
ATOM 2798 O O . ILE A 1 367 ? 0.400 -6.381 -8.922 1.00 87.75 367 ILE A O 1
ATOM 2802 N N . THR A 1 368 ? 2.072 -7.779 -9.437 1.00 87.81 368 THR A N 1
ATOM 2803 C CA . THR A 1 368 ? 1.964 -8.573 -8.200 1.00 87.81 368 THR A CA 1
ATOM 2804 C C . THR A 1 368 ? 2.235 -7.729 -6.948 1.00 87.81 368 THR A C 1
ATOM 2806 O O . THR A 1 368 ? 1.547 -7.877 -5.935 1.00 87.81 368 THR A O 1
ATOM 2809 N N . THR A 1 369 ? 3.172 -6.776 -7.017 1.00 92.12 369 THR A N 1
ATOM 2810 C CA . THR A 1 369 ? 3.399 -5.813 -5.921 1.00 92.12 369 THR A CA 1
ATOM 2811 C C . THR A 1 369 ? 2.226 -4.871 -5.732 1.00 92.12 369 THR A C 1
ATOM 2813 O O . THR A 1 369 ? 1.764 -4.683 -4.605 1.00 92.12 369 THR A O 1
ATOM 2816 N N . ALA A 1 370 ? 1.723 -4.298 -6.827 1.00 91.06 370 ALA A N 1
ATOM 2817 C CA . ALA A 1 370 ? 0.569 -3.413 -6.781 1.00 91.06 370 ALA A CA 1
ATOM 2818 C C . ALA A 1 370 ? -0.640 -4.124 -6.155 1.00 91.06 370 ALA A C 1
ATOM 2820 O O . ALA A 1 370 ? -1.283 -3.580 -5.260 1.00 91.06 370 ALA A O 1
ATOM 2821 N N . ALA A 1 371 ? -0.892 -5.378 -6.532 1.00 90.56 371 ALA A N 1
ATOM 2822 C CA . ALA A 1 371 ? -1.965 -6.179 -5.956 1.00 90.56 371 ALA A CA 1
ATOM 2823 C C . ALA A 1 371 ? -1.783 -6.450 -4.455 1.00 90.56 371 ALA A C 1
ATOM 2825 O O . ALA A 1 371 ? -2.748 -6.355 -3.695 1.00 90.56 371 ALA A O 1
ATOM 2826 N N . GLY A 1 372 ? -0.552 -6.712 -4.003 1.00 93.88 372 GLY A N 1
ATOM 2827 C CA . GLY A 1 372 ? -0.241 -6.827 -2.577 1.00 93.88 372 GLY A CA 1
ATOM 2828 C C . GLY A 1 372 ? -0.605 -5.573 -1.784 1.00 93.88 372 GLY A C 1
ATOM 2829 O O . GLY A 1 372 ? -1.185 -5.673 -0.700 1.00 93.88 372 GLY A O 1
ATOM 2830 N N . LEU A 1 373 ? -0.343 -4.392 -2.346 1.00 95.62 373 LEU A N 1
ATOM 2831 C CA . LEU A 1 373 ? -0.720 -3.113 -1.742 1.00 95.62 373 LEU A CA 1
ATOM 2832 C C . LEU A 1 373 ? -2.236 -2.883 -1.760 1.00 95.62 373 LEU A C 1
ATOM 2834 O O . LEU A 1 373 ? -2.797 -2.462 -0.747 1.00 95.62 373 LEU A O 1
ATOM 2838 N N . VAL A 1 374 ? -2.903 -3.219 -2.868 1.00 94.19 374 VAL A N 1
ATOM 2839 C CA . VAL A 1 374 ? -4.365 -3.117 -3.010 1.00 94.19 374 VAL A CA 1
ATOM 2840 C C . VAL A 1 374 ? -5.095 -3.982 -1.982 1.00 94.19 374 VAL A C 1
ATOM 2842 O O . VAL A 1 374 ? -6.137 -3.570 -1.486 1.00 94.19 374 VAL A O 1
ATOM 2845 N N . VAL A 1 375 ? -4.554 -5.144 -1.602 1.00 94.88 375 VAL A N 1
ATOM 2846 C CA . VAL A 1 375 ? -5.116 -5.969 -0.515 1.00 94.88 375 VAL A CA 1
ATOM 2847 C C . VAL A 1 375 ? -4.756 -5.406 0.866 1.00 94.88 375 VAL A C 1
ATOM 2849 O O . VAL A 1 375 ? -5.587 -5.406 1.781 1.00 94.88 375 VAL A O 1
ATOM 2852 N N . ALA A 1 376 ? -3.532 -4.905 1.041 1.00 97.12 376 ALA A N 1
ATOM 2853 C CA . ALA A 1 376 ? -3.024 -4.454 2.334 1.00 97.12 376 ALA A CA 1
ATOM 2854 C C . ALA A 1 376 ? -3.719 -3.197 2.872 1.00 97.12 376 ALA A C 1
ATOM 2856 O O . ALA A 1 376 ? -4.148 -3.179 4.028 1.00 97.12 376 ALA A O 1
ATOM 2857 N N . MET A 1 377 ? -3.846 -2.162 2.035 1.00 96.94 377 MET A N 1
ATOM 2858 C CA . MET A 1 377 ? -4.413 -0.859 2.403 1.00 96.94 377 MET A CA 1
ATOM 2859 C C . MET A 1 377 ? -5.835 -0.949 2.993 1.00 96.94 377 MET A C 1
ATOM 2861 O O . MET A 1 377 ? -6.052 -0.444 4.099 1.00 96.94 377 MET A O 1
ATOM 2865 N N . PRO A 1 378 ? -6.813 -1.606 2.340 1.00 95.62 378 PRO A N 1
ATOM 2866 C CA . PRO A 1 378 ? -8.145 -1.745 2.916 1.00 95.62 378 PRO A CA 1
ATOM 2867 C C . PRO A 1 378 ? -8.138 -2.644 4.157 1.00 95.62 378 PRO A C 1
ATOM 2869 O O . PRO A 1 378 ? -8.839 -2.344 5.123 1.00 95.62 378 PRO A O 1
ATOM 2872 N N . SER A 1 379 ? -7.317 -3.702 4.184 1.00 96.44 379 SER A N 1
ATOM 2873 C CA . SER A 1 379 ? -7.245 -4.624 5.327 1.00 96.44 379 SER A CA 1
ATOM 2874 C C . SER A 1 379 ? -6.822 -3.915 6.618 1.00 96.44 379 SER A C 1
ATOM 2876 O O . SER A 1 379 ? -7.463 -4.094 7.659 1.00 96.44 379 SER A O 1
ATOM 2878 N N . ILE A 1 380 ? -5.787 -3.064 6.562 1.00 97.44 380 ILE A N 1
ATOM 2879 C CA . ILE A 1 380 ? -5.331 -2.312 7.740 1.00 97.44 380 ILE A CA 1
ATOM 2880 C C . ILE A 1 380 ? -6.333 -1.228 8.155 1.00 97.44 380 ILE A C 1
ATOM 2882 O O . ILE A 1 380 ? -6.585 -1.046 9.349 1.00 97.44 380 ILE A O 1
ATOM 2886 N N . ALA A 1 381 ? -6.956 -0.546 7.189 1.00 96.62 381 ALA A N 1
ATOM 2887 C CA . ALA A 1 381 ? -7.962 0.474 7.464 1.00 96.62 381 ALA A CA 1
ATOM 2888 C C . ALA A 1 381 ? -9.171 -0.124 8.202 1.00 96.62 381 ALA A C 1
ATOM 2890 O O . ALA A 1 381 ? -9.565 0.362 9.266 1.00 96.62 381 ALA A O 1
ATOM 2891 N N . VAL A 1 382 ? -9.713 -1.235 7.691 1.00 95.31 382 VAL A N 1
ATOM 2892 C CA . VAL A 1 382 ? -10.833 -1.952 8.315 1.00 95.31 382 VAL A CA 1
ATOM 2893 C C . VAL A 1 382 ? -10.463 -2.446 9.712 1.00 95.31 382 VAL A C 1
ATOM 2895 O O . VAL A 1 382 ? -11.267 -2.306 10.637 1.00 95.31 382 VAL A O 1
ATOM 2898 N N . TYR A 1 383 ? -9.253 -2.985 9.898 1.00 95.75 383 TYR A N 1
ATOM 2899 C CA . TYR A 1 383 ? -8.784 -3.410 11.216 1.00 95.75 383 TYR A CA 1
ATOM 2900 C C . TYR A 1 383 ? -8.839 -2.271 12.239 1.00 95.75 383 TYR A C 1
ATOM 2902 O O . TYR A 1 383 ? -9.408 -2.453 13.315 1.00 95.75 383 TYR A O 1
ATOM 2910 N N . PHE A 1 384 ? -8.301 -1.090 11.915 1.00 95.31 384 PHE A N 1
ATOM 2911 C CA . PHE A 1 384 ? -8.298 0.036 12.852 1.00 95.31 384 PHE A CA 1
ATOM 2912 C C . PHE A 1 384 ? -9.701 0.575 13.134 1.00 95.31 384 PHE A C 1
ATOM 2914 O O . PHE A 1 384 ? -10.010 0.872 14.291 1.00 95.31 384 PHE A O 1
ATOM 2921 N N . ILE A 1 385 ? -10.573 0.629 12.123 1.00 93.75 385 ILE A N 1
ATOM 2922 C CA . ILE A 1 385 ? -11.979 1.020 12.298 1.00 93.75 385 ILE A CA 1
ATOM 2923 C C . ILE A 1 385 ? -12.686 0.053 13.256 1.00 93.75 385 ILE A C 1
ATOM 2925 O O . ILE A 1 385 ? -13.335 0.480 14.214 1.00 93.75 385 ILE A O 1
ATOM 2929 N N . LEU A 1 386 ? -12.542 -1.259 13.040 1.00 92.44 386 LEU A N 1
ATOM 2930 C CA . LEU A 1 386 ? -13.155 -2.276 13.896 1.00 92.44 386 LEU A CA 1
ATOM 2931 C C . LEU A 1 386 ? -12.549 -2.286 15.300 1.00 92.44 386 LEU A C 1
ATOM 2933 O O . LEU A 1 386 ? -13.295 -2.397 16.270 1.00 92.44 386 LEU A O 1
ATOM 2937 N N . LYS A 1 387 ? -11.227 -2.130 15.424 1.00 93.62 387 LYS A N 1
ATOM 2938 C CA . LYS A 1 387 ? -10.530 -2.040 16.712 1.00 93.62 387 LYS A CA 1
ATOM 2939 C C . LYS A 1 387 ? -11.041 -0.850 17.518 1.00 93.62 387 LYS A C 1
ATOM 2941 O O . LYS A 1 387 ? -11.469 -1.041 18.650 1.00 93.62 387 LYS A O 1
ATOM 2946 N N . SER A 1 388 ? -11.066 0.344 16.922 1.00 92.94 388 SER A N 1
ATOM 2947 C CA . SER A 1 388 ? -11.591 1.555 17.566 1.00 92.94 388 SER A CA 1
ATOM 2948 C C . SER A 1 388 ? -13.048 1.368 17.994 1.00 92.94 388 SER A C 1
ATOM 2950 O O . SER A 1 388 ? -13.410 1.652 19.134 1.00 92.94 388 SER A O 1
ATOM 2952 N N . ARG A 1 389 ? -13.879 0.786 17.120 1.00 90.62 389 ARG A N 1
ATOM 2953 C CA . ARG A 1 389 ? -15.278 0.486 17.435 1.00 90.62 389 ARG A CA 1
ATOM 2954 C C . ARG A 1 389 ? -15.418 -0.474 18.617 1.00 90.62 389 ARG A C 1
ATOM 2956 O O . ARG A 1 389 ? -16.230 -0.207 19.497 1.00 90.62 389 ARG A O 1
ATOM 2963 N N . ILE A 1 390 ? -14.659 -1.570 18.647 1.00 91.25 390 ILE A N 1
ATOM 2964 C CA . ILE A 1 390 ? -14.698 -2.556 19.738 1.00 91.25 390 ILE A CA 1
ATOM 2965 C C . ILE A 1 390 ? -14.208 -1.927 21.045 1.00 91.25 390 ILE A C 1
ATOM 2967 O O . ILE A 1 390 ? -14.871 -2.093 22.063 1.00 91.25 390 ILE A O 1
ATOM 2971 N N . SER A 1 391 ? -13.120 -1.154 21.022 1.00 91.69 391 SER A N 1
ATOM 2972 C CA . SER A 1 391 ? -12.611 -0.446 22.205 1.00 91.69 391 SER A CA 1
ATOM 2973 C C . SER A 1 391 ? -13.626 0.555 22.767 1.00 91.69 391 SER A C 1
ATOM 2975 O O . SER A 1 391 ? -13.880 0.558 23.968 1.00 91.69 391 SER A O 1
ATOM 2977 N N . ASN A 1 392 ? -14.288 1.337 21.907 1.00 90.31 392 ASN A N 1
ATOM 2978 C CA . ASN A 1 392 ? -15.334 2.275 22.328 1.00 90.31 392 ASN A CA 1
ATOM 2979 C C . ASN A 1 392 ? -16.567 1.568 22.912 1.00 90.31 392 ASN A C 1
ATOM 2981 O O . ASN A 1 392 ? -17.246 2.114 23.781 1.00 90.31 392 ASN A O 1
ATOM 2985 N N . LEU A 1 393 ? -16.901 0.374 22.413 1.00 89.56 393 LEU A N 1
ATOM 2986 C CA . LEU A 1 393 ? -17.962 -0.456 22.990 1.00 89.56 393 LEU A CA 1
ATOM 2987 C C . LEU A 1 393 ? -17.522 -1.076 24.318 1.00 89.56 393 LEU A C 1
ATOM 2989 O O . LEU A 1 393 ? -18.337 -1.150 25.227 1.00 89.56 393 LEU A O 1
ATOM 2993 N N . GLY A 1 394 ? -16.250 -1.457 24.448 1.00 90.81 394 GLY A N 1
ATOM 2994 C CA . GLY A 1 394 ? -15.671 -1.954 25.694 1.00 90.81 394 GLY A CA 1
ATOM 2995 C C . GLY A 1 394 ? -15.772 -0.940 26.829 1.00 90.81 394 GLY A C 1
ATOM 2996 O O . GLY A 1 394 ? -16.336 -1.254 27.868 1.00 90.81 394 GLY A O 1
ATOM 2997 N N . SER A 1 395 ? -15.372 0.308 26.577 1.00 91.00 395 SER A N 1
ATOM 2998 C CA . SER A 1 395 ? -15.521 1.395 27.555 1.00 91.00 395 SER A CA 1
ATOM 2999 C C . SER A 1 395 ? -16.988 1.639 27.952 1.00 91.00 395 SER A C 1
ATOM 3001 O O . SER A 1 395 ? -17.291 1.876 29.117 1.00 91.00 395 SER A O 1
ATOM 3003 N N . GLN A 1 396 ? -17.938 1.515 27.015 1.00 89.75 396 GLN A N 1
ATOM 3004 C CA . GLN A 1 396 ? -19.370 1.590 27.345 1.00 89.75 396 GLN A CA 1
ATOM 3005 C C . GLN A 1 396 ? -19.848 0.430 28.222 1.00 89.75 396 GLN A C 1
ATOM 3007 O O . GLN A 1 396 ? -20.760 0.618 29.025 1.00 89.75 396 GLN A O 1
ATOM 3012 N N . ILE A 1 397 ? -19.266 -0.760 28.057 1.00 90.38 397 ILE A N 1
ATOM 3013 C CA . ILE A 1 397 ? -19.583 -1.916 28.896 1.00 90.38 397 ILE A CA 1
ATOM 3014 C C . ILE A 1 397 ? -19.070 -1.684 30.317 1.00 90.38 397 ILE A C 1
ATOM 3016 O O . ILE A 1 397 ? -19.831 -1.884 31.259 1.00 90.38 397 ILE A O 1
ATOM 3020 N N . GLU A 1 398 ? -17.835 -1.203 30.463 1.00 91.19 398 GLU A N 1
ATOM 3021 C CA . GLU A 1 398 ? -17.232 -0.858 31.759 1.00 91.19 398 GLU A CA 1
ATOM 3022 C C . GLU A 1 398 ? -18.065 0.193 32.505 1.00 91.19 398 GLU A C 1
ATOM 3024 O O . GLU A 1 398 ? -18.496 -0.060 33.627 1.00 91.19 398 GLU A O 1
ATOM 3029 N N . MET A 1 399 ? -18.426 1.304 31.849 1.00 91.19 399 MET A N 1
ATOM 3030 C CA . MET A 1 399 ? -19.307 2.322 32.445 1.00 91.19 399 MET A CA 1
ATOM 3031 C C . MET A 1 399 ? -20.680 1.755 32.845 1.00 91.19 399 MET A C 1
ATOM 3033 O O . MET A 1 399 ? -21.252 2.141 33.865 1.00 91.19 399 MET A O 1
ATOM 3037 N N . GLY A 1 400 ? -21.235 0.842 32.041 1.00 89.50 400 GLY A N 1
ATOM 3038 C CA . GLY A 1 400 ? -22.505 0.182 32.344 1.00 89.50 400 GLY A CA 1
ATOM 3039 C C . GLY A 1 400 ? -22.420 -0.729 33.570 1.00 89.50 400 GLY A C 1
ATOM 3040 O O . GLY A 1 400 ? -23.329 -0.712 34.399 1.00 89.50 400 GLY A O 1
ATOM 3041 N N . ILE A 1 401 ? -21.325 -1.485 33.694 1.00 91.00 401 ILE A N 1
ATOM 3042 C CA . ILE A 1 401 ? -21.014 -2.320 34.860 1.00 91.00 401 ILE A CA 1
ATOM 3043 C C . ILE A 1 401 ? -20.902 -1.444 36.106 1.00 91.00 401 ILE A C 1
ATOM 3045 O O . ILE A 1 401 ? -21.652 -1.664 37.053 1.00 91.00 401 ILE A O 1
ATOM 3049 N N . GLU A 1 402 ? -20.049 -0.417 36.082 1.00 90.31 402 GLU A N 1
ATOM 3050 C CA . GLU A 1 402 ? -19.852 0.502 37.210 1.00 90.31 402 GLU A CA 1
ATOM 3051 C C . GLU A 1 402 ? -21.165 1.144 37.662 1.00 90.31 402 GLU A C 1
ATOM 3053 O O . GLU A 1 402 ? -21.453 1.209 38.856 1.00 90.31 402 GLU A O 1
ATOM 3058 N N . SER A 1 403 ? -21.999 1.579 36.714 1.00 90.69 403 SER A N 1
ATOM 3059 C CA . SER A 1 403 ? -23.283 2.210 37.013 1.00 90.69 403 SER A CA 1
ATOM 3060 C C . SER A 1 403 ? -24.233 1.288 37.789 1.00 90.69 403 SER A C 1
ATOM 3062 O O . SER A 1 403 ? -24.805 1.714 38.793 1.00 90.69 403 SER A O 1
ATOM 3064 N N . VAL A 1 404 ? -24.378 0.031 37.358 1.00 89.25 404 VAL A N 1
ATOM 3065 C CA . VAL A 1 404 ? -25.268 -0.954 38.000 1.00 89.25 404 VAL A CA 1
ATOM 3066 C C . VAL A 1 404 ? -24.719 -1.412 39.346 1.00 89.25 404 VAL A C 1
ATOM 3068 O O . VAL A 1 404 ? -25.449 -1.522 40.330 1.00 89.25 404 VAL A O 1
ATOM 3071 N N . VAL A 1 405 ? -23.413 -1.640 39.396 1.00 90.00 405 VAL A N 1
ATOM 3072 C CA . VAL A 1 405 ? -22.693 -2.053 40.595 1.00 90.00 405 VAL A CA 1
ATOM 3073 C C . VAL A 1 405 ? -22.819 -0.965 41.679 1.00 90.00 405 VAL A C 1
ATOM 3075 O O . VAL A 1 405 ? -23.257 -1.254 42.796 1.00 90.00 405 VAL A O 1
ATOM 3078 N N . ASN A 1 406 ? -22.616 0.311 41.333 1.00 89.19 406 ASN A N 1
ATOM 3079 C CA . ASN A 1 406 ? -22.873 1.446 42.227 1.00 89.19 406 ASN A CA 1
ATOM 3080 C C . ASN A 1 406 ? -24.340 1.518 42.690 1.00 89.19 406 ASN A C 1
ATOM 3082 O O . ASN A 1 406 ? -24.598 1.718 43.878 1.00 89.19 406 ASN A O 1
ATOM 3086 N N . ALA A 1 407 ? -25.305 1.314 41.788 1.00 87.44 407 ALA A N 1
ATOM 3087 C CA . ALA A 1 407 ? -26.729 1.376 42.120 1.00 87.44 407 ALA A CA 1
ATOM 3088 C C . ALA A 1 407 ? -27.171 0.318 43.150 1.00 87.44 407 ALA A C 1
ATOM 3090 O O . ALA A 1 407 ? -28.097 0.578 43.918 1.00 87.44 407 ALA A O 1
ATOM 3091 N N . ILE A 1 408 ? -26.520 -0.851 43.186 1.00 86.62 408 ILE A N 1
ATOM 3092 C CA . ILE A 1 408 ? -26.840 -1.942 44.122 1.00 86.62 408 ILE A CA 1
ATOM 3093 C C . ILE A 1 408 ? -26.131 -1.759 45.468 1.00 86.62 408 ILE A C 1
ATOM 3095 O O . ILE A 1 408 ? -26.764 -1.876 46.516 1.00 86.62 408 ILE A O 1
ATOM 3099 N N . TYR A 1 409 ? -24.824 -1.490 45.456 1.00 84.31 409 TYR A N 1
ATOM 3100 C CA . TYR A 1 409 ? -23.997 -1.587 46.664 1.00 84.31 409 TYR A CA 1
ATOM 3101 C C . TYR A 1 409 ? -23.756 -0.251 47.373 1.00 84.31 409 TYR A C 1
ATOM 3103 O O . TYR A 1 409 ? -23.622 -0.242 48.597 1.00 84.31 409 TYR A O 1
ATOM 3111 N N . LEU A 1 410 ? -23.719 0.878 46.654 1.00 77.81 410 LEU A N 1
ATOM 3112 C CA . LEU A 1 410 ? -23.565 2.191 47.295 1.00 77.81 410 LEU A CA 1
ATOM 3113 C C . LEU A 1 410 ? -24.890 2.691 47.875 1.00 77.81 410 LEU A C 1
ATOM 3115 O O . LEU A 1 410 ? -24.888 3.183 48.999 1.00 77.81 410 LEU A O 1
ATOM 3119 N N . ASN A 1 411 ? -26.020 2.477 47.189 1.00 68.31 411 ASN A N 1
ATOM 3120 C CA . ASN A 1 411 ? -27.338 2.802 47.753 1.00 68.31 411 ASN A CA 1
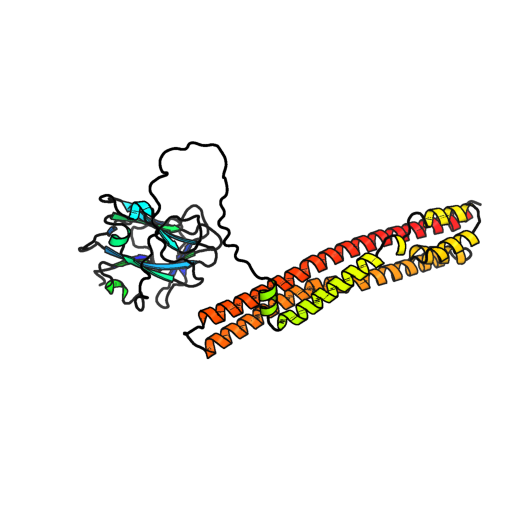ATOM 3121 C C . ASN A 1 411 ? -27.647 1.985 49.023 1.00 68.31 411 ASN A C 1
ATOM 3123 O O . ASN A 1 411 ? -28.230 2.526 49.959 1.00 68.31 411 ASN A O 1
ATOM 3127 N N . LYS A 1 412 ? -27.193 0.722 49.099 1.00 58.47 412 LYS A N 1
ATOM 3128 C CA . LYS A 1 412 ? -27.303 -0.138 50.297 1.00 58.47 412 LYS A CA 1
ATOM 3129 C C . LYS A 1 412 ? -26.572 0.406 51.537 1.00 58.47 412 LYS A C 1
ATOM 3131 O O . LYS A 1 412 ? -26.875 -0.048 52.628 1.00 58.47 412 LYS A O 1
ATOM 3136 N N . LYS A 1 413 ? -25.590 1.310 51.396 1.00 51.72 413 LYS A N 1
ATOM 3137 C CA . LYS A 1 413 ? -24.864 1.915 52.537 1.00 51.72 413 LYS A CA 1
ATOM 3138 C C . LYS A 1 413 ? -25.558 3.154 53.119 1.00 51.72 413 LYS A C 1
ATOM 3140 O O . LYS A 1 413 ? -25.118 3.656 54.149 1.00 51.72 413 LYS A O 1
ATOM 3145 N N . THR A 1 414 ? -26.565 3.677 52.423 1.00 47.84 414 THR A N 1
ATOM 3146 C CA . THR A 1 414 ? -27.321 4.888 52.787 1.00 47.84 414 THR A CA 1
ATOM 3147 C C . THR A 1 414 ? -28.706 4.604 53.378 1.00 47.84 414 THR A C 1
ATOM 3149 O O . THR A 1 414 ? -29.281 5.516 53.967 1.00 47.84 414 THR A O 1
ATOM 3152 N N . GLU A 1 415 ? -29.229 3.381 53.224 1.00 39.22 415 GLU A N 1
ATOM 3153 C CA . GLU A 1 415 ? -30.309 2.822 54.063 1.00 39.22 415 GLU A CA 1
ATOM 3154 C C . GLU A 1 415 ? -29.684 2.186 55.314 1.00 39.22 415 GLU A C 1
ATOM 3156 O O . GLU A 1 415 ? -30.299 2.307 56.398 1.00 39.22 415 GLU A O 1
#

Solvent-accessible surface area (backbone atoms only — not comparable to full-atom values): 22499 Å² total; per-residue (Å²): 131,79,80,47,51,48,65,66,29,44,73,57,74,45,91,79,50,46,60,75,48,89,81,28,66,40,83,43,53,83,43,101,88,33,58,19,25,40,51,39,63,56,37,98,70,53,49,30,44,34,67,50,84,41,42,33,28,92,78,43,56,93,82,29,22,23,27,39,34,33,29,36,32,38,78,39,60,50,41,43,34,42,33,46,37,74,41,80,70,52,84,90,32,64,16,70,83,18,67,45,17,41,27,26,22,75,48,81,89,71,72,38,47,62,78,36,71,59,66,51,82,51,69,45,78,47,76,49,53,46,28,83,57,35,30,44,32,26,39,32,29,43,32,44,42,28,77,45,53,58,39,30,39,40,28,52,30,31,33,12,43,47,82,73,65,39,62,93,79,50,82,70,85,70,80,76,75,71,70,81,81,83,83,78,82,92,82,75,90,73,84,80,78,93,83,85,79,89,80,82,80,77,82,76,77,66,82,74,73,52,60,71,61,50,61,71,55,26,50,79,63,36,56,64,49,50,52,48,41,50,52,44,49,53,52,48,56,56,42,64,68,62,73,34,57,70,49,45,44,46,85,62,48,51,59,52,35,43,55,24,51,75,69,70,34,56,67,63,28,37,52,56,16,62,73,54,74,13,54,38,24,54,29,49,26,52,45,65,75,47,64,89,54,60,66,68,63,45,54,51,51,31,48,49,52,41,52,51,52,51,49,54,56,50,61,72,45,45,60,26,48,52,45,25,61,46,29,40,53,50,7,52,49,28,32,55,53,24,49,52,52,24,55,53,48,32,74,73,56,40,87,75,59,27,68,60,54,34,52,50,29,48,50,28,13,51,49,24,28,52,50,13,43,65,45,12,58,57,28,41,51,51,34,52,55,53,49,52,52,50,52,57,43,45,55,52,34,53,55,36,47,54,53,46,52,44,63,58,60,55,53,62,74,76,111